Protein 8SZB (pdb70)

Structure (mmCIF, N/CA/C/O backbone):
data_8SZB
#
_entry.id   8SZB
#
_cell.length_a   1.00
_cell.length_b   1.00
_cell.length_c   1.00
_cell.angle_alpha   90.00
_cell.angle_beta   90.00
_cell.angle_gamma   90.00
#
_symmetry.space_group_name_H-M   'P 1'
#
loop_
_entity.id
_entity.type
_entity.pdbx_description
1 polymer Ninjurin-2
2 non-polymer CHOLESTEROL
#
loop_
_atom_site.group_PDB
_atom_site.id
_atom_site.type_symbol
_atom_site.label_atom_id
_atom_site.label_alt_id
_atom_site.label_comp_id
_atom_site.label_asym_id
_atom_site.label_entity_id
_atom_site.label_seq_id
_atom_site.pdbx_PDB_ins_code
_atom_site.Cartn_x
_atom_site.Cartn_y
_atom_site.Cartn_z
_atom_site.occupancy
_atom_site.B_iso_or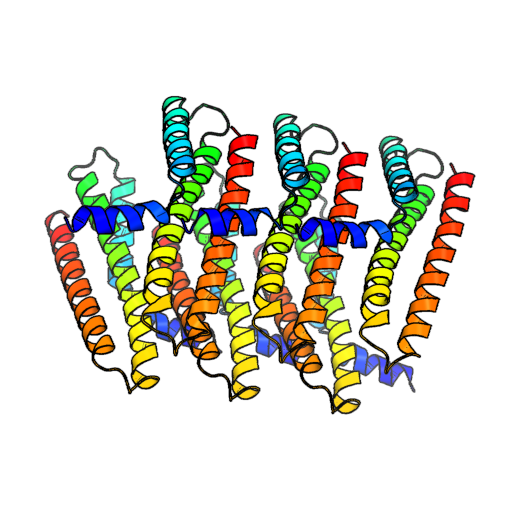_equiv
_atom_site.auth_seq_id
_atom_site.auth_comp_id
_atom_site.auth_asym_id
_atom_site.auth_atom_id
_atom_site.pdbx_PDB_model_num
ATOM 1 N N . ASN A 1 50 ? 92.811 115.351 117.987 1.00 81.81 25 ASN F N 1
ATOM 2 C CA . ASN A 1 50 ? 93.982 116.099 118.429 1.00 87.48 25 ASN F CA 1
ATOM 3 C C . ASN A 1 50 ? 94.833 115.247 119.363 1.00 92.06 25 ASN F C 1
ATOM 4 O O . ASN A 1 50 ? 94.343 114.290 119.961 1.00 90.42 25 ASN F O 1
ATOM 9 N N . HIS A 1 51 ? 96.114 115.593 119.478 1.00 101.69 26 HIS F N 1
ATOM 10 C CA . HIS A 1 51 ? 97.039 114.893 120.363 1.00 102.18 26 HIS F CA 1
ATOM 11 C C . HIS A 1 51 ? 97.748 115.810 121.342 1.00 99.43 26 HIS F C 1
ATOM 12 O O . HIS A 1 51 ? 97.984 115.417 122.485 1.00 104.68 26 HIS F O 1
ATOM 19 N N . TYR A 1 52 ? 98.100 117.026 120.925 1.00 80.91 27 TYR F N 1
ATOM 20 C CA . TYR A 1 52 ? 98.674 117.981 121.863 1.00 79.77 27 TYR F CA 1
ATOM 21 C C . TYR A 1 52 ? 97.663 118.390 122.925 1.00 92.18 27 TYR F C 1
ATOM 22 O O . TYR A 1 52 ? 98.050 118.729 124.049 1.00 99.20 27 TYR F O 1
ATOM 31 N N . ALA A 1 53 ? 96.372 118.368 122.589 1.00 96.48 28 ALA F N 1
ATOM 32 C CA . ALA A 1 53 ? 95.347 118.719 123.566 1.00 96.50 28 ALA F CA 1
ATOM 33 C C . ALA A 1 53 ? 95.312 117.720 124.714 1.00 98.18 28 ALA F C 1
ATOM 34 O O . ALA A 1 53 ? 95.202 118.110 125.883 1.00 107.29 28 ALA F O 1
ATOM 36 N N . THR A 1 54 ? 95.406 116.424 124.402 1.00 84.84 29 THR F N 1
ATOM 37 C CA . THR A 1 54 ? 95.399 115.406 125.448 1.00 90.72 29 THR F CA 1
ATOM 38 C C . THR A 1 54 ? 96.615 115.535 126.356 1.00 99.67 29 THR F C 1
ATOM 39 O O . THR A 1 54 ? 96.497 115.450 127.587 1.00 99.71 29 THR F O 1
ATOM 43 N N . LYS A 1 55 ? 97.794 115.746 125.766 1.00 94.35 30 LYS F N 1
ATOM 44 C CA . LYS A 1 55 ? 98.998 115.937 126.565 1.00 87.23 30 LYS F CA 1
ATOM 45 C C . LYS A 1 55 ? 98.891 117.176 127.444 1.00 80.09 30 LYS F C 1
ATOM 46 O O . LYS A 1 55 ? 99.291 117.146 128.612 1.00 91.06 30 LYS F O 1
ATOM 52 N N . LYS A 1 56 ? 98.363 118.279 126.904 1.00 67.88 31 LYS F N 1
ATOM 53 C CA . LYS A 1 56 ? 98.251 119.483 127.719 1.00 73.82 31 LYS F CA 1
ATOM 54 C C . LYS A 1 56 ? 97.253 119.290 128.851 1.00 84.04 31 LYS F C 1
ATOM 55 O O . LYS A 1 56 ? 97.481 119.766 129.966 1.00 95.55 31 LYS F O 1
ATOM 61 N N . SER A 1 57 ? 96.146 118.593 128.591 1.00 93.64 32 SER F N 1
ATOM 62 C CA . SER A 1 57 ? 95.198 118.306 129.662 1.00 95.81 32 SER F CA 1
ATOM 63 C C . SER A 1 57 ? 95.843 117.467 130.758 1.00 105.85 32 SER F C 1
ATOM 64 O O . SER A 1 57 ? 95.711 117.778 131.950 1.00 109.73 32 SER F O 1
ATOM 67 N N . VAL A 1 58 ? 96.559 116.406 130.374 1.00 106.04 33 VAL F N 1
ATOM 68 C CA . VAL A 1 58 ? 97.181 115.530 131.365 1.00 100.28 33 VAL F CA 1
ATOM 69 C C . VAL A 1 58 ? 98.220 116.293 132.177 1.00 100.01 33 VAL F C 1
ATOM 70 O O . VAL A 1 58 ? 98.271 116.186 133.407 1.00 108.29 33 VAL F O 1
ATOM 74 N N . ALA A 1 59 ? 99.058 117.085 131.504 1.00 90.91 34 ALA F N 1
ATOM 75 C CA . ALA A 1 59 ? 100.093 117.834 132.204 1.00 87.13 34 ALA F CA 1
ATOM 76 C C . ALA A 1 59 ? 99.523 118.942 133.078 1.00 88.61 34 ALA F C 1
ATOM 77 O O . ALA A 1 59 ? 100.077 119.214 134.146 1.00 105.10 34 ALA F O 1
ATOM 79 N N . GLU A 1 60 ? 98.433 119.581 132.658 1.00 91.14 35 GLU F N 1
ATOM 80 C CA . GLU A 1 60 ? 97.807 120.631 133.443 1.00 102.49 35 GLU F CA 1
ATOM 81 C C . GLU A 1 60 ? 97.011 120.095 134.621 1.00 106.07 35 GLU F C 1
ATOM 82 O O . GLU A 1 60 ? 96.789 120.836 135.586 1.00 106.86 35 GLU F O 1
ATOM 88 N N . SER A 1 61 ? 96.571 118.836 134.564 1.00 98.01 36 SER F N 1
ATOM 89 C CA . SER A 1 61 ? 95.819 118.279 135.682 1.00 98.64 36 SER F CA 1
ATOM 90 C C . SER A 1 61 ? 96.645 118.276 136.961 1.00 106.78 36 SER F C 1
ATOM 91 O O . SER A 1 61 ? 96.129 118.584 138.041 1.00 113.65 36 SER F O 1
ATOM 94 N N . MET A 1 62 ? 97.930 117.943 136.860 1.00 99.73 37 MET F N 1
ATOM 95 C CA . MET A 1 62 ? 98.790 117.734 138.023 1.00 104.88 37 MET F CA 1
ATOM 96 C C . MET A 1 62 ? 99.692 118.928 138.319 1.00 98.78 37 MET F C 1
ATOM 97 O O . MET A 1 62 ? 100.802 118.778 138.836 1.00 94.90 37 MET F O 1
ATOM 102 N N . LEU A 1 63 ? 99.218 120.137 138.038 1.00 93.08 38 LEU F N 1
ATOM 103 C CA . LEU A 1 63 ? 99.919 121.340 138.463 1.00 94.22 38 LEU F CA 1
ATOM 104 C C . LEU A 1 63 ? 98.893 122.331 138.987 1.00 95.43 38 LEU F C 1
ATOM 105 O O . LEU A 1 63 ? 97.917 122.637 138.297 1.00 98.46 38 LEU F O 1
ATOM 110 N N . ASP A 1 64 ? 99.113 122.825 140.203 1.00 102.79 39 ASP F N 1
ATOM 111 C CA . ASP A 1 64 ? 98.205 123.797 140.794 1.00 107.64 39 ASP F CA 1
ATOM 112 C C . ASP A 1 64 ? 98.485 125.168 140.191 1.00 109.34 39 ASP F C 1
ATOM 113 O O . ASP A 1 64 ? 99.245 125.961 140.757 1.00 104.56 39 ASP F O 1
ATOM 118 N N . VAL A 1 65 ? 97.868 125.447 139.041 1.00 113.21 40 VAL F N 1
ATOM 119 C CA . VAL A 1 65 ? 98.244 126.609 138.241 1.00 110.28 40 VAL F CA 1
ATOM 120 C C . VAL A 1 65 ? 97.982 127.905 138.996 1.00 108.84 40 VAL F C 1
ATOM 121 O O . VAL A 1 65 ? 98.695 128.896 138.808 1.00 112.64 40 VAL F O 1
ATOM 125 N N . ALA A 1 66 ? 96.955 127.928 139.847 1.00 109.68 41 ALA F N 1
ATOM 126 C CA . ALA A 1 66 ? 96.651 129.142 140.598 1.00 114.27 41 ALA F CA 1
ATOM 127 C C . ALA A 1 66 ? 97.796 129.508 141.536 1.00 118.89 41 ALA F C 1
ATOM 128 O O . ALA A 1 66 ? 98.213 130.671 141.605 1.00 117.33 41 ALA F O 1
ATOM 130 N N . LEU A 1 67 ? 98.331 128.517 142.254 1.00 108.11 42 LEU F N 1
ATOM 131 C CA . LEU A 1 67 ? 99.409 128.787 143.199 1.00 105.63 42 LEU F CA 1
ATOM 132 C C . LEU A 1 67 ? 100.695 129.171 142.475 1.00 106.27 42 LEU F C 1
ATOM 133 O O . LEU A 1 67 ? 101.405 130.090 142.901 1.00 103.93 42 LEU F O 1
ATOM 138 N N . PHE A 1 68 ? 100.999 128.489 141.369 1.00 97.51 43 PHE F N 1
ATOM 139 C CA . PHE A 1 68 ? 102.171 128.834 140.570 1.00 93.03 43 PHE F CA 1
ATOM 140 C C . PHE A 1 68 ? 102.064 130.257 140.036 1.00 93.79 43 PHE F C 1
ATOM 141 O O . PHE A 1 68 ? 103.030 131.027 140.079 1.00 94.00 43 PHE F O 1
ATOM 149 N N . MET A 1 69 ? 100.885 130.625 139.534 1.00 107.20 44 MET F N 1
ATOM 150 C CA . MET A 1 69 ? 100.690 131.955 138.970 1.00 106.28 44 MET F CA 1
ATOM 151 C C . MET A 1 69 ? 100.791 133.029 140.047 1.00 104.97 44 MET F C 1
ATOM 152 O O . MET A 1 69 ? 101.385 134.092 139.821 1.00 109.14 44 MET F O 1
ATOM 157 N N . SER A 1 70 ? 100.228 132.765 141.230 1.00 102.10 45 SER F N 1
ATOM 158 C CA . SER A 1 70 ? 100.342 133.719 142.329 1.00 104.07 45 SER F CA 1
ATOM 159 C C . SER A 1 70 ? 101.791 133.888 142.768 1.00 106.39 45 SER F C 1
ATOM 160 O O . SER A 1 70 ? 102.239 135.012 143.031 1.00 106.36 45 SER F O 1
ATOM 163 N N . ASN A 1 71 ? 102.539 132.785 142.859 1.00 113.98 46 ASN F N 1
ATOM 164 C CA . ASN A 1 71 ? 103.955 132.885 143.202 1.00 114.69 46 ASN F CA 1
ATOM 165 C C . ASN A 1 71 ? 104.720 133.684 142.157 1.00 115.02 46 ASN F C 1
ATOM 166 O O . ASN A 1 71 ? 105.586 134.496 142.501 1.00 113.83 46 ASN F O 1
ATOM 171 N N . ALA A 1 72 ? 104.423 133.461 140.876 1.00 106.27 47 ALA F N 1
ATOM 172 C CA . ALA A 1 72 ? 105.113 134.196 139.820 1.00 97.18 47 ALA F CA 1
ATOM 173 C C . ALA A 1 72 ? 104.825 135.689 139.912 1.00 98.99 47 ALA F C 1
ATOM 174 O O . ALA A 1 72 ? 105.734 136.518 139.782 1.00 105.00 47 ALA F O 1
ATOM 176 N N . MET A 1 73 ? 103.561 136.055 140.144 1.00 112.69 48 MET F N 1
ATOM 177 C CA . MET A 1 73 ? 103.233 137.470 140.298 1.00 114.75 48 MET F CA 1
ATOM 178 C C . MET A 1 73 ? 103.900 138.081 141.523 1.00 117.70 48 MET F C 1
ATOM 179 O O . MET A 1 73 ? 104.379 139.220 141.460 1.00 119.60 48 MET F O 1
ATOM 184 N N . ARG A 1 74 ? 103.930 137.355 142.642 1.00 121.96 49 ARG F N 1
ATOM 185 C CA . ARG A 1 74 ? 104.576 137.882 143.839 1.00 124.65 49 ARG F CA 1
ATOM 186 C C . ARG A 1 74 ? 106.070 138.080 143.608 1.00 125.59 49 ARG F C 1
ATOM 187 O O . ARG A 1 74 ? 106.646 139.093 144.029 1.00 121.23 49 ARG F O 1
ATOM 195 N N . LEU A 1 75 ? 106.712 137.124 142.931 1.00 113.96 50 LEU F N 1
ATOM 196 C CA . LEU A 1 75 ? 108.125 137.264 142.598 1.00 107.24 50 LEU F CA 1
ATOM 197 C C . LEU A 1 75 ? 108.361 138.467 141.699 1.00 108.20 50 LEU F C 1
ATOM 198 O O . LEU A 1 75 ? 109.318 139.222 141.901 1.00 112.67 50 LEU F O 1
ATOM 203 N N . LYS A 1 76 ? 107.504 138.656 140.693 1.00 108.47 51 LYS F N 1
ATOM 204 C CA . LYS A 1 76 ? 107.656 139.809 139.812 1.00 107.80 51 LYS F CA 1
ATOM 205 C C . LYS A 1 76 ? 107.519 141.112 140.586 1.00 108.74 51 LYS F C 1
ATOM 206 O O . LYS A 1 76 ? 108.314 142.040 140.395 1.00 110.39 51 LYS F O 1
ATOM 212 N N . ALA A 1 77 ? 106.523 141.199 141.470 1.00 112.10 52 ALA F N 1
ATOM 213 C CA . ALA A 1 77 ? 106.330 142.421 142.245 1.00 117.37 52 ALA F CA 1
ATOM 214 C C . ALA A 1 77 ? 107.526 142.699 143.148 1.00 118.03 52 ALA F C 1
ATOM 215 O O . ALA A 1 77 ? 107.997 143.842 143.233 1.00 117.27 52 ALA F O 1
ATOM 217 N N . VAL A 1 78 ? 108.038 141.666 143.822 1.00 108.93 53 VAL F N 1
ATOM 218 C CA . VAL A 1 78 ? 109.206 141.852 144.678 1.00 106.60 53 VAL F CA 1
ATOM 219 C C . VAL A 1 78 ? 110.409 142.296 143.858 1.00 109.73 53 VAL F C 1
ATOM 220 O O . VAL A 1 78 ? 111.151 143.196 144.269 1.00 110.54 53 VAL F O 1
ATOM 224 N N . LEU A 1 79 ? 110.616 141.692 142.686 1.00 115.55 54 LEU F N 1
ATOM 225 C CA . LEU A 1 79 ? 111.744 142.071 141.843 1.00 113.45 54 LEU F CA 1
ATOM 226 C C . LEU A 1 79 ? 111.631 143.518 141.376 1.00 117.92 54 LEU F C 1
ATOM 227 O O . LEU A 1 79 ? 112.634 144.239 141.335 1.00 118.50 54 LEU F O 1
ATOM 232 N N . GLU A 1 80 ? 110.426 143.962 141.011 1.00 118.95 55 GLU F N 1
ATOM 233 C CA . GLU A 1 80 ? 110.243 145.367 140.657 1.00 116.06 55 GLU F CA 1
ATOM 234 C C . GLU A 1 80 ? 110.416 146.300 141.848 1.00 120.49 55 GLU F C 1
ATOM 235 O O . GLU A 1 80 ? 110.791 147.462 141.657 1.00 121.99 55 GLU F O 1
ATOM 241 N N . GLN A 1 81 ? 110.161 145.826 143.068 1.00 127.99 56 GLN F N 1
ATOM 242 C CA . GLN A 1 81 ? 110.182 146.721 144.218 1.00 125.11 56 GLN F CA 1
ATOM 243 C C . GLN A 1 81 ? 111.593 147.127 144.638 1.00 126.05 56 GLN F C 1
ATOM 244 O O . GLN A 1 81 ? 111.742 148.099 145.386 1.00 128.49 56 GLN F O 1
ATOM 250 N N . GLY A 1 82 ? 112.627 146.425 144.175 1.00 117.24 57 GLY F N 1
ATOM 251 C CA . GLY A 1 82 ? 113.992 146.857 144.377 1.00 116.68 57 GLY F CA 1
ATOM 252 C C . GLY A 1 82 ? 114.748 146.082 145.439 1.00 117.12 57 GLY F C 1
ATOM 253 O O . GLY A 1 82 ? 114.165 145.534 146.379 1.00 118.99 57 GLY F O 1
ATOM 254 N N . PRO A 1 83 ? 116.076 146.019 145.297 1.00 115.29 58 PRO F N 1
ATOM 255 C CA . PRO A 1 83 ? 116.894 145.344 146.320 1.00 117.24 58 PRO F CA 1
ATOM 256 C C . PRO A 1 83 ? 116.811 145.989 147.691 1.00 117.58 58 PRO F C 1
ATOM 257 O O . PRO A 1 83 ? 116.963 145.293 148.703 1.00 117.17 58 PRO F O 1
ATOM 261 N N . SER A 1 84 ? 116.580 147.301 147.759 1.00 126.11 59 SER F N 1
ATOM 262 C CA . SER A 1 84 ? 116.516 147.990 149.042 1.00 127.12 59 SER F CA 1
ATOM 263 C C . SER A 1 84 ? 115.287 147.612 149.857 1.00 126.84 59 SER F C 1
ATOM 264 O O . SER A 1 84 ? 115.212 147.980 151.034 1.00 127.02 59 SER F O 1
ATOM 267 N N . SER A 1 85 ? 114.331 146.901 149.265 1.00 129.22 60 SER F N 1
ATOM 268 C CA . SER A 1 85 ? 113.122 146.516 149.975 1.00 129.74 60 SER F CA 1
ATOM 269 C C . SER A 1 85 ? 113.451 145.601 151.146 1.00 131.55 60 SER F C 1
ATOM 270 O O . SER A 1 85 ? 114.405 144.820 151.106 1.00 133.14 60 SER F O 1
ATOM 273 N N . HIS A 1 86 ? 112.651 145.712 152.202 1.00 137.61 61 HIS F N 1
ATOM 274 C CA . HIS A 1 86 ? 112.895 144.916 153.394 1.00 136.74 61 HIS F CA 1
ATOM 275 C C . HIS A 1 86 ? 112.570 143.452 153.120 1.00 137.57 61 HIS F C 1
ATOM 276 O O . HIS A 1 86 ? 111.632 143.135 152.384 1.00 137.41 61 HIS F O 1
ATOM 283 N N . TYR A 1 87 ? 113.358 142.559 153.723 1.00 126.33 62 TYR F N 1
ATOM 284 C CA . TYR A 1 87 ? 113.246 141.114 153.510 1.00 124.56 62 TYR F CA 1
ATOM 285 C C . TYR A 1 87 ? 113.379 140.745 152.035 1.00 124.75 62 TYR F C 1
ATOM 286 O O . TYR A 1 87 ? 112.706 139.832 151.553 1.00 126.50 62 TYR F O 1
ATOM 295 N N . TYR A 1 88 ? 114.244 141.451 151.305 1.00 114.91 63 TYR F N 1
ATOM 296 C CA . TYR A 1 88 ? 114.371 141.214 149.869 1.00 113.84 63 TYR F CA 1
ATOM 297 C C . TYR A 1 88 ? 114.958 139.836 149.578 1.00 116.83 63 TYR F C 1
ATOM 298 O O . TYR A 1 88 ? 114.369 139.040 148.835 1.00 120.08 63 TYR F O 1
ATOM 307 N N . THR A 1 89 ? 116.117 139.532 150.168 1.00 121.33 64 THR F N 1
ATOM 308 C CA . THR A 1 89 ? 116.823 138.302 149.822 1.00 122.54 64 THR F CA 1
ATOM 309 C C . THR A 1 89 ? 116.069 137.063 150.293 1.00 117.84 64 THR F C 1
ATOM 310 O O . THR A 1 89 ? 115.993 136.063 149.566 1.00 113.68 64 THR F O 1
ATOM 314 N N . THR A 1 90 ? 115.504 137.106 151.502 1.00 110.81 65 THR F N 1
ATOM 315 C CA . THR A 1 90 ? 114.754 135.958 151.995 1.00 113.09 65 THR F CA 1
ATOM 316 C C . THR A 1 90 ? 113.509 135.713 151.152 1.00 118.61 65 THR F C 1
ATOM 317 O O . THR A 1 90 ? 113.189 134.563 150.835 1.00 122.85 65 THR F O 1
ATOM 321 N N . LEU A 1 91 ? 112.810 136.779 150.755 1.00 109.95 66 LEU F N 1
ATOM 322 C CA . LEU A 1 91 ? 111.647 136.614 149.891 1.00 106.94 66 LEU F CA 1
ATOM 323 C C . LEU A 1 91 ? 112.047 136.019 148.548 1.00 106.82 66 LEU F C 1
ATOM 324 O O . LEU A 1 91 ? 111.384 135.102 148.041 1.00 112.61 66 LEU F O 1
ATOM 329 N N . VAL A 1 92 ? 113.142 136.515 147.966 1.00 102.34 67 VAL F N 1
ATOM 330 C CA . VAL A 1 92 ? 113.581 136.023 146.663 1.00 101.11 67 VAL F CA 1
ATOM 331 C C . VAL A 1 92 ? 113.911 134.538 146.739 1.00 109.23 67 VAL F C 1
ATOM 332 O O . VAL A 1 92 ? 113.445 133.739 145.916 1.00 111.68 67 VAL F O 1
ATOM 336 N N . THR A 1 93 ? 114.705 134.141 147.739 1.00 102.44 68 THR F N 1
ATOM 337 C CA . THR A 1 93 ? 115.107 132.739 147.822 1.00 99.32 68 THR F CA 1
ATOM 338 C C . THR A 1 93 ? 113.922 131.840 148.160 1.00 97.49 68 THR F C 1
ATOM 339 O O . THR A 1 93 ? 113.816 130.726 147.632 1.00 100.04 68 THR F O 1
ATOM 343 N N . LEU A 1 94 ? 113.007 132.313 149.013 1.00 90.32 69 LEU F N 1
ATOM 344 C CA . LEU A 1 94 ? 111.833 131.520 149.354 1.00 94.10 69 LEU F CA 1
ATOM 345 C C . LEU A 1 94 ? 110.971 131.262 148.127 1.00 100.91 69 LEU F C 1
ATOM 346 O O . LEU A 1 94 ? 110.573 130.121 147.862 1.00 106.15 69 LEU F O 1
ATOM 351 N N . ILE A 1 95 ? 110.686 132.311 147.350 1.00 92.02 70 ILE F N 1
ATOM 352 C CA . ILE A 1 95 ? 109.855 132.136 146.163 1.00 84.48 70 ILE F CA 1
ATOM 353 C C . ILE A 1 95 ? 110.563 131.262 145.135 1.00 86.81 70 ILE F C 1
ATOM 354 O O . ILE A 1 95 ? 109.937 130.413 144.484 1.00 97.78 70 ILE F O 1
ATOM 359 N N . SER A 1 96 ? 111.875 131.452 144.966 1.00 78.61 71 SER F N 1
ATOM 360 C CA . SER A 1 96 ? 112.616 130.654 143.996 1.00 85.44 71 SER F CA 1
ATOM 361 C C . SER A 1 96 ? 112.565 129.173 144.349 1.00 91.16 71 SER F C 1
ATOM 362 O O . SER A 1 96 ? 112.296 128.324 143.488 1.00 86.23 71 SER F O 1
ATOM 365 N N . LEU A 1 97 ? 112.803 128.841 145.620 1.00 97.93 72 LEU F N 1
ATOM 366 C CA . LEU A 1 97 ? 112.782 127.433 145.996 1.00 94.43 72 LEU F CA 1
ATOM 367 C C . LEU A 1 97 ? 111.364 126.879 145.988 1.00 94.59 72 LEU F C 1
ATOM 368 O O . LEU A 1 97 ? 111.175 125.687 145.730 1.00 98.96 72 LEU F O 1
ATOM 373 N N . SER A 1 98 ? 110.356 127.722 146.231 1.00 92.37 73 SER F N 1
ATOM 374 C CA . SER A 1 98 ? 108.977 127.264 146.096 1.00 90.07 73 SER F CA 1
ATOM 375 C C . SER A 1 98 ? 108.667 126.871 144.658 1.00 93.21 73 SER F C 1
ATOM 376 O O . SER A 1 98 ? 108.070 125.817 144.407 1.00 89.77 73 SER F O 1
ATOM 379 N N . LEU A 1 99 ? 109.068 127.708 143.700 1.00 96.54 74 LEU F N 1
ATOM 380 C CA . LEU A 1 99 ? 108.838 127.382 142.295 1.00 92.03 74 LEU F CA 1
ATOM 381 C C . LEU A 1 99 ? 109.608 126.132 141.886 1.00 91.46 74 LEU F C 1
ATOM 382 O O . LEU A 1 99 ? 109.086 125.283 141.150 1.00 97.88 74 LEU F O 1
ATOM 387 N N . LEU A 1 100 ? 110.853 126.001 142.355 1.00 88.49 75 LEU F N 1
ATOM 388 C CA . LEU A 1 100 ? 111.639 124.812 142.037 1.00 94.12 75 LEU F CA 1
ATOM 389 C C . LEU A 1 100 ? 110.979 123.555 142.598 1.00 94.11 75 LEU F C 1
ATOM 390 O O . LEU A 1 100 ? 110.904 122.523 141.917 1.00 88.51 75 LEU F O 1
ATOM 395 N N . LEU A 1 101 ? 110.488 123.628 143.838 1.00 89.66 76 LEU F N 1
ATOM 396 C CA . LEU A 1 101 ? 109.799 122.491 144.435 1.00 80.26 76 LEU F CA 1
ATOM 397 C C . LEU A 1 101 ? 108.534 122.153 143.663 1.00 87.72 76 LEU F C 1
ATOM 398 O O . LEU A 1 101 ? 108.200 120.978 143.492 1.00 87.65 76 LEU F O 1
ATOM 403 N N . GLN A 1 102 ? 107.816 123.174 143.189 1.00 105.23 77 GLN F N 1
ATOM 404 C CA . GLN A 1 102 ? 106.618 122.924 142.393 1.00 103.23 77 GLN F CA 1
ATOM 405 C C . GLN A 1 102 ? 106.956 122.194 141.099 1.00 99.98 77 GLN F C 1
ATOM 406 O O . GLN A 1 102 ? 106.253 121.255 140.705 1.00 95.78 77 GLN F O 1
ATOM 412 N N . VAL A 1 103 ? 108.031 122.609 140.426 1.00 91.21 78 VAL F N 1
ATOM 413 C CA . VAL A 1 103 ? 108.426 121.953 139.179 1.00 85.76 78 VAL F CA 1
ATOM 414 C C . VAL A 1 103 ? 108.831 120.506 139.441 1.00 89.25 78 VAL F C 1
ATOM 415 O O . VAL A 1 103 ? 108.459 119.589 138.693 1.00 99.51 78 VAL F O 1
ATOM 419 N N . VAL A 1 104 ? 109.605 120.279 140.506 1.00 85.21 79 VAL F N 1
ATOM 420 C CA . VAL A 1 104 ? 110.025 118.918 140.839 1.00 89.58 79 VAL F CA 1
ATOM 421 C C . VAL A 1 104 ? 108.814 118.054 141.169 1.00 91.91 79 VAL F C 1
ATOM 422 O O . VAL A 1 104 ? 108.738 116.884 140.772 1.00 89.69 79 VAL F O 1
ATOM 426 N N . ILE A 1 105 ? 107.847 118.619 141.895 1.00 99.05 80 ILE F N 1
ATOM 427 C CA . ILE A 1 105 ? 106.624 117.895 142.224 1.00 95.29 80 ILE F CA 1
ATOM 428 C C . ILE A 1 105 ? 105.867 117.529 140.957 1.00 99.07 80 ILE F C 1
ATOM 429 O O . ILE A 1 105 ? 105.352 116.414 140.826 1.00 98.23 80 ILE F O 1
ATOM 434 N N . GLY A 1 106 ? 105.780 118.462 140.008 1.00 89.05 81 GLY F N 1
ATOM 435 C CA . GLY A 1 106 ? 105.111 118.161 138.753 1.00 81.58 81 GLY F CA 1
ATOM 436 C C . GLY A 1 106 ? 105.779 117.034 137.989 1.00 86.69 81 GLY F C 1
ATOM 437 O O . GLY A 1 106 ? 105.108 116.145 137.460 1.00 101.76 81 GLY F O 1
ATOM 438 N N . VAL A 1 107 ? 107.112 117.052 137.929 1.00 76.17 82 VAL F N 1
ATOM 439 C CA . VAL A 1 107 ? 107.834 115.988 137.230 1.00 75.06 82 VAL F CA 1
ATOM 440 C C . VAL A 1 107 ? 107.601 114.644 137.915 1.00 84.49 82 VAL F C 1
ATOM 441 O O . VAL A 1 107 ? 107.350 113.621 137.259 1.00 90.98 82 VAL F O 1
ATOM 445 N N . LEU A 1 108 ? 107.677 114.627 139.248 1.00 85.69 83 LEU F N 1
ATOM 446 C CA . LEU A 1 108 ? 107.460 113.386 139.984 1.00 83.03 83 LEU F CA 1
ATOM 447 C C . LEU A 1 108 ? 106.042 112.870 139.789 1.00 83.55 83 LEU F C 1
ATOM 448 O O . LEU A 1 108 ? 105.824 111.659 139.673 1.00 82.06 83 LEU F O 1
ATOM 453 N N . LEU A 1 109 ? 105.062 113.775 139.758 1.00 83.81 84 LEU F N 1
ATOM 454 C CA . LEU A 1 109 ? 103.681 113.364 139.538 1.00 80.46 84 LEU F CA 1
ATOM 455 C C . LEU A 1 109 ? 103.491 112.799 138.138 1.00 86.55 84 LEU F C 1
ATOM 456 O O . LEU A 1 109 ? 102.748 111.831 137.953 1.00 92.36 84 LEU F O 1
ATOM 461 N N . VAL A 1 110 ? 104.149 113.391 137.137 1.00 90.59 85 VAL F N 1
ATOM 462 C CA . VAL A 1 110 ? 104.102 112.829 135.787 1.00 88.33 85 VAL F CA 1
ATOM 463 C C . VAL A 1 110 ? 104.648 111.407 135.792 1.00 98.28 85 VAL F C 1
ATOM 464 O O . VAL A 1 110 ? 104.046 110.482 135.226 1.00 100.82 85 VAL F O 1
ATOM 468 N N . VAL A 1 111 ? 105.795 111.213 136.447 1.00 100.04 86 VAL F N 1
ATOM 469 C CA . VAL A 1 111 ? 106.422 109.893 136.477 1.00 95.19 86 VAL F CA 1
ATOM 470 C C . VAL A 1 111 ? 105.508 108.884 137.163 1.00 96.57 86 VAL F C 1
ATOM 471 O O . VAL A 1 111 ? 105.313 107.764 136.676 1.00 100.13 86 VAL F O 1
ATOM 475 N N . ILE A 1 112 ? 104.925 109.271 138.301 1.00 97.69 87 ILE F N 1
ATOM 476 C CA . ILE A 1 112 ? 104.054 108.363 139.045 1.00 99.20 87 ILE F CA 1
ATOM 477 C C . ILE A 1 112 ? 102.807 108.030 138.238 1.00 102.60 87 ILE F C 1
ATOM 478 O O . ILE A 1 112 ? 102.368 106.874 138.193 1.00 102.39 87 ILE F O 1
ATOM 483 N N . ALA A 1 113 ? 102.206 109.038 137.599 1.00 107.96 88 ALA F N 1
ATOM 484 C CA . ALA A 1 113 ? 100.998 108.806 136.818 1.00 104.11 88 ALA F CA 1
ATOM 485 C C . ALA A 1 113 ? 101.265 107.852 135.666 1.00 103.31 88 ALA F C 1
ATOM 486 O O . ALA A 1 113 ? 100.441 106.979 135.371 1.00 108.35 88 ALA F O 1
ATOM 488 N N . ARG A 1 114 ? 102.409 108.003 134.995 1.00 116.15 89 ARG F N 1
ATOM 489 C CA . ARG A 1 114 ? 102.743 107.064 133.928 1.00 121.51 89 ARG F CA 1
ATOM 490 C C . ARG A 1 114 ? 103.013 105.668 134.479 1.00 123.11 89 ARG F C 1
ATOM 491 O O . ARG A 1 114 ? 102.561 104.669 133.906 1.00 123.80 89 ARG F O 1
ATOM 499 N N . LEU A 1 115 ? 103.738 105.575 135.595 1.00 136.82 90 LEU F N 1
ATOM 500 C CA . LEU A 1 115 ? 104.189 104.279 136.087 1.00 136.33 90 LEU F CA 1
ATOM 501 C C . LEU A 1 115 ? 103.099 103.502 136.813 1.00 138.39 90 LEU F C 1
ATOM 502 O O . LEU A 1 115 ? 103.249 102.290 137.005 1.00 140.42 90 LEU F O 1
ATOM 507 N N . ASN A 1 116 ? 102.009 104.161 137.213 1.00 148.55 91 ASN F N 1
ATOM 508 C CA . ASN A 1 116 ? 100.980 103.488 138.000 1.00 148.32 91 ASN F CA 1
ATOM 509 C C . ASN A 1 116 ? 100.360 102.323 137.235 1.00 147.62 91 ASN F C 1
ATOM 510 O O . ASN A 1 116 ? 100.488 101.161 137.636 1.00 148.39 91 ASN F O 1
ATOM 515 N N . LEU A 1 117 ? 99.679 102.616 136.127 1.00 153.62 92 LEU F N 1
ATOM 516 C CA . LEU A 1 117 ? 98.951 101.571 135.415 1.00 156.36 92 LEU F CA 1
ATOM 517 C C . LEU A 1 117 ? 99.867 100.682 134.583 1.00 158.22 92 LEU F C 1
ATOM 518 O O . LEU A 1 117 ? 99.602 99.481 134.455 1.00 158.95 92 LEU F O 1
ATOM 523 N N . ASN A 1 118 ? 100.934 101.243 134.010 1.00 161.72 93 ASN F N 1
ATOM 524 C CA . ASN A 1 118 ? 101.795 100.459 133.128 1.00 164.25 93 ASN F CA 1
ATOM 525 C C . ASN A 1 118 ? 102.541 99.368 133.888 1.00 164.99 93 ASN F C 1
ATOM 526 O O . ASN A 1 118 ? 102.657 98.237 133.402 1.00 164.84 93 ASN F O 1
ATOM 531 N N . GLU A 1 119 ? 103.048 99.681 135.077 1.00 173.14 94 GLU F N 1
ATOM 532 C CA . GLU A 1 119 ? 103.856 98.750 135.852 1.00 173.01 94 GLU F CA 1
ATOM 533 C C . GLU A 1 119 ? 103.103 98.292 137.093 1.00 171.69 94 GLU F C 1
ATOM 534 O O . GLU A 1 119 ? 102.491 99.100 137.799 1.00 170.50 94 GLU F O 1
ATOM 540 N N . VAL A 1 120 ? 103.153 96.986 137.351 1.00 177.15 95 VAL F N 1
ATOM 541 C CA . VAL A 1 120 ? 102.542 96.409 138.545 1.00 178.06 95 VAL F CA 1
ATOM 542 C C . VAL A 1 120 ? 103.499 95.535 139.341 1.00 177.28 95 VAL F C 1
ATOM 543 O O . VAL A 1 120 ? 103.216 95.221 140.513 1.00 176.24 95 VAL F O 1
ATOM 547 N N . GLU A 1 121 ? 104.638 95.127 138.779 1.00 172.57 96 GLU F N 1
ATOM 548 C CA . GLU A 1 121 ? 105.567 94.261 139.497 1.00 172.03 96 GLU F CA 1
ATOM 549 C C . GLU A 1 121 ? 106.242 95.002 140.646 1.00 174.50 96 GLU F C 1
ATOM 550 O O . GLU A 1 121 ? 106.544 94.412 141.689 1.00 173.73 96 GLU F O 1
ATOM 556 N N . LYS A 1 122 ? 106.500 96.295 140.467 1.00 166.57 97 LYS F N 1
ATOM 557 C CA . LYS A 1 122 ? 107.181 97.071 141.495 1.00 163.45 97 LYS F CA 1
ATOM 558 C C . LYS A 1 122 ? 106.172 97.821 142.358 1.00 161.38 97 LYS F C 1
ATOM 559 O O . LYS A 1 122 ? 105.241 98.447 141.843 1.00 159.07 97 LYS F O 1
ATOM 565 N N . GLN A 1 123 ? 106.354 97.749 143.677 1.00 159.91 98 GLN F N 1
ATOM 566 C CA . GLN A 1 123 ? 105.487 98.473 144.599 1.00 161.05 98 GLN F CA 1
ATOM 567 C C . GLN A 1 123 ? 106.304 99.329 145.558 1.00 161.05 98 GLN F C 1
ATOM 568 O O . GLN A 1 123 ? 105.861 100.409 145.963 1.00 162.31 98 GLN F O 1
ATOM 574 N N . TRP A 1 124 ? 107.492 98.853 145.939 1.00 156.72 99 TRP F N 1
ATOM 575 C CA . TRP A 1 124 ? 108.325 99.607 146.871 1.00 158.73 99 TRP F CA 1
ATOM 576 C C . TRP A 1 124 ? 108.802 100.919 146.255 1.00 157.59 99 TRP F C 1
ATOM 577 O O . TRP A 1 124 ? 108.844 101.952 146.936 1.00 155.33 99 TRP F O 1
ATOM 588 N N . ARG A 1 125 ? 109.156 100.900 144.969 1.00 144.39 100 ARG F N 1
ATOM 589 C CA . ARG A 1 125 ? 109.524 102.137 144.289 1.00 142.25 100 ARG F CA 1
ATOM 590 C C . ARG A 1 125 ? 108.350 103.105 144.244 1.00 143.34 100 ARG F C 1
ATOM 591 O O . ARG A 1 125 ? 108.525 104.315 144.433 1.00 146.99 100 ARG F O 1
ATOM 599 N N . LEU A 1 126 ? 107.144 102.590 143.992 1.00 128.51 101 LEU F N 1
ATOM 600 C CA . LEU A 1 126 ? 105.961 103.443 143.992 1.00 127.23 101 LEU F CA 1
ATOM 601 C C . LEU A 1 126 ? 105.718 104.051 145.366 1.00 130.09 101 LEU F C 1
ATOM 602 O O . LEU A 1 126 ? 105.356 105.227 145.476 1.00 131.19 101 LEU F O 1
ATOM 607 N N . ASN A 1 127 ? 105.904 103.261 146.425 1.00 125.55 102 ASN F N 1
ATOM 608 C CA . ASN A 1 127 ? 105.729 103.788 147.774 1.00 125.05 102 ASN F CA 1
ATOM 609 C C . ASN A 1 127 ? 106.750 104.876 148.076 1.00 127.41 102 ASN F C 1
ATOM 610 O O . ASN A 1 127 ? 106.410 105.913 148.661 1.00 126.94 102 ASN F O 1
ATOM 615 N N . GLN A 1 128 ? 108.007 104.662 147.680 1.00 131.42 103 GLN F N 1
ATOM 616 C CA . GLN A 1 128 ? 109.030 105.680 147.894 1.00 131.06 103 GLN F CA 1
ATOM 617 C C . GLN A 1 128 ? 108.705 106.959 147.132 1.00 128.10 103 GLN F C 1
ATOM 618 O O . GLN A 1 128 ? 108.842 108.065 147.671 1.00 129.94 103 GLN F O 1
ATOM 624 N N . LEU A 1 129 ? 108.267 106.829 145.878 1.00 102.19 104 LEU F N 1
ATOM 625 C CA . LEU A 1 129 ? 107.921 108.008 145.091 1.00 99.21 104 LEU F CA 1
ATOM 626 C C . LEU A 1 129 ? 106.727 108.743 145.685 1.00 106.54 104 LEU F C 1
ATOM 627 O O . LEU A 1 129 ? 106.713 109.978 145.729 1.00 117.39 104 LEU F O 1
ATOM 632 N N . ASN A 1 130 ? 105.714 108.004 146.142 1.00 106.27 105 ASN F N 1
ATOM 633 C CA . ASN A 1 130 ? 104.555 108.639 146.761 1.00 111.28 105 ASN F CA 1
ATOM 634 C C . ASN A 1 130 ? 104.948 109.376 148.033 1.00 113.22 105 ASN F C 1
ATOM 635 O O . ASN A 1 130 ? 104.487 110.499 148.277 1.00 113.95 105 ASN F O 1
ATOM 640 N N . ASN A 1 131 ? 105.800 108.760 148.858 1.00 107.79 106 ASN F N 1
ATOM 641 C CA . ASN A 1 131 ? 106.255 109.422 150.075 1.00 104.88 106 ASN F CA 1
ATOM 642 C C . ASN A 1 131 ? 107.038 110.686 149.751 1.00 101.10 106 ASN F C 1
ATOM 643 O O . ASN A 1 131 ? 106.846 111.727 150.392 1.00 92.59 106 ASN F O 1
ATOM 648 N N . ALA A 1 132 ? 107.924 110.616 148.753 1.00 104.32 107 ALA F N 1
ATOM 649 C CA . ALA A 1 132 ? 108.692 111.794 148.367 1.00 97.97 107 ALA F CA 1
ATOM 650 C C . ALA A 1 132 ? 107.781 112.906 147.870 1.00 99.23 107 ALA F C 1
ATOM 651 O O . ALA A 1 132 ? 107.966 114.074 148.228 1.00 105.39 107 ALA F O 1
ATOM 653 N N . ALA A 1 133 ? 106.783 112.562 147.053 1.00 86.27 108 ALA F N 1
ATOM 654 C CA . ALA A 1 133 ? 105.859 113.575 146.554 1.00 82.71 108 ALA F CA 1
ATOM 655 C C . ALA A 1 133 ? 105.070 114.214 147.690 1.00 89.95 108 ALA F C 1
ATOM 656 O O . ALA A 1 133 ? 104.930 115.442 147.743 1.00 91.38 108 ALA F O 1
ATOM 658 N N . THR A 1 134 ? 104.555 113.400 148.615 1.00 92.56 109 THR F N 1
ATOM 659 C CA . THR A 1 134 ? 103.786 113.945 149.730 1.00 86.43 109 THR F CA 1
ATOM 660 C C . THR A 1 134 ? 104.647 114.851 150.600 1.00 89.68 109 THR F C 1
ATOM 661 O O . THR A 1 134 ? 104.206 115.928 151.020 1.00 88.74 109 THR F O 1
ATOM 665 N N . ILE A 1 135 ? 105.885 114.441 150.871 1.00 100.85 110 ILE F N 1
ATOM 666 C CA . ILE A 1 135 ? 106.767 115.257 151.697 1.00 94.63 110 ILE F CA 1
ATOM 667 C C . ILE A 1 135 ? 107.123 116.558 150.985 1.00 94.19 110 ILE F C 1
ATOM 668 O O . ILE A 1 135 ? 107.216 117.622 151.612 1.00 97.24 110 ILE F O 1
ATOM 673 N N . LEU A 1 136 ? 107.309 116.505 149.664 1.00 84.87 111 LEU F N 1
ATOM 674 C CA . LEU A 1 136 ? 107.613 117.719 148.915 1.00 80.04 111 LEU F CA 1
ATOM 675 C C . LEU A 1 136 ? 106.436 118.689 148.923 1.00 85.99 111 LEU F C 1
ATOM 676 O O . LEU A 1 136 ? 106.630 119.905 149.059 1.00 93.17 111 LEU F O 1
ATOM 681 N N . VAL A 1 137 ? 105.206 118.181 148.783 1.00 95.79 112 VAL F N 1
ATOM 682 C CA . VAL A 1 137 ? 104.053 119.078 148.869 1.00 100.08 112 VAL F CA 1
ATOM 683 C C . VAL A 1 137 ? 103.915 119.633 150.283 1.00 101.19 112 VAL F C 1
ATOM 684 O O . VAL A 1 137 ? 103.505 120.784 150.476 1.00 97.37 112 VAL F O 1
ATOM 688 N N . PHE A 1 138 ? 104.287 118.841 151.293 1.00 101.60 113 PHE F N 1
ATOM 689 C CA . PHE A 1 138 ? 104.276 119.348 152.662 1.00 98.42 113 PHE F CA 1
ATOM 690 C C . PHE A 1 138 ? 105.231 120.530 152.808 1.00 102.43 113 PHE F C 1
ATOM 691 O O . PHE A 1 138 ? 104.857 121.585 153.342 1.00 105.31 113 PHE F O 1
ATOM 699 N N . PHE A 1 139 ? 106.468 120.374 152.326 1.00 109.58 114 PHE F N 1
ATOM 700 C CA . PHE A 1 139 ? 107.428 121.472 152.413 1.00 105.06 114 PHE F CA 1
ATOM 701 C C . PHE A 1 139 ? 106.993 122.691 151.613 1.00 106.02 114 PHE F C 1
ATOM 702 O O . PHE A 1 139 ? 107.183 123.820 152.077 1.00 108.62 114 PHE F O 1
ATOM 710 N N . THR A 1 140 ? 106.419 122.512 150.420 1.00 102.64 115 THR F N 1
ATOM 711 C CA . THR A 1 140 ? 106.023 123.701 149.670 1.00 102.73 115 THR F CA 1
ATOM 712 C C . THR A 1 140 ? 104.845 124.404 150.338 1.00 101.30 115 THR F C 1
ATOM 713 O O . THR A 1 140 ? 104.772 125.636 150.324 1.00 97.79 115 THR F O 1
ATOM 717 N N . VAL A 1 141 ? 103.922 123.647 150.943 1.00 103.71 116 VAL F N 1
ATOM 718 C CA . VAL A 1 141 ? 102.830 124.273 151.690 1.00 101.78 116 VAL F CA 1
ATOM 719 C C . VAL A 1 141 ? 103.379 125.087 152.855 1.00 100.51 116 VAL F C 1
ATOM 720 O O . VAL A 1 141 ? 102.957 126.230 153.094 1.00 104.02 116 VAL F O 1
ATOM 724 N N . VAL A 1 142 ? 104.334 124.516 153.594 1.00 108.81 117 VAL F N 1
ATOM 725 C CA . VAL A 1 142 ? 104.977 125.263 154.672 1.00 110.63 117 VAL F CA 1
ATOM 726 C C . VAL A 1 142 ? 105.638 126.521 154.122 1.00 109.24 117 VAL F C 1
ATOM 727 O O . VAL A 1 142 ? 105.591 127.593 154.741 1.00 107.98 117 VAL F O 1
ATOM 731 N N . ILE A 1 143 ? 106.249 126.414 152.942 1.00 106.88 118 ILE F N 1
ATOM 732 C CA . ILE A 1 143 ? 106.928 127.559 152.348 1.00 106.48 118 ILE F CA 1
ATOM 733 C C . ILE A 1 143 ? 105.933 128.663 152.007 1.00 109.21 118 ILE F C 1
ATOM 734 O O . ILE A 1 143 ? 106.189 129.841 152.279 1.00 110.02 118 ILE F O 1
ATOM 739 N N . ASN A 1 144 ? 104.792 128.313 151.401 1.00 111.74 119 ASN F N 1
ATOM 740 C CA . ASN A 1 144 ? 103.803 129.346 151.089 1.00 112.16 119 ASN F CA 1
ATOM 741 C C . ASN A 1 144 ? 103.267 129.990 152.359 1.00 113.26 119 ASN F C 1
ATOM 742 O O . ASN A 1 144 ? 103.027 131.203 152.391 1.00 116.38 119 ASN F O 1
ATOM 747 N N . VAL A 1 145 ? 103.063 129.196 153.413 1.00 107.59 120 VAL F N 1
ATOM 748 C CA . VAL A 1 145 ? 102.675 129.781 154.694 1.00 101.80 120 VAL F CA 1
ATOM 749 C C . VAL A 1 145 ? 103.723 130.786 155.153 1.00 102.23 120 VAL F C 1
ATOM 750 O O . VAL A 1 145 ? 103.395 131.871 155.651 1.00 105.03 120 VAL F O 1
ATOM 754 N N . PHE A 1 146 ? 105.002 130.452 154.971 1.00 112.53 121 PHE F N 1
ATOM 755 C CA . PHE A 1 146 ? 106.066 131.333 155.439 1.00 112.43 121 PHE F CA 1
ATOM 756 C C . PHE A 1 146 ? 106.113 132.628 154.632 1.00 111.95 121 PHE F C 1
ATOM 757 O O . PHE A 1 146 ? 106.342 133.707 155.191 1.00 111.61 121 PHE F O 1
ATOM 765 N N . ILE A 1 147 ? 105.910 132.543 153.313 1.00 112.27 122 ILE F N 1
ATOM 766 C CA . ILE A 1 147 ? 105.857 133.759 152.496 1.00 114.08 122 ILE F CA 1
ATOM 767 C C . ILE A 1 147 ? 104.660 134.614 152.887 1.00 110.79 122 ILE F C 1
ATOM 768 O O . ILE A 1 147 ? 104.759 135.844 152.969 1.00 109.63 122 ILE F O 1
ATOM 773 N N . THR A 1 148 ? 103.507 133.982 153.117 1.00 117.08 123 THR F N 1
ATOM 774 C CA . THR A 1 148 ? 102.335 134.730 153.559 1.00 115.56 123 THR F CA 1
ATOM 775 C C . THR A 1 148 ? 102.605 135.430 154.885 1.00 118.96 123 THR F C 1
ATOM 776 O O . THR A 1 148 ? 102.120 136.543 155.119 1.00 121.74 123 THR F O 1
ATOM 780 N N . ALA A 1 149 ? 103.378 134.790 155.765 1.00 116.45 124 ALA F N 1
ATOM 781 C CA . ALA A 1 149 ? 103.743 135.425 157.027 1.00 115.98 124 ALA F CA 1
ATOM 782 C C . ALA A 1 149 ? 104.581 136.677 156.797 1.00 117.59 124 ALA F C 1
ATOM 783 O O . ALA A 1 149 ? 104.385 137.696 157.468 1.00 115.20 124 ALA F O 1
ATOM 785 N N . PHE A 1 150 ? 105.520 136.620 155.855 1.00 120.77 125 PHE F N 1
ATOM 786 C CA . PHE A 1 150 ? 106.422 137.730 155.575 1.00 121.64 125 PHE F CA 1
ATOM 787 C C . PHE A 1 150 ? 105.885 138.693 154.524 1.00 121.50 125 PHE F C 1
ATOM 788 O O . PHE A 1 150 ? 106.566 139.672 154.199 1.00 119.72 125 PHE F O 1
ATOM 796 N N . GLY A 1 151 ? 104.697 138.443 153.984 1.00 126.50 126 GLY F N 1
ATOM 797 C CA . GLY A 1 151 ? 104.115 139.323 152.988 1.00 124.02 126 GLY F CA 1
ATOM 798 C C . GLY A 1 151 ? 103.608 140.629 153.568 1.00 122.09 126 GLY F C 1
ATOM 799 O O . GLY A 1 151 ? 104.393 141.506 153.928 1.00 121.72 126 GLY F O 1
ATOM 800 N N . ASN B 1 50 ? 139.910 102.699 157.322 1.00 94.26 25 ASN A N 1
ATOM 801 C CA . ASN B 1 50 ? 139.118 103.875 156.985 1.00 96.09 25 ASN A CA 1
ATOM 802 C C . ASN B 1 50 ? 138.133 103.563 155.866 1.00 97.25 25 ASN A C 1
ATOM 803 O O . ASN B 1 50 ? 138.452 102.827 154.933 1.00 97.93 25 ASN A O 1
ATOM 808 N N . HIS B 1 51 ? 136.931 104.127 155.964 1.00 99.29 26 HIS A N 1
ATOM 809 C CA . HIS B 1 51 ? 135.893 103.945 154.956 1.00 97.71 26 HIS A CA 1
ATOM 810 C C . HIS B 1 51 ? 135.657 105.182 154.109 1.00 96.28 26 HIS A C 1
ATOM 811 O O . HIS B 1 51 ? 135.246 105.060 152.955 1.00 103.66 26 HIS A O 1
ATOM 818 N N . TYR B 1 52 ? 135.894 106.374 154.656 1.00 76.63 27 TYR A N 1
ATOM 819 C CA . TYR B 1 52 ? 135.726 107.588 153.867 1.00 77.90 27 TYR A CA 1
ATOM 820 C C . TYR B 1 52 ? 136.766 107.687 152.761 1.00 89.69 27 TYR A C 1
ATOM 821 O O . TYR B 1 52 ? 136.440 108.102 151.644 1.00 100.76 27 TYR A O 1
ATOM 830 N N . ALA B 1 53 ? 138.016 107.318 153.048 1.00 91.74 28 ALA A N 1
ATOM 831 C CA . ALA B 1 53 ? 139.057 107.374 152.027 1.00 89.93 28 ALA A CA 1
ATOM 832 C C . ALA B 1 53 ? 138.763 106.409 150.886 1.00 90.90 28 ALA A C 1
ATOM 833 O O . ALA B 1 53 ? 139.138 106.665 149.736 1.00 89.71 28 ALA A O 1
ATOM 835 N N . THR B 1 54 ? 138.104 105.288 151.185 1.00 90.26 29 THR A N 1
ATOM 836 C CA . THR B 1 54 ? 137.694 104.366 150.130 1.00 90.13 29 THR A CA 1
ATOM 837 C C . THR B 1 54 ? 136.691 105.021 149.188 1.00 89.24 29 THR A C 1
ATOM 838 O O . THR B 1 54 ? 136.776 104.856 147.965 1.00 90.91 29 THR A O 1
ATOM 842 N N . LYS B 1 55 ? 135.731 105.766 149.739 1.00 82.99 30 LYS A N 1
ATOM 843 C CA . LYS B 1 55 ? 134.783 106.486 148.897 1.00 79.92 30 LYS A CA 1
ATOM 844 C C . LYS B 1 55 ? 135.455 107.647 148.177 1.00 82.54 30 LYS A C 1
ATOM 845 O O . LYS B 1 55 ? 135.111 107.958 147.031 1.00 94.57 30 LYS A O 1
ATOM 851 N N . LYS B 1 56 ? 136.413 108.305 148.835 1.00 81.43 31 LYS A N 1
ATOM 852 C CA . LYS B 1 56 ? 137.027 109.492 148.249 1.00 84.07 31 LYS A CA 1
ATOM 853 C C . LYS B 1 56 ? 137.853 109.142 147.018 1.00 92.80 31 LYS A C 1
ATOM 854 O O . LYS B 1 56 ? 137.940 109.936 146.075 1.00 96.13 31 LYS A O 1
ATOM 860 N N . SER B 1 57 ? 138.480 107.965 147.014 1.00 92.70 32 SER A N 1
ATOM 861 C CA . SER B 1 57 ? 139.220 107.533 145.833 1.00 89.69 32 SER A CA 1
ATOM 862 C C . SER B 1 57 ? 138.293 107.352 144.638 1.00 91.34 32 SER A C 1
ATOM 863 O O . SER B 1 57 ? 138.611 107.785 143.524 1.00 90.36 32 SER A O 1
ATOM 866 N N . VAL B 1 58 ? 137.140 106.716 144.852 1.00 84.54 33 VAL A N 1
ATOM 867 C CA . VAL B 1 58 ? 136.187 106.503 143.765 1.00 81.19 33 VAL A CA 1
ATOM 868 C C . VAL B 1 58 ? 135.610 107.831 143.295 1.00 74.68 33 VAL A C 1
ATOM 869 O O . VAL B 1 58 ? 135.511 108.095 142.092 1.00 91.15 33 VAL A O 1
ATOM 873 N N . ALA B 1 59 ? 135.227 108.692 144.240 1.00 79.83 34 ALA A N 1
ATOM 874 C CA . ALA B 1 59 ? 134.670 109.992 143.885 1.00 90.43 34 ALA A CA 1
ATOM 875 C C . ALA B 1 59 ? 135.687 110.891 143.194 1.00 89.83 34 ALA A C 1
ATOM 876 O O . ALA B 1 59 ? 135.295 111.876 142.560 1.00 92.82 34 ALA A O 1
ATOM 878 N N . GLU B 1 60 ? 136.978 110.582 143.307 1.00 94.98 35 GLU A N 1
ATOM 879 C CA . GLU B 1 60 ? 138.011 111.331 142.607 1.00 102.27 35 GLU A CA 1
ATOM 880 C C . GLU B 1 60 ? 138.481 110.644 141.334 1.00 104.70 35 GLU A C 1
ATOM 881 O O . GLU B 1 60 ? 139.051 111.310 140.463 1.00 106.30 35 GLU A O 1
ATOM 887 N N . SER B 1 61 ? 138.260 109.333 141.206 1.00 88.83 36 SER A N 1
ATOM 888 C CA . SER B 1 61 ? 138.714 108.622 140.016 1.00 87.47 36 SER A CA 1
ATOM 889 C C . SER B 1 61 ? 137.919 109.035 138.786 1.00 94.45 36 SER A C 1
ATOM 890 O O . SER B 1 61 ? 138.464 109.088 137.679 1.00 102.05 36 SER A O 1
ATOM 893 N N . MET B 1 62 ? 136.633 109.336 138.955 1.00 91.16 37 MET A N 1
ATOM 894 C CA . MET B 1 62 ? 135.757 109.688 137.839 1.00 87.07 37 MET A CA 1
ATOM 895 C C . MET B 1 62 ? 135.584 111.191 137.703 1.00 81.21 37 MET A C 1
ATOM 896 O O . MET B 1 62 ? 134.515 111.671 137.322 1.00 81.43 37 MET A O 1
ATOM 901 N N . LEU B 1 63 ? 136.626 111.954 138.017 1.00 99.68 38 LEU A N 1
ATOM 902 C CA . LEU B 1 63 ? 136.629 113.391 137.787 1.00 105.52 38 LEU A CA 1
ATOM 903 C C . LEU B 1 63 ? 138.007 113.798 137.295 1.00 110.09 38 LEU A C 1
ATOM 904 O O . LEU B 1 63 ? 139.019 113.339 137.832 1.00 114.56 38 LEU A O 1
ATOM 909 N N . ASP B 1 64 ? 138.042 114.652 136.275 1.00 104.95 39 ASP A N 1
ATOM 910 C CA . ASP B 1 64 ? 139.309 115.168 135.778 1.00 108.11 39 ASP A CA 1
ATOM 911 C C . ASP B 1 64 ? 139.714 116.373 136.614 1.00 112.68 39 ASP A C 1
ATOM 912 O O . ASP B 1 64 ? 139.512 117.520 136.200 1.00 112.57 39 ASP A O 1
ATOM 917 N N . VAL B 1 65 ? 140.281 116.117 137.796 1.00 111.71 40 VAL A N 1
ATOM 918 C CA . VAL B 1 65 ? 140.588 117.195 138.730 1.00 111.32 40 VAL A CA 1
ATOM 919 C C . VAL B 1 65 ? 141.590 118.167 138.122 1.00 106.59 40 VAL A C 1
ATOM 920 O O . VAL B 1 65 ? 141.616 119.352 138.474 1.00 105.86 40 VAL A O 1
ATOM 924 N N . ALA B 1 66 ? 142.434 117.684 137.210 1.00 102.17 41 ALA A N 1
ATOM 925 C CA . ALA B 1 66 ? 143.335 118.578 136.492 1.00 106.36 41 ALA A CA 1
ATOM 926 C C . ALA B 1 66 ? 142.553 119.562 135.631 1.00 107.83 41 ALA A C 1
ATOM 927 O O . ALA B 1 66 ? 142.875 120.754 135.578 1.00 111.55 41 ALA A O 1
ATOM 929 N N . LEU B 1 67 ? 141.517 119.075 134.943 1.00 108.27 42 LEU A N 1
ATOM 930 C CA . LEU B 1 67 ? 140.715 119.952 134.096 1.00 110.70 42 LEU A CA 1
ATOM 931 C C . LEU B 1 67 ? 139.756 120.803 134.919 1.00 113.31 42 LEU A C 1
ATOM 932 O O . LEU B 1 67 ? 139.528 121.975 134.598 1.00 116.39 42 LEU A O 1
ATOM 937 N N . PHE B 1 68 ? 139.179 120.231 135.978 1.00 102.41 43 PHE A N 1
ATOM 938 C CA . PHE B 1 68 ? 138.191 120.958 136.770 1.00 99.75 43 PHE A CA 1
ATOM 939 C C . PHE B 1 68 ? 138.820 122.159 137.464 1.00 102.71 43 PHE A C 1
ATOM 940 O O . PHE B 1 68 ? 138.217 123.236 137.536 1.00 104.81 43 PHE A O 1
ATOM 948 N N . MET B 1 69 ? 140.034 121.990 137.990 1.00 103.33 44 MET A N 1
ATOM 949 C CA . MET B 1 69 ? 140.687 123.077 138.709 1.00 102.27 44 MET A CA 1
ATOM 950 C C . MET B 1 69 ? 141.030 124.231 137.775 1.00 98.44 44 MET A C 1
ATOM 951 O O . MET B 1 69 ? 140.923 125.401 138.161 1.00 99.98 44 MET A O 1
ATOM 956 N N . SER B 1 70 ? 141.439 123.922 136.542 1.00 99.30 45 SER A N 1
ATOM 957 C CA . SER B 1 70 ? 141.789 124.972 135.590 1.00 102.45 45 SER A CA 1
ATOM 958 C C . SER B 1 70 ? 140.587 125.848 135.259 1.00 108.14 45 SER A C 1
ATOM 959 O O . SER B 1 70 ? 140.704 127.077 135.193 1.00 111.15 45 SER A O 1
ATOM 962 N N . ASN B 1 71 ? 139.422 125.233 135.041 1.00 107.61 46 ASN A N 1
ATOM 963 C CA . ASN B 1 71 ? 138.213 126.008 134.786 1.00 102.45 46 ASN A CA 1
ATOM 964 C C . ASN B 1 71 ? 137.809 126.815 136.011 1.00 101.42 46 ASN A C 1
ATOM 965 O O . ASN B 1 71 ? 137.285 127.928 135.886 1.00 102.24 46 ASN A O 1
ATOM 970 N N . ALA B 1 72 ? 138.030 126.263 137.205 1.00 102.98 47 ALA A N 1
ATOM 971 C CA . ALA B 1 72 ? 137.685 126.974 138.431 1.00 100.52 47 ALA A CA 1
ATOM 972 C C . ALA B 1 72 ? 138.508 128.247 138.580 1.00 103.45 47 ALA A C 1
ATOM 973 O O . ALA B 1 72 ? 137.973 129.311 138.912 1.00 102.73 47 ALA A O 1
ATOM 975 N N . MET B 1 73 ? 139.820 128.157 138.342 1.00 104.65 48 MET A N 1
ATOM 976 C CA . MET B 1 73 ? 140.669 129.339 138.453 1.00 101.68 48 MET A CA 1
ATOM 977 C C . MET B 1 73 ? 140.417 130.324 137.321 1.00 102.32 48 MET A C 1
ATOM 978 O O . MET B 1 73 ? 140.469 131.539 137.538 1.00 105.34 48 MET A O 1
ATOM 983 N N . ARG B 1 74 ? 140.154 129.825 136.111 1.00 102.49 49 ARG A N 1
ATOM 984 C CA . ARG B 1 74 ? 139.862 130.720 134.997 1.00 106.51 49 ARG A CA 1
ATOM 985 C C . ARG B 1 74 ? 138.580 131.503 135.247 1.00 108.49 49 ARG A C 1
ATOM 986 O O . ARG B 1 74 ? 138.483 132.682 134.888 1.00 103.39 49 ARG A O 1
ATOM 994 N N . LEU B 1 75 ? 137.585 130.862 135.862 1.00 108.43 50 LEU A N 1
ATOM 995 C CA . LEU B 1 75 ? 136.366 131.571 136.232 1.00 101.01 50 LEU A CA 1
ATOM 996 C C . LEU B 1 75 ? 136.664 132.693 137.215 1.00 103.01 50 LEU A C 1
ATOM 997 O O . LEU B 1 75 ? 136.107 133.790 137.103 1.00 111.07 50 LEU A O 1
ATOM 1002 N N . LYS B 1 76 ? 137.546 132.439 138.184 1.00 102.26 51 LYS A N 1
ATOM 1003 C CA . LYS B 1 76 ? 137.906 133.474 139.146 1.00 105.33 51 LYS A CA 1
ATOM 1004 C C . LYS B 1 76 ? 138.544 134.665 138.440 1.00 106.19 51 LYS A C 1
ATOM 1005 O O . LYS B 1 76 ? 138.222 135.821 138.739 1.00 105.10 51 LYS A O 1
ATOM 1011 N N . ALA B 1 77 ? 139.437 134.400 137.484 1.00 106.44 52 ALA A N 1
ATOM 1012 C CA . ALA B 1 77 ? 140.140 135.483 136.804 1.00 105.79 52 ALA A CA 1
ATOM 1013 C C . ALA B 1 77 ? 139.183 136.375 136.023 1.00 108.64 52 ALA A C 1
ATOM 1014 O O . ALA B 1 77 ? 139.298 137.605 136.071 1.00 110.64 52 ALA A O 1
ATOM 1016 N N . VAL B 1 78 ? 138.232 135.780 135.299 1.00 111.56 53 VAL A N 1
ATOM 1017 C CA . VAL B 1 78 ? 137.344 136.582 134.464 1.00 112.77 53 VAL A CA 1
ATOM 1018 C C . VAL B 1 78 ? 136.422 137.448 135.315 1.00 113.70 53 VAL A C 1
ATOM 1019 O O . VAL B 1 78 ? 136.078 138.568 134.919 1.00 112.91 53 VAL A O 1
ATOM 1023 N N . LEU B 1 79 ? 136.005 136.960 136.487 1.00 110.64 54 LEU A N 1
ATOM 1024 C CA . LEU B 1 79 ? 135.155 137.774 137.350 1.00 109.48 54 LEU A CA 1
ATOM 1025 C C . LEU B 1 79 ? 135.897 139.001 137.864 1.00 112.47 54 LEU A C 1
ATOM 1026 O O . LEU B 1 79 ? 135.340 140.104 137.892 1.00 114.03 54 LEU A O 1
ATOM 1031 N N . GLU B 1 80 ? 137.156 138.832 138.274 1.00 123.08 55 GLU A N 1
ATOM 1032 C CA . GLU B 1 80 ? 137.917 139.958 138.798 1.00 125.51 55 GLU A CA 1
ATOM 1033 C C . GLU B 1 80 ? 138.365 140.920 137.707 1.00 128.13 55 GLU A C 1
ATOM 1034 O O . GLU B 1 80 ? 138.726 142.060 138.015 1.00 128.60 55 GLU A O 1
ATOM 1040 N N . GLN B 1 81 ? 138.349 140.494 136.444 1.00 136.04 56 GLN A N 1
ATOM 1041 C CA . GLN B 1 81 ? 138.698 141.387 135.347 1.00 134.98 56 GLN A CA 1
ATOM 1042 C C . GLN B 1 81 ? 137.601 142.397 135.039 1.00 137.38 56 GLN A C 1
ATOM 1043 O O . GLN B 1 81 ? 137.844 143.334 134.271 1.00 140.17 56 GLN A O 1
ATOM 1049 N N . GLY B 1 82 ? 136.411 142.230 135.610 1.00 128.36 57 GLY A N 1
ATOM 1050 C CA . GLY B 1 82 ? 135.351 143.199 135.469 1.00 128.18 57 GLY A CA 1
ATOM 1051 C C . GLY B 1 82 ? 134.392 142.872 134.344 1.00 126.56 57 GLY A C 1
ATOM 1052 O O . GLY B 1 82 ? 134.756 142.244 133.345 1.00 124.74 57 GLY A O 1
ATOM 1053 N N . PRO B 1 83 ? 133.132 143.286 134.497 1.00 122.69 58 PRO A N 1
ATOM 1054 C CA . PRO B 1 83 ? 132.165 143.101 133.403 1.00 120.98 58 PRO A CA 1
ATOM 1055 C C . PRO B 1 83 ? 132.556 143.827 132.131 1.00 121.60 58 PRO A C 1
ATOM 1056 O O . PRO B 1 83 ? 132.249 143.346 131.033 1.00 120.37 58 PRO A O 1
ATOM 1060 N N . SER B 1 84 ? 133.227 144.975 132.245 1.00 144.00 59 SER A N 1
ATOM 1061 C CA . SER B 1 84 ? 133.632 145.741 131.074 1.00 145.10 59 SER A CA 1
ATOM 1062 C C . SER B 1 84 ? 134.697 145.037 130.244 1.00 146.25 59 SER A C 1
ATOM 1063 O O . SER B 1 84 ? 134.922 145.436 129.097 1.00 147.14 59 SER A O 1
ATOM 1066 N N . SER B 1 85 ? 135.352 144.015 130.788 1.00 137.72 60 SER A N 1
ATOM 1067 C CA . SER B 1 85 ? 136.337 143.266 130.023 1.00 135.55 60 SER A CA 1
ATOM 1068 C C . SER B 1 85 ? 135.669 142.563 128.848 1.00 133.71 60 SER A C 1
ATOM 1069 O O . SER B 1 85 ? 134.513 142.139 128.923 1.00 135.25 60 SER A O 1
ATOM 1072 N N . HIS B 1 86 ? 136.410 142.451 127.749 1.00 128.74 61 HIS A N 1
ATOM 1073 C CA . HIS B 1 86 ? 135.851 141.880 126.532 1.00 130.00 61 HIS A CA 1
ATOM 1074 C C . HIS B 1 86 ? 135.495 140.414 126.741 1.00 130.60 61 HIS A C 1
ATOM 1075 O O . HIS B 1 86 ? 136.171 139.692 127.479 1.00 130.26 61 HIS A O 1
ATOM 1082 N N . TYR B 1 87 ? 134.410 139.985 126.093 1.00 115.33 62 TYR A N 1
ATOM 1083 C CA . TYR B 1 87 ? 133.925 138.606 126.161 1.00 111.96 62 TYR A CA 1
ATOM 1084 C C . TYR B 1 87 ? 133.524 138.197 127.574 1.00 116.13 62 TYR A C 1
ATOM 1085 O O . TYR B 1 87 ? 133.523 137.011 127.904 1.00 116.21 62 TYR A O 1
ATOM 1094 N N . TYR B 1 88 ? 133.168 139.163 128.423 1.00 111.01 63 TYR A N 1
ATOM 1095 C CA . TYR B 1 88 ? 132.752 138.819 129.779 1.00 106.77 63 TYR A CA 1
ATOM 1096 C C . TYR B 1 88 ? 131.452 138.028 129.770 1.00 108.91 63 TYR A C 1
ATOM 1097 O O . TYR B 1 88 ? 131.332 136.999 130.445 1.00 113.45 63 TYR A O 1
ATOM 1106 N N . THR B 1 89 ? 130.463 138.495 129.006 1.00 113.74 64 THR A N 1
ATOM 1107 C CA . THR B 1 89 ? 129.155 137.849 129.015 1.00 118.50 64 THR A CA 1
ATOM 1108 C C . THR B 1 89 ? 129.215 136.444 128.424 1.00 116.14 64 THR A C 1
ATOM 1109 O O . THR B 1 89 ? 128.491 135.548 128.872 1.00 109.19 64 THR A O 1
ATOM 1113 N N . THR B 1 90 ? 130.065 136.229 127.418 1.00 108.70 65 THR A N 1
ATOM 1114 C CA . THR B 1 90 ? 130.128 134.914 126.789 1.00 105.45 65 THR A CA 1
ATOM 1115 C C . THR B 1 90 ? 131.043 133.967 127.558 1.00 102.67 65 THR A C 1
ATOM 1116 O O . THR B 1 90 ? 130.808 132.755 127.577 1.00 105.21 65 THR A O 1
ATOM 1120 N N . LEU B 1 91 ? 132.092 134.493 128.196 1.00 98.60 66 LEU A N 1
ATOM 1121 C CA . LEU B 1 91 ? 133.030 133.616 128.890 1.00 101.29 66 LEU A CA 1
ATOM 1122 C C . LEU B 1 91 ? 132.399 132.998 130.130 1.00 108.02 66 LEU A C 1
ATOM 1123 O O . LEU B 1 91 ? 132.667 131.836 130.456 1.00 106.78 66 LEU A O 1
ATOM 1128 N N . VAL B 1 92 ? 131.562 133.758 130.838 1.00 101.42 67 VAL A N 1
ATOM 1129 C CA . VAL B 1 92 ? 130.967 133.248 132.070 1.00 98.12 67 VAL A CA 1
ATOM 1130 C C . VAL B 1 92 ? 130.045 132.072 131.768 1.00 107.03 67 VAL A C 1
ATOM 1131 O O . VAL B 1 92 ? 130.122 131.021 132.414 1.00 102.42 67 VAL A O 1
ATOM 1135 N N . THR B 1 93 ? 129.171 132.224 130.770 1.00 105.94 68 THR A N 1
ATOM 1136 C CA . THR B 1 93 ? 128.245 131.144 130.444 1.00 99.04 68 THR A CA 1
ATOM 1137 C C . THR B 1 93 ? 128.975 129.947 129.848 1.00 95.80 68 THR A C 1
ATOM 1138 O O . THR B 1 93 ? 128.576 128.799 130.072 1.00 95.91 68 THR A O 1
ATOM 1142 N N . LEU B 1 94 ? 130.039 130.193 129.082 1.00 93.56 69 LEU A N 1
ATOM 1143 C CA . LEU B 1 94 ? 130.828 129.090 128.543 1.00 87.99 69 LEU A CA 1
ATOM 1144 C C . LEU B 1 94 ? 131.472 128.282 129.662 1.00 97.59 69 LEU A C 1
ATOM 1145 O O . LEU B 1 94 ? 131.422 127.048 129.658 1.00 104.22 69 LEU A O 1
ATOM 1150 N N . ILE B 1 95 ? 132.077 128.965 130.635 1.00 93.14 70 ILE A N 1
ATOM 1151 C CA . ILE B 1 95 ? 132.706 128.269 131.754 1.00 92.65 70 ILE A CA 1
ATOM 1152 C C . ILE B 1 95 ? 131.653 127.657 132.671 1.00 98.73 70 ILE A C 1
ATOM 1153 O O . ILE B 1 95 ? 131.833 126.550 133.191 1.00 99.34 70 ILE A O 1
ATOM 1158 N N . SER B 1 96 ? 130.541 128.367 132.888 1.00 95.64 71 SER A N 1
ATOM 1159 C CA . SER B 1 96 ? 129.522 127.895 133.822 1.00 94.76 71 SER A CA 1
ATOM 1160 C C . SER B 1 96 ? 128.958 126.546 133.394 1.00 101.46 71 SER A C 1
ATOM 1161 O O . SER B 1 96 ? 128.916 125.599 134.187 1.00 90.34 71 SER A O 1
ATOM 1164 N N . LEU B 1 97 ? 128.517 126.436 132.140 1.00 107.05 72 LEU A N 1
ATOM 1165 C CA . LEU B 1 97 ? 127.996 125.155 131.679 1.00 95.14 72 LEU A CA 1
ATOM 1166 C C . LEU B 1 97 ? 129.121 124.175 131.384 1.00 96.55 72 LEU A C 1
ATOM 1167 O O . LEU B 1 97 ? 128.879 122.967 131.300 1.00 109.67 72 LEU A O 1
ATOM 1172 N N . SER B 1 98 ? 130.350 124.667 131.219 1.00 80.17 73 SER A N 1
ATOM 1173 C CA . SER B 1 98 ? 131.490 123.760 131.186 1.00 82.08 73 SER A CA 1
ATOM 1174 C C . SER B 1 98 ? 131.648 123.046 132.519 1.00 86.91 73 SER A C 1
ATOM 1175 O O . SER B 1 98 ? 131.804 121.822 132.561 1.00 92.34 73 SER A O 1
ATOM 1178 N N . LEU B 1 99 ? 131.600 123.798 133.622 1.00 89.62 74 LEU A N 1
ATOM 1179 C CA . LEU B 1 99 ? 131.662 123.186 134.945 1.00 90.60 74 LEU A CA 1
ATOM 1180 C C . LEU B 1 99 ? 130.420 122.351 135.224 1.00 91.37 74 LEU A C 1
ATOM 1181 O O . LEU B 1 99 ? 130.512 121.276 135.828 1.00 92.13 74 LEU A O 1
ATOM 1186 N N . LEU B 1 100 ? 129.250 122.834 134.798 1.00 90.73 75 LEU A N 1
ATOM 1187 C CA . LEU B 1 100 ? 128.012 122.099 135.031 1.00 99.24 75 LEU A CA 1
ATOM 1188 C C . LEU B 1 100 ? 128.034 120.741 134.343 1.00 94.84 75 LEU A C 1
ATOM 1189 O O . LEU B 1 100 ? 127.606 119.736 134.923 1.00 89.82 75 LEU A O 1
ATOM 1194 N N . LEU B 1 101 ? 128.526 120.691 133.104 1.00 82.71 76 LEU A N 1
ATOM 1195 C CA . LEU B 1 101 ? 128.557 119.427 132.377 1.00 76.91 76 LEU A CA 1
ATOM 1196 C C . LEU B 1 101 ? 129.481 118.422 133.053 1.00 87.50 76 LEU A C 1
ATOM 1197 O O . LEU B 1 101 ? 129.240 117.212 132.992 1.00 99.36 76 LEU A O 1
ATOM 1202 N N . GLN B 1 102 ? 130.545 118.902 133.702 1.00 87.08 77 GLN A N 1
ATOM 1203 C CA . GLN B 1 102 ? 131.451 117.993 134.396 1.00 90.21 77 GLN A CA 1
ATOM 1204 C C . GLN B 1 102 ? 130.781 117.356 135.608 1.00 93.88 77 GLN A C 1
ATOM 1205 O O . GLN B 1 102 ? 130.962 116.160 135.866 1.00 93.63 77 GLN A O 1
ATOM 1211 N N . VAL B 1 103 ? 130.013 118.139 136.367 1.00 87.33 78 VAL A N 1
ATOM 1212 C CA . VAL B 1 103 ? 129.326 117.598 137.538 1.00 88.59 78 VAL A CA 1
ATOM 1213 C C . VAL B 1 103 ? 128.269 116.587 137.111 1.00 89.10 78 VAL A C 1
ATOM 1214 O O . VAL B 1 103 ? 128.125 115.519 137.718 1.00 88.33 78 VAL A O 1
ATOM 1218 N N . VAL B 1 104 ? 127.515 116.909 136.058 1.00 84.99 79 VAL A N 1
ATOM 1219 C CA . VAL B 1 104 ? 126.512 115.978 135.545 1.00 87.20 79 VAL A CA 1
ATOM 1220 C C . VAL B 1 104 ? 127.176 114.696 135.059 1.00 84.88 79 VAL A C 1
ATOM 1221 O O . VAL B 1 104 ? 126.667 113.592 135.285 1.00 87.05 79 VAL A O 1
ATOM 1225 N N . ILE B 1 105 ? 128.319 114.822 134.382 1.00 76.93 80 ILE A N 1
ATOM 1226 C CA . ILE B 1 105 ? 129.062 113.641 133.951 1.00 74.59 80 ILE A CA 1
ATOM 1227 C C . ILE B 1 105 ? 129.523 112.835 135.158 1.00 89.31 80 ILE A C 1
ATOM 1228 O O . ILE B 1 105 ? 129.427 111.601 135.173 1.00 94.49 80 ILE A O 1
ATOM 1233 N N . GLY B 1 106 ? 130.025 113.518 136.189 1.00 81.48 81 GLY A N 1
ATOM 1234 C CA . GLY B 1 106 ? 130.461 112.817 137.385 1.00 80.60 81 GLY A CA 1
ATOM 1235 C C . GLY B 1 106 ? 129.346 112.026 138.042 1.00 81.18 81 GLY A C 1
ATOM 1236 O O . GLY B 1 106 ? 129.559 110.904 138.505 1.00 83.94 81 GLY A O 1
ATOM 1237 N N . VAL B 1 107 ? 128.144 112.601 138.094 1.00 84.50 82 VAL A N 1
ATOM 1238 C CA . VAL B 1 107 ? 126.998 111.886 138.650 1.00 84.91 82 VAL A CA 1
ATOM 1239 C C . VAL B 1 107 ? 126.663 110.674 137.790 1.00 89.35 82 VAL A C 1
ATOM 1240 O O . VAL B 1 107 ? 126.375 109.585 138.303 1.00 90.77 82 VAL A O 1
ATOM 1244 N N . LEU B 1 108 ? 126.692 110.846 136.467 1.00 88.03 83 LEU A N 1
ATOM 1245 C CA . LEU B 1 108 ? 126.391 109.736 135.569 1.00 79.07 83 LEU A CA 1
ATOM 1246 C C . LEU B 1 108 ? 127.413 108.618 135.709 1.00 81.55 83 LEU A C 1
ATOM 1247 O O . LEU B 1 108 ? 127.054 107.436 135.691 1.00 94.80 83 LEU A O 1
ATOM 1252 N N . LEU B 1 109 ? 128.694 108.970 135.848 1.00 73.48 84 LEU A N 1
ATOM 1253 C CA . LEU B 1 109 ? 129.727 107.949 135.983 1.00 82.30 84 LEU A CA 1
ATOM 1254 C C . LEU B 1 109 ? 129.552 107.150 137.268 1.00 94.24 84 LEU A C 1
ATOM 1255 O O . LEU B 1 109 ? 129.859 105.952 137.309 1.00 89.48 84 LEU A O 1
ATOM 1260 N N . VAL B 1 110 ? 129.069 107.796 138.330 1.00 100.67 85 VAL A N 1
ATOM 1261 C CA . VAL B 1 110 ? 128.825 107.091 139.586 1.00 92.83 85 VAL A CA 1
ATOM 1262 C C . VAL B 1 110 ? 127.764 106.017 139.390 1.00 95.89 85 VAL A C 1
ATOM 1263 O O . VAL B 1 110 ? 127.909 104.880 139.854 1.00 96.42 85 VAL A O 1
ATOM 1267 N N . VAL B 1 111 ? 126.680 106.362 138.691 1.00 95.00 86 VAL A N 1
ATOM 1268 C CA . VAL B 1 111 ? 125.590 105.413 138.475 1.00 93.24 86 VAL A CA 1
ATOM 1269 C C . VAL B 1 111 ? 126.061 104.243 137.620 1.00 96.39 86 VAL A C 1
ATOM 1270 O O . VAL B 1 111 ? 125.761 103.078 137.909 1.00 99.74 86 VAL A O 1
ATOM 1274 N N . ILE B 1 112 ? 126.812 104.537 136.556 1.00 95.51 87 ILE A N 1
ATOM 1275 C CA . ILE B 1 112 ? 127.249 103.493 135.633 1.00 93.17 87 ILE A CA 1
ATOM 1276 C C . ILE B 1 112 ? 128.180 102.512 136.334 1.00 102.43 87 ILE A C 1
ATOM 1277 O O . ILE B 1 112 ? 128.066 101.293 136.158 1.00 106.54 87 ILE A O 1
ATOM 1282 N N . ALA B 1 113 ? 129.116 103.026 137.136 1.00 112.02 88 ALA A N 1
ATOM 1283 C CA . ALA B 1 113 ? 130.061 102.153 137.826 1.00 115.14 88 ALA A CA 1
ATOM 1284 C C . ALA B 1 113 ? 129.349 101.208 138.787 1.00 120.43 88 ALA A C 1
ATOM 1285 O O . ALA B 1 113 ? 129.660 100.012 138.838 1.00 117.68 88 ALA A O 1
ATOM 1287 N N . ARG B 1 114 ? 128.393 101.728 139.559 1.00 128.05 89 ARG A N 1
ATOM 1288 C CA . ARG B 1 114 ? 127.645 100.884 140.487 1.00 123.27 89 ARG A CA 1
ATOM 1289 C C . ARG B 1 114 ? 126.833 99.830 139.746 1.00 120.26 89 ARG A C 1
ATOM 1290 O O . ARG B 1 114 ? 126.779 98.668 140.164 1.00 122.16 89 ARG A O 1
ATOM 1298 N N . LEU B 1 115 ? 126.201 100.215 138.638 1.00 115.34 90 LEU A N 1
ATOM 1299 C CA . LEU B 1 115 ? 125.327 99.306 137.910 1.00 119.48 90 LEU A CA 1
ATOM 1300 C C . LEU B 1 115 ? 126.096 98.282 137.086 1.00 119.15 90 LEU A C 1
ATOM 1301 O O . LEU B 1 115 ? 125.513 97.270 136.683 1.00 121.92 90 LEU A O 1
ATOM 1306 N N . ASN B 1 116 ? 127.387 98.514 136.837 1.00 124.60 91 ASN A N 1
ATOM 1307 C CA . ASN B 1 116 ? 128.163 97.612 135.992 1.00 129.25 91 ASN A CA 1
ATOM 1308 C C . ASN B 1 116 ? 128.250 96.216 136.599 1.00 131.03 91 ASN A C 1
ATOM 1309 O O . ASN B 1 116 ? 127.767 95.238 136.017 1.00 127.25 91 ASN A O 1
ATOM 1314 N N . LEU B 1 117 ? 128.868 96.105 137.776 1.00 144.74 92 LEU A N 1
ATOM 1315 C CA . LEU B 1 117 ? 129.115 94.793 138.366 1.00 144.42 92 LEU A CA 1
ATOM 1316 C C . LEU B 1 117 ? 127.906 94.248 139.114 1.00 143.15 92 LEU A C 1
ATOM 1317 O O . LEU B 1 117 ? 127.655 93.038 139.071 1.00 141.67 92 LEU A O 1
ATOM 1322 N N . ASN B 1 118 ? 127.155 95.109 139.802 1.00 154.20 93 ASN A N 1
ATOM 1323 C CA . ASN B 1 118 ? 126.087 94.624 140.670 1.00 154.65 93 ASN A CA 1
ATOM 1324 C C . ASN B 1 118 ? 124.938 94.021 139.872 1.00 152.82 93 ASN A C 1
ATOM 1325 O O . ASN B 1 118 ? 124.406 92.968 140.242 1.00 153.46 93 ASN A O 1
ATOM 1330 N N . GLU B 1 119 ? 124.538 94.664 138.780 1.00 150.45 94 GLU A N 1
ATOM 1331 C CA . GLU B 1 119 ? 123.422 94.196 137.973 1.00 151.98 94 GLU A CA 1
ATOM 1332 C C . GLU B 1 119 ? 123.910 93.828 136.578 1.00 153.91 94 GLU A C 1
ATOM 1333 O O . GLU B 1 119 ? 124.770 94.508 136.010 1.00 153.05 94 GLU A O 1
ATOM 1339 N N . VAL B 1 120 ? 123.357 92.746 136.033 1.00 158.98 95 VAL A N 1
ATOM 1340 C CA . VAL B 1 120 ? 123.746 92.269 134.709 1.00 158.07 95 VAL A CA 1
ATOM 1341 C C . VAL B 1 120 ? 122.566 92.068 133.770 1.00 157.66 95 VAL A C 1
ATOM 1342 O O . VAL B 1 120 ? 122.762 92.015 132.542 1.00 157.01 95 VAL A O 1
ATOM 1346 N N . GLU B 1 121 ? 121.332 91.967 134.269 1.00 165.32 96 GLU A N 1
ATOM 1347 C CA . GLU B 1 121 ? 120.193 91.677 133.403 1.00 165.68 96 GLU A CA 1
ATOM 1348 C C . GLU B 1 121 ? 119.884 92.851 132.482 1.00 166.04 96 GLU A C 1
ATOM 1349 O O . GLU B 1 121 ? 119.690 92.675 131.273 1.00 166.51 96 GLU A O 1
ATOM 1355 N N . LYS B 1 122 ? 119.835 94.060 133.035 1.00 160.37 97 LYS A N 1
ATOM 1356 C CA . LYS B 1 122 ? 119.528 95.239 132.238 1.00 160.02 97 LYS A CA 1
ATOM 1357 C C . LYS B 1 122 ? 120.710 95.558 131.330 1.00 159.16 97 LYS A C 1
ATOM 1358 O O . LYS B 1 122 ? 121.847 95.671 131.797 1.00 159.27 97 LYS A O 1
ATOM 1364 N N . GLN B 1 123 ? 120.451 95.703 130.030 1.00 148.82 98 GLN A N 1
ATOM 1365 C CA . GLN B 1 123 ? 121.557 95.957 129.114 1.00 149.05 98 GLN A CA 1
ATOM 1366 C C . GLN B 1 123 ? 121.331 97.191 128.245 1.00 149.19 98 GLN A C 1
ATOM 1367 O O . GLN B 1 123 ? 122.297 97.875 127.893 1.00 147.70 98 GLN A O 1
ATOM 1373 N N . TRP B 1 124 ? 120.080 97.499 127.892 1.00 142.24 99 TRP A N 1
ATOM 1374 C CA . TRP B 1 124 ? 119.843 98.734 127.148 1.00 142.22 99 TRP A CA 1
ATOM 1375 C C . TRP B 1 124 ? 120.069 99.954 128.028 1.00 142.76 99 TRP A C 1
ATOM 1376 O O . TRP B 1 124 ? 120.541 100.991 127.551 1.00 142.88 99 TRP A O 1
ATOM 1387 N N . ARG B 1 125 ? 119.731 99.850 129.316 1.00 130.61 100 ARG A N 1
ATOM 1388 C CA . ARG B 1 125 ? 119.926 100.975 130.222 1.00 127.02 100 ARG A CA 1
ATOM 1389 C C . ARG B 1 125 ? 121.395 101.370 130.299 1.00 130.18 100 ARG A C 1
ATOM 1390 O O . ARG B 1 125 ? 121.723 102.560 130.354 1.00 133.96 100 ARG A O 1
ATOM 1398 N N . LEU B 1 126 ? 122.295 100.384 130.304 1.00 120.98 101 LEU A N 1
ATOM 1399 C CA . LEU B 1 126 ? 123.720 100.692 130.233 1.00 116.91 101 LEU A CA 1
ATOM 1400 C C . LEU B 1 126 ? 124.076 101.346 128.905 1.00 119.47 101 LEU A C 1
ATOM 1401 O O . LEU B 1 126 ? 124.850 102.309 128.869 1.00 124.86 101 LEU A O 1
ATOM 1406 N N . ASN B 1 127 ? 123.523 100.835 127.803 1.00 121.48 102 ASN A N 1
ATOM 1407 C CA . ASN B 1 127 ? 123.858 101.376 126.489 1.00 123.17 102 ASN A CA 1
ATOM 1408 C C . ASN B 1 127 ? 123.396 102.820 126.346 1.00 121.59 102 ASN A C 1
ATOM 1409 O O . ASN B 1 127 ? 124.111 103.652 125.776 1.00 122.63 102 ASN A O 1
ATOM 1414 N N . GLN B 1 128 ? 122.200 103.137 126.847 1.00 120.37 103 GLN A N 1
ATOM 1415 C CA . GLN B 1 128 ? 121.749 104.525 126.838 1.00 116.71 103 GLN A CA 1
ATOM 1416 C C . GLN B 1 128 ? 122.618 105.392 127.740 1.00 117.72 103 GLN A C 1
ATOM 1417 O O . GLN B 1 128 ? 123.017 106.496 127.354 1.00 122.79 103 GLN A O 1
ATOM 1423 N N . LEU B 1 129 ? 122.919 104.910 128.947 1.00 103.34 104 LEU A N 1
ATOM 1424 C CA . LEU B 1 129 ? 123.744 105.686 129.867 1.00 100.40 104 LEU A CA 1
ATOM 1425 C C . LEU B 1 129 ? 125.161 105.859 129.336 1.00 100.60 104 LEU A C 1
ATOM 1426 O O . LEU B 1 129 ? 125.744 106.943 129.455 1.00 108.99 104 LEU A O 1
ATOM 1431 N N . ASN B 1 130 ? 125.735 104.804 128.755 1.00 97.67 105 ASN A N 1
ATOM 1432 C CA . ASN B 1 130 ? 127.078 104.916 128.194 1.00 92.92 105 ASN A CA 1
ATOM 1433 C C . ASN B 1 130 ? 127.114 105.912 127.044 1.00 95.24 105 ASN A C 1
ATOM 1434 O O . ASN B 1 130 ? 128.062 106.695 126.921 1.00 102.55 105 ASN A O 1
ATOM 1439 N N . ASN B 1 131 ? 126.091 105.894 126.187 1.00 92.71 106 ASN A N 1
ATOM 1440 C CA . ASN B 1 131 ? 126.040 106.847 125.083 1.00 92.88 106 ASN A CA 1
ATOM 1441 C C . ASN B 1 131 ? 125.820 108.266 125.589 1.00 99.39 106 ASN A C 1
ATOM 1442 O O . ASN B 1 131 ? 126.403 109.218 125.059 1.00 100.72 106 ASN A O 1
ATOM 1447 N N . ALA B 1 132 ? 124.974 108.431 126.608 1.00 90.13 107 ALA A N 1
ATOM 1448 C CA . ALA B 1 132 ? 124.770 109.755 127.187 1.00 83.37 107 ALA A CA 1
ATOM 1449 C C . ALA B 1 132 ? 126.042 110.269 127.848 1.00 86.71 107 ALA A C 1
ATOM 1450 O O . ALA B 1 132 ? 126.383 111.449 127.719 1.00 91.49 107 ALA A O 1
ATOM 1452 N N . ALA B 1 133 ? 126.755 109.398 128.566 1.00 83.42 108 ALA A N 1
ATOM 1453 C CA . ALA B 1 133 ? 127.998 109.816 129.206 1.00 71.06 108 ALA A CA 1
ATOM 1454 C C . ALA B 1 133 ? 129.057 110.182 128.175 1.00 75.84 108 ALA A C 1
ATOM 1455 O O . ALA B 1 133 ? 129.741 111.202 128.315 1.00 85.62 108 ALA A O 1
ATOM 1457 N N . THR B 1 134 ? 129.206 109.364 127.131 1.00 71.65 109 THR A N 1
ATOM 1458 C CA . THR B 1 134 ? 130.232 109.627 126.126 1.00 66.05 109 THR A CA 1
ATOM 1459 C C . THR B 1 134 ? 129.941 110.910 125.359 1.00 67.91 109 THR A C 1
ATOM 1460 O O . THR B 1 134 ? 130.855 111.688 125.065 1.00 75.00 109 THR A O 1
ATOM 1464 N N . ILE B 1 135 ? 128.673 111.146 125.023 1.00 76.84 110 ILE A N 1
ATOM 1465 C CA . ILE B 1 135 ? 128.313 112.356 124.292 1.00 79.23 110 ILE A CA 1
ATOM 1466 C C . ILE B 1 135 ? 128.457 113.587 125.180 1.00 89.43 110 ILE A C 1
ATOM 1467 O O . ILE B 1 135 ? 128.917 114.642 124.729 1.00 88.46 110 ILE A O 1
ATOM 1472 N N . LEU B 1 136 ? 128.078 113.474 126.455 1.00 74.21 111 LEU A N 1
ATOM 1473 C CA . LEU B 1 136 ? 128.236 114.601 127.371 1.00 53.45 111 LEU A CA 1
ATOM 1474 C C . LEU B 1 136 ? 129.703 114.976 127.539 1.00 64.06 111 LEU A C 1
ATOM 1475 O O . LEU B 1 136 ? 130.033 116.158 127.682 1.00 78.27 111 LEU A O 1
ATOM 1480 N N . VAL B 1 137 ? 130.596 113.985 127.533 1.00 72.33 112 VAL A N 1
ATOM 1481 C CA . VAL B 1 137 ? 132.028 114.270 127.576 1.00 68.30 112 VAL A CA 1
ATOM 1482 C C . VAL B 1 137 ? 132.454 115.023 126.323 1.00 75.43 112 VAL A C 1
ATOM 1483 O O . VAL B 1 137 ? 133.330 115.896 126.369 1.00 83.07 112 VAL A O 1
ATOM 1487 N N . PHE B 1 138 ? 131.830 114.707 125.186 1.00 78.45 113 PHE A N 1
ATOM 1488 C CA . PHE B 1 138 ? 132.224 115.317 123.921 1.00 76.31 113 PHE A CA 1
ATOM 1489 C C . PHE B 1 138 ? 132.020 116.828 123.935 1.00 85.30 113 PHE A C 1
ATOM 1490 O O . PHE B 1 138 ? 132.879 117.579 123.462 1.00 94.56 113 PHE A O 1
ATOM 1498 N N . PHE B 1 139 ? 130.891 117.296 124.474 1.00 80.51 114 PHE A N 1
ATOM 1499 C CA . PHE B 1 139 ? 130.635 118.735 124.489 1.00 80.71 114 PHE A CA 1
ATOM 1500 C C . PHE B 1 139 ? 131.554 119.470 125.454 1.00 80.06 114 PHE A C 1
ATOM 1501 O O . PHE B 1 139 ? 131.796 120.668 125.277 1.00 86.22 114 PHE A O 1
ATOM 1509 N N . THR B 1 140 ? 132.066 118.788 126.481 1.00 81.52 115 THR A N 1
ATOM 1510 C CA . THR B 1 140 ? 133.090 119.404 127.318 1.00 74.97 115 THR A CA 1
ATOM 1511 C C . THR B 1 140 ? 134.363 119.647 126.519 1.00 84.08 115 THR A C 1
ATOM 1512 O O . THR B 1 140 ? 135.030 120.673 126.692 1.00 84.78 115 THR A O 1
ATOM 1516 N N . VAL B 1 141 ? 134.717 118.706 125.642 1.00 89.65 116 VAL A N 1
ATOM 1517 C CA . VAL B 1 141 ? 135.872 118.891 124.771 1.00 87.00 116 VAL A CA 1
ATOM 1518 C C . VAL B 1 141 ? 135.632 120.050 123.811 1.00 83.28 116 VAL A C 1
ATOM 1519 O O . VAL B 1 141 ? 136.521 120.876 123.574 1.00 86.89 116 VAL A O 1
ATOM 1523 N N . VAL B 1 142 ? 134.425 120.130 123.247 1.00 77.95 117 VAL A N 1
ATOM 1524 C CA . VAL B 1 142 ? 134.105 121.206 122.313 1.00 85.45 117 VAL A CA 1
ATOM 1525 C C . VAL B 1 142 ? 134.111 122.555 123.022 1.00 90.48 117 VAL A C 1
ATOM 1526 O O . VAL B 1 142 ? 134.657 123.539 122.510 1.00 91.85 117 VAL A O 1
ATOM 1530 N N . ILE B 1 143 ? 133.508 122.622 124.210 1.00 91.46 118 ILE A N 1
ATOM 1531 C CA . ILE B 1 143 ? 133.431 123.886 124.937 1.00 76.84 118 ILE A CA 1
ATOM 1532 C C . ILE B 1 143 ? 134.816 124.332 125.389 1.00 82.70 118 ILE A C 1
ATOM 1533 O O . ILE B 1 143 ? 135.138 125.526 125.361 1.00 91.41 118 ILE A O 1
ATOM 1538 N N . ASN B 1 144 ? 135.662 123.384 125.800 1.00 91.89 119 ASN A N 1
ATOM 1539 C CA . ASN B 1 144 ? 137.023 123.728 126.199 1.00 93.63 119 ASN A CA 1
ATOM 1540 C C . ASN B 1 144 ? 137.780 124.396 125.059 1.00 94.42 119 ASN A C 1
ATOM 1541 O O . ASN B 1 144 ? 138.590 125.301 125.287 1.00 93.20 119 ASN A O 1
ATOM 1546 N N . VAL B 1 145 ? 137.528 123.961 123.823 1.00 90.57 120 VAL A N 1
ATOM 1547 C CA . VAL B 1 145 ? 138.185 124.565 122.667 1.00 87.69 120 VAL A CA 1
ATOM 1548 C C . VAL B 1 145 ? 137.790 126.029 122.534 1.00 90.25 120 VAL A C 1
ATOM 1549 O O . VAL B 1 145 ? 138.635 126.895 122.272 1.00 93.02 120 VAL A O 1
ATOM 1553 N N . PHE B 1 146 ? 136.503 126.332 122.714 1.00 87.22 121 PHE A N 1
ATOM 1554 C CA . PHE B 1 146 ? 136.053 127.717 122.622 1.00 90.04 121 PHE A CA 1
ATOM 1555 C C . PHE B 1 146 ? 136.567 128.542 123.794 1.00 91.94 121 PHE A C 1
ATOM 1556 O O . PHE B 1 146 ? 136.756 129.758 123.673 1.00 90.77 121 PHE A O 1
ATOM 1564 N N . ILE B 1 147 ? 136.784 127.899 124.944 1.00 92.67 122 ILE A N 1
ATOM 1565 C CA . ILE B 1 147 ? 137.348 128.598 126.095 1.00 94.23 122 ILE A CA 1
ATOM 1566 C C . ILE B 1 147 ? 138.761 129.076 125.791 1.00 95.88 122 ILE A C 1
ATOM 1567 O O . ILE B 1 147 ? 139.097 130.247 126.003 1.00 94.33 122 ILE A O 1
ATOM 1572 N N . THR B 1 148 ? 139.610 128.177 125.289 1.00 94.04 123 THR A N 1
ATOM 1573 C CA . THR B 1 148 ? 140.980 128.553 124.958 1.00 92.53 123 THR A CA 1
ATOM 1574 C C . THR B 1 148 ? 141.017 129.574 123.829 1.00 99.35 123 THR A C 1
ATOM 1575 O O . THR B 1 148 ? 141.806 130.525 123.867 1.00 97.90 123 THR A O 1
ATOM 1579 N N . ALA B 1 149 ? 140.172 129.391 122.811 1.00 100.87 124 ALA A N 1
ATOM 1580 C CA . ALA B 1 149 ? 140.180 130.298 121.668 1.00 99.85 124 ALA A CA 1
ATOM 1581 C C . ALA B 1 149 ? 139.758 131.705 122.067 1.00 100.47 124 ALA A C 1
ATOM 1582 O O . ALA B 1 149 ? 140.366 132.689 121.632 1.00 102.55 124 ALA A O 1
ATOM 1584 N N . PHE B 1 150 ? 138.721 131.823 122.891 1.00 100.38 125 PHE A N 1
ATOM 1585 C CA . PHE B 1 150 ? 138.216 133.122 123.313 1.00 102.01 125 PHE A CA 1
ATOM 1586 C C . PHE B 1 150 ? 138.911 133.655 124.558 1.00 101.43 125 PHE A C 1
ATOM 1587 O O . PHE B 1 150 ? 138.684 134.811 124.927 1.00 103.47 125 PHE A O 1
ATOM 1595 N N . GLY B 1 151 ? 139.748 132.851 125.207 1.00 95.57 126 GLY A N 1
ATOM 1596 C CA . GLY B 1 151 ? 140.444 133.282 126.405 1.00 96.99 126 GLY A CA 1
ATOM 1597 C C . GLY B 1 151 ? 141.811 133.877 126.131 1.00 97.34 126 GLY A C 1
ATOM 1598 O O . GLY B 1 151 ? 141.922 134.990 125.619 1.00 94.61 126 GLY A O 1
ATOM 1599 N N . ASN C 1 50 ? 141.883 107.236 115.695 1.00 72.91 25 ASN C N 1
ATOM 1600 C CA . ASN C 1 50 ? 141.084 108.328 115.155 1.00 77.88 25 ASN C CA 1
ATOM 1601 C C . ASN C 1 50 ? 140.156 107.817 114.060 1.00 84.00 25 ASN C C 1
ATOM 1602 O O . ASN C 1 50 ? 140.583 107.093 113.163 1.00 82.24 25 ASN C O 1
ATOM 1607 N N . HIS C 1 51 ? 138.883 108.194 114.142 1.00 89.79 26 HIS C N 1
ATOM 1608 C CA . HIS C 1 51 ? 137.884 107.814 113.151 1.00 87.59 26 HIS C CA 1
ATOM 1609 C C . HIS C 1 51 ? 137.557 108.925 112.168 1.00 87.67 26 HIS C C 1
ATOM 1610 O O . HIS C 1 51 ? 137.251 108.641 111.010 1.00 95.11 26 HIS C O 1
ATOM 1617 N N . TYR C 1 52 ? 137.607 110.185 112.602 1.00 71.92 27 TYR C N 1
ATOM 1618 C CA . TYR C 1 52 ? 137.386 111.288 111.674 1.00 70.33 27 TYR C CA 1
ATOM 1619 C C . TYR C 1 52 ? 138.490 111.367 110.628 1.00 81.53 27 TYR C C 1
ATOM 1620 O O . TYR C 1 52 ? 138.252 111.842 109.512 1.00 90.96 27 TYR C O 1
ATOM 1629 N N . ALA C 1 53 ? 139.700 110.919 110.969 1.00 85.84 28 ALA C N 1
ATOM 1630 C CA . ALA C 1 53 ? 140.763 110.839 109.974 1.00 84.71 28 ALA C CA 1
ATOM 1631 C C . ALA C 1 53 ? 140.426 109.817 108.897 1.00 85.69 28 ALA C C 1
ATOM 1632 O O . ALA C 1 53 ? 140.721 110.029 107.715 1.00 97.19 28 ALA C O 1
ATOM 1634 N N . THR C 1 54 ? 139.817 108.696 109.289 1.00 77.58 29 THR C N 1
ATOM 1635 C CA . THR C 1 54 ? 139.393 107.698 108.312 1.00 84.94 29 THR C CA 1
ATOM 1636 C C . THR C 1 54 ? 138.321 108.255 107.382 1.00 86.80 29 THR C C 1
ATOM 1637 O O . THR C 1 54 ? 138.357 108.019 106.169 1.00 83.63 29 THR C O 1
ATOM 1641 N N . LYS C 1 55 ? 137.356 108.996 107.933 1.00 87.59 30 LYS C N 1
ATOM 1642 C CA . LYS C 1 55 ? 136.318 109.592 107.099 1.00 81.17 30 LYS C CA 1
ATOM 1643 C C . LYS C 1 55 ? 136.884 110.698 106.218 1.00 76.99 30 LYS C C 1
ATOM 1644 O O . LYS C 1 55 ? 136.445 110.875 105.077 1.00 95.08 30 LYS C O 1
ATOM 1650 N N . LYS C 1 56 ? 137.848 111.464 106.733 1.00 59.71 31 LYS C N 1
ATOM 1651 C CA . LYS C 1 56 ? 138.468 112.502 105.916 1.00 61.34 31 LYS C CA 1
ATOM 1652 C C . LYS C 1 56 ? 139.282 111.893 104.782 1.00 77.33 31 LYS C C 1
ATOM 1653 O O . LYS C 1 56 ? 139.404 112.488 103.705 1.00 84.30 31 LYS C O 1
ATOM 1659 N N . SER C 1 57 ? 139.844 110.701 105.003 1.00 91.01 32 SER C N 1
ATOM 1660 C CA . SER C 1 57 ? 140.611 110.037 103.954 1.00 92.62 32 SER C CA 1
ATOM 1661 C C . SER C 1 57 ? 139.735 109.705 102.754 1.00 100.92 32 SER C C 1
ATOM 1662 O O . SER C 1 57 ? 140.121 109.950 101.606 1.00 104.87 32 SER C O 1
ATOM 1665 N N . VAL C 1 58 ? 138.551 109.143 103.000 1.00 95.52 33 VAL C N 1
ATOM 1666 C CA . VAL C 1 58 ? 137.658 108.772 101.906 1.00 89.43 33 VAL C CA 1
ATOM 1667 C C . VAL C 1 58 ? 137.069 110.017 101.254 1.00 88.08 33 VAL C C 1
ATOM 1668 O O . VAL C 1 58 ? 137.012 110.127 100.024 1.00 97.17 33 VAL C O 1
ATOM 1672 N N . ALA C 1 59 ? 136.630 110.977 102.071 1.00 80.28 34 ALA C N 1
ATOM 1673 C CA . ALA C 1 59 ? 135.964 112.165 101.549 1.00 83.70 34 ALA C CA 1
ATOM 1674 C C . ALA C 1 59 ? 136.893 113.059 100.741 1.00 88.55 34 ALA C C 1
ATOM 1675 O O . ALA C 1 59 ? 136.409 113.916 99.995 1.00 100.45 34 ALA C O 1
ATOM 1677 N N . GLU C 1 60 ? 138.206 112.894 100.874 1.00 83.86 35 GLU C N 1
ATOM 1678 C CA . GLU C 1 60 ? 139.149 113.690 100.101 1.00 91.49 35 GLU C CA 1
ATOM 1679 C C . GLU C 1 60 ? 139.737 112.935 98.919 1.00 93.47 35 GLU C C 1
ATOM 1680 O O . GLU C 1 60 ? 140.261 113.568 97.996 1.00 89.37 35 GLU C O 1
ATOM 1686 N N . SER C 1 61 ? 139.666 111.602 98.923 1.00 90.80 36 SER C N 1
ATOM 1687 C CA . SER C 1 61 ? 140.212 110.827 97.815 1.00 91.78 36 SER C CA 1
ATOM 1688 C C . SER C 1 61 ? 139.383 111.005 96.550 1.00 99.35 36 SER C C 1
ATOM 1689 O O . SER C 1 61 ? 139.926 111.010 95.440 1.00 99.69 36 SER C O 1
ATOM 1692 N N . MET C 1 62 ? 138.068 111.152 96.697 1.00 89.36 37 MET C N 1
ATOM 1693 C CA . MET C 1 62 ? 137.144 111.243 95.569 1.00 87.13 37 MET C CA 1
ATOM 1694 C C . MET C 1 62 ? 136.758 112.682 95.254 1.00 85.87 37 MET C C 1
ATOM 1695 O O . MET C 1 62 ? 135.643 112.958 94.805 1.00 86.94 37 MET C O 1
ATOM 1700 N N . LEU C 1 63 ? 137.677 113.620 95.462 1.00 94.66 38 LEU C N 1
ATOM 1701 C CA . LEU C 1 63 ? 137.430 115.016 95.132 1.00 95.74 38 LEU C CA 1
ATOM 1702 C C . LEU C 1 63 ? 138.661 115.591 94.451 1.00 97.06 38 LEU C C 1
ATOM 1703 O O . LEU C 1 63 ? 139.784 115.394 94.924 1.00 100.92 38 LEU C O 1
ATOM 1708 N N . ASP C 1 64 ? 138.446 116.299 93.345 1.00 106.87 39 ASP C N 1
ATOM 1709 C CA . ASP C 1 64 ? 139.532 116.983 92.656 1.00 108.89 39 ASP C CA 1
ATOM 1710 C C . ASP C 1 64 ? 139.875 118.263 93.407 1.00 116.70 39 ASP C C 1
ATOM 1711 O O . ASP C 1 64 ? 139.417 119.349 93.037 1.00 117.41 39 ASP C O 1
ATOM 1716 N N . VAL C 1 65 ? 140.683 118.138 94.462 1.00 117.01 40 VAL C N 1
ATOM 1717 C CA . VAL C 1 65 ? 140.943 119.269 95.349 1.00 114.74 40 VAL C CA 1
ATOM 1718 C C . VAL C 1 65 ? 141.678 120.381 94.610 1.00 111.26 40 VAL C C 1
ATOM 1719 O O . VAL C 1 65 ? 141.379 121.568 94.794 1.00 109.72 40 VAL C O 1
ATOM 1723 N N . ALA C 1 66 ? 142.642 120.020 93.761 1.00 110.32 41 ALA C N 1
ATOM 1724 C CA . ALA C 1 66 ? 143.416 121.028 93.044 1.00 113.16 41 ALA C CA 1
ATOM 1725 C C . ALA C 1 66 ? 142.525 121.870 92.138 1.00 114.64 41 ALA C C 1
ATOM 1726 O O . ALA C 1 66 ? 142.652 123.098 92.090 1.00 116.31 41 ALA C O 1
ATOM 1728 N N . LEU C 1 67 ? 141.613 121.223 91.411 1.00 112.19 42 LEU C N 1
ATOM 1729 C CA . LEU C 1 67 ? 140.728 121.966 90.519 1.00 112.49 42 LEU C CA 1
ATOM 1730 C C . LEU C 1 67 ? 139.627 122.677 91.293 1.00 113.90 42 LEU C C 1
ATOM 1731 O O . LEU C 1 67 ? 139.214 123.781 90.919 1.00 111.22 42 LEU C O 1
ATOM 1736 N N . PHE C 1 68 ? 139.132 122.059 92.367 1.00 101.18 43 PHE C N 1
ATOM 1737 C CA . PHE C 1 68 ? 138.090 122.691 93.169 1.00 96.22 43 PHE C CA 1
ATOM 1738 C C . PHE C 1 68 ? 138.597 123.985 93.792 1.00 104.43 43 PHE C C 1
ATOM 1739 O O . PHE C 1 68 ? 137.878 124.989 93.844 1.00 103.88 43 PHE C O 1
ATOM 1747 N N . MET C 1 69 ? 139.839 123.974 94.280 1.00 114.14 44 MET C N 1
ATOM 1748 C CA . MET C 1 69 ? 140.428 125.186 94.839 1.00 111.54 44 MET C CA 1
ATOM 1749 C C . MET C 1 69 ? 140.637 126.243 93.762 1.00 107.89 44 MET C C 1
ATOM 1750 O O . MET C 1 69 ? 140.426 127.437 94.007 1.00 108.53 44 MET C O 1
ATOM 1755 N N . SER C 1 70 ? 141.050 125.824 92.563 1.00 104.32 45 SER C N 1
ATOM 1756 C CA . SER C 1 70 ? 141.295 126.777 91.484 1.00 107.50 45 SER C CA 1
ATOM 1757 C C . SER C 1 70 ? 140.013 127.486 91.061 1.00 110.64 45 SER C C 1
ATOM 1758 O O . SER C 1 70 ? 140.013 128.702 90.838 1.00 111.96 45 SER C O 1
ATOM 1761 N N . ASN C 1 71 ? 138.912 126.742 90.937 1.00 115.05 46 ASN C N 1
ATOM 1762 C CA . ASN C 1 71 ? 137.647 127.360 90.553 1.00 115.71 46 ASN C CA 1
ATOM 1763 C C . ASN C 1 71 ? 137.130 128.285 91.646 1.00 115.68 46 ASN C C 1
ATOM 1764 O O . ASN C 1 71 ? 136.545 129.335 91.354 1.00 114.44 46 ASN C O 1
ATOM 1769 N N . ALA C 1 72 ? 137.326 127.909 92.911 1.00 107.75 47 ALA C N 1
ATOM 1770 C CA . ALA C 1 72 ? 136.883 128.756 94.013 1.00 105.15 47 ALA C CA 1
ATOM 1771 C C . ALA C 1 72 ? 137.613 130.094 94.005 1.00 111.77 47 ALA C C 1
ATOM 1772 O O . ALA C 1 72 ? 137.004 131.148 94.219 1.00 111.44 47 ALA C O 1
ATOM 1774 N N . MET C 1 73 ? 138.925 130.070 93.760 1.00 117.28 48 MET C N 1
ATOM 1775 C CA . MET C 1 73 ? 139.682 131.316 93.686 1.00 109.67 48 MET C CA 1
ATOM 1776 C C . MET C 1 73 ? 139.299 132.136 92.463 1.00 112.11 48 MET C C 1
ATOM 1777 O O . MET C 1 73 ? 139.268 133.370 92.532 1.00 116.98 48 MET C O 1
ATOM 1782 N N . ARG C 1 74 ? 139.015 131.476 91.338 1.00 114.88 49 ARG C N 1
ATOM 1783 C CA . ARG C 1 74 ? 138.562 132.196 90.153 1.00 119.99 49 ARG C CA 1
ATOM 1784 C C . ARG C 1 74 ? 137.241 132.906 90.415 1.00 120.63 49 ARG C C 1
ATOM 1785 O O . ARG C 1 74 ? 137.042 134.046 89.980 1.00 117.21 49 ARG C O 1
ATOM 1793 N N . LEU C 1 75 ? 136.326 132.244 91.127 1.00 113.93 50 LEU C N 1
ATOM 1794 C CA . LEU C 1 75 ? 135.036 132.850 91.435 1.00 111.24 50 LEU C CA 1
ATOM 1795 C C . LEU C 1 75 ? 135.204 134.108 92.275 1.00 113.00 50 LEU C C 1
ATOM 1796 O O . LEU C 1 75 ? 134.504 135.104 92.061 1.00 119.59 50 LEU C O 1
ATOM 1801 N N . LYS C 1 76 ? 136.120 134.079 93.244 1.00 113.08 51 LYS C N 1
ATOM 1802 C CA . LYS C 1 76 ? 136.355 135.259 94.068 1.00 116.63 51 LYS C CA 1
ATOM 1803 C C . LYS C 1 76 ? 136.918 136.408 93.242 1.00 114.16 51 LYS C C 1
ATOM 1804 O O . LYS C 1 76 ? 136.566 137.572 93.463 1.00 114.17 51 LYS C O 1
ATOM 1810 N N . ALA C 1 77 ? 137.798 136.100 92.286 1.00 112.56 52 ALA C N 1
ATOM 1811 C CA . ALA C 1 77 ? 138.434 137.149 91.494 1.00 119.14 52 ALA C CA 1
ATOM 1812 C C . ALA C 1 77 ? 137.419 137.911 90.648 1.00 125.97 52 ALA C C 1
ATOM 1813 O O . ALA C 1 77 ? 137.417 139.147 90.638 1.00 127.41 52 ALA C O 1
ATOM 1815 N N . VAL C 1 78 ? 136.550 137.194 89.930 1.00 124.35 53 VAL C N 1
ATOM 1816 C CA . VAL C 1 78 ? 135.552 137.864 89.101 1.00 122.23 53 VAL C CA 1
ATOM 1817 C C . VAL C 1 78 ? 134.544 138.608 89.967 1.00 120.26 53 VAL C C 1
ATOM 1818 O O . VAL C 1 78 ? 134.069 139.687 89.591 1.00 117.67 53 VAL C O 1
ATOM 1822 N N . LEU C 1 79 ? 134.211 138.061 91.138 1.00 124.72 54 LEU C N 1
ATOM 1823 C CA . LEU C 1 79 ? 133.254 138.719 92.021 1.00 123.23 54 LEU C CA 1
ATOM 1824 C C . LEU C 1 79 ? 133.755 140.090 92.459 1.00 125.09 54 LEU C C 1
ATOM 1825 O O . LEU C 1 79 ? 132.987 141.058 92.486 1.00 127.17 54 LEU C O 1
ATOM 1830 N N . GLU C 1 80 ? 135.040 140.194 92.804 1.00 137.19 55 GLU C N 1
ATOM 1831 C CA . GLU C 1 80 ? 135.606 141.489 93.159 1.00 140.27 55 GLU C CA 1
ATOM 1832 C C . GLU C 1 80 ? 135.847 142.370 91.941 1.00 142.07 55 GLU C C 1
ATOM 1833 O O . GLU C 1 80 ? 136.033 143.581 92.096 1.00 141.92 55 GLU C O 1
ATOM 1839 N N . GLN C 1 81 ? 135.846 141.795 90.739 1.00 139.79 56 GLN C N 1
ATOM 1840 C CA . GLN C 1 81 ? 136.120 142.563 89.533 1.00 139.52 56 GLN C CA 1
ATOM 1841 C C . GLN C 1 81 ? 134.936 143.411 89.085 1.00 140.42 56 GLN C C 1
ATOM 1842 O O . GLN C 1 81 ? 135.096 144.238 88.181 1.00 139.75 56 GLN C O 1
ATOM 1848 N N . GLY C 1 82 ? 133.763 143.227 89.684 1.00 133.61 57 GLY C N 1
ATOM 1849 C CA . GLY C 1 82 ? 132.624 144.067 89.405 1.00 133.28 57 GLY C CA 1
ATOM 1850 C C . GLY C 1 82 ? 131.706 143.497 88.344 1.00 132.56 57 GLY C C 1
ATOM 1851 O O . GLY C 1 82 ? 132.145 142.842 87.394 1.00 132.86 57 GLY C O 1
ATOM 1852 N N . PRO C 1 83 ? 130.401 143.737 88.493 1.00 136.53 58 PRO C N 1
ATOM 1853 C CA . PRO C 1 83 ? 129.451 143.276 87.467 1.00 138.69 58 PRO C CA 1
ATOM 1854 C C . PRO C 1 83 ? 129.688 143.898 86.105 1.00 139.60 58 PRO C C 1
ATOM 1855 O O . PRO C 1 83 ? 129.319 143.301 85.087 1.00 139.06 58 PRO C O 1
ATOM 1859 N N . SER C 1 84 ? 130.292 145.087 86.055 1.00 149.84 59 SER C N 1
ATOM 1860 C CA . SER C 1 84 ? 130.565 145.751 84.787 1.00 151.39 59 SER C CA 1
ATOM 1861 C C . SER C 1 84 ? 131.682 145.083 83.997 1.00 150.80 59 SER C C 1
ATOM 1862 O O . SER C 1 84 ? 131.887 145.438 82.831 1.00 152.01 59 SER C O 1
ATOM 1865 N N . SER C 1 85 ? 132.404 144.140 84.595 1.00 141.00 60 SER C N 1
ATOM 1866 C CA . SER C 1 85 ? 133.494 143.473 83.901 1.00 140.67 60 SER C CA 1
ATOM 1867 C C . SER C 1 85 ? 132.967 142.648 82.733 1.00 142.37 60 SER C C 1
ATOM 1868 O O . SER C 1 85 ? 131.820 142.195 82.727 1.00 140.87 60 SER C O 1
ATOM 1871 N N . HIS C 1 86 ? 133.823 142.466 81.730 1.00 152.98 61 HIS C N 1
ATOM 1872 C CA . HIS C 1 86 ? 133.439 141.715 80.543 1.00 153.43 61 HIS C CA 1
ATOM 1873 C C . HIS C 1 86 ? 133.156 140.258 80.890 1.00 153.17 61 HIS C C 1
ATOM 1874 O O . HIS C 1 86 ? 133.852 139.649 81.707 1.00 150.75 61 HIS C O 1
ATOM 1881 N N . TYR C 1 87 ? 132.121 139.704 80.253 1.00 142.03 62 TYR C N 1
ATOM 1882 C CA . TYR C 1 87 ? 131.689 138.320 80.464 1.00 138.89 62 TYR C CA 1
ATOM 1883 C C . TYR C 1 87 ? 131.449 138.011 81.939 1.00 139.73 62 TYR C C 1
ATOM 1884 O O . TYR C 1 87 ? 131.774 136.922 82.413 1.00 142.73 62 TYR C O 1
ATOM 1893 N N . TYR C 1 88 ? 130.878 138.963 82.679 1.00 129.28 63 TYR C N 1
ATOM 1894 C CA . TYR C 1 88 ? 130.588 138.722 84.089 1.00 130.41 63 TYR C CA 1
ATOM 1895 C C . TYR C 1 88 ? 129.489 137.681 84.255 1.00 132.37 63 TYR C C 1
ATOM 1896 O O . TYR C 1 88 ? 129.633 136.726 85.027 1.00 131.64 63 TYR C O 1
ATOM 1905 N N . THR C 1 89 ? 128.376 137.853 83.537 1.00 131.88 64 THR C N 1
ATOM 1906 C CA . THR C 1 89 ? 127.219 136.986 83.742 1.00 129.33 64 THR C CA 1
ATOM 1907 C C . THR C 1 89 ? 127.519 135.546 83.345 1.00 122.53 64 THR C C 1
ATOM 1908 O O . THR C 1 89 ? 127.103 134.608 84.034 1.00 119.04 64 THR C O 1
ATOM 1912 N N . THR C 1 90 ? 128.235 135.350 82.237 1.00 117.81 65 THR C N 1
ATOM 1913 C CA . THR C 1 90 ? 128.508 133.993 81.775 1.00 118.26 65 THR C CA 1
ATOM 1914 C C . THR C 1 90 ? 129.587 133.322 82.617 1.00 122.11 65 THR C C 1
ATOM 1915 O O . THR C 1 90 ? 129.556 132.102 82.810 1.00 127.21 65 THR C O 1
ATOM 1919 N N . LEU C 1 91 ? 130.551 134.094 83.125 1.00 115.24 66 LEU C N 1
ATOM 1920 C CA . LEU C 1 91 ? 131.606 133.498 83.939 1.00 114.36 66 LEU C CA 1
ATOM 1921 C C . LEU C 1 91 ? 131.059 132.986 85.264 1.00 115.63 66 LEU C C 1
ATOM 1922 O O . LEU C 1 91 ? 131.461 131.916 85.736 1.00 120.31 66 LEU C O 1
ATOM 1927 N N . VAL C 1 92 ? 130.144 133.735 85.880 1.00 103.87 67 VAL C N 1
ATOM 1928 C CA . VAL C 1 92 ? 129.620 133.343 87.185 1.00 104.19 67 VAL C CA 1
ATOM 1929 C C . VAL C 1 92 ? 128.827 132.047 87.075 1.00 107.19 67 VAL C C 1
ATOM 1930 O O . VAL C 1 92 ? 129.018 131.114 87.863 1.00 107.58 67 VAL C O 1
ATOM 1934 N N . THR C 1 93 ? 127.931 131.964 86.088 1.00 100.07 68 THR C N 1
ATOM 1935 C CA . THR C 1 93 ? 127.082 130.783 85.971 1.00 95.24 68 THR C CA 1
ATOM 1936 C C . THR C 1 93 ? 127.885 129.556 85.560 1.00 98.75 68 THR C C 1
ATOM 1937 O O . THR C 1 93 ? 127.592 128.441 86.004 1.00 106.63 68 THR C O 1
ATOM 1941 N N . LEU C 1 94 ? 128.901 129.738 84.713 1.00 94.45 69 LEU C N 1
ATOM 1942 C CA . LEU C 1 94 ? 129.724 128.608 84.297 1.00 93.15 69 LEU C CA 1
ATOM 1943 C C . LEU C 1 94 ? 130.529 128.056 85.467 1.00 98.17 69 LEU C C 1
ATOM 1944 O O . LEU C 1 94 ? 130.622 126.837 85.651 1.00 105.19 69 LEU C O 1
ATOM 1949 N N . ILE C 1 95 ? 131.120 128.941 86.273 1.00 84.83 70 ILE C N 1
ATOM 1950 C CA . ILE C 1 95 ? 131.839 128.494 87.463 1.00 84.29 70 ILE C CA 1
ATOM 1951 C C . ILE C 1 95 ? 130.872 127.906 88.482 1.00 90.48 70 ILE C C 1
ATOM 1952 O O . ILE C 1 95 ? 131.153 126.872 89.100 1.00 97.67 70 ILE C O 1
ATOM 1957 N N . SER C 1 96 ? 129.719 128.553 88.673 1.00 92.70 71 SER C N 1
ATOM 1958 C CA . 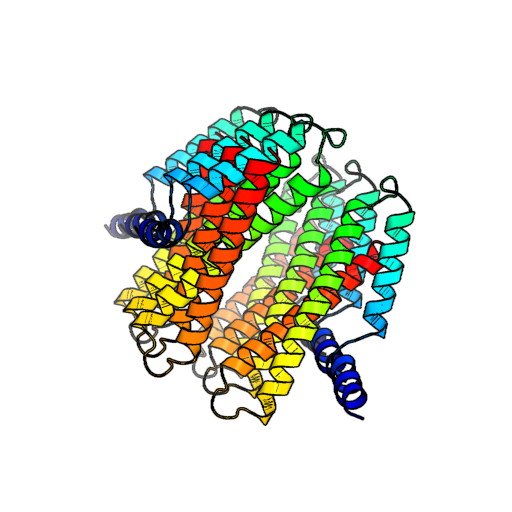SER C 1 96 ? 128.775 128.115 89.698 1.00 90.55 71 SER C CA 1
ATOM 1959 C C . SER C 1 96 ? 128.309 126.686 89.450 1.00 96.74 71 SER C C 1
ATOM 1960 O O . SER C 1 96 ? 128.342 125.845 90.356 1.00 96.23 71 SER C O 1
ATOM 1963 N N . LEU C 1 97 ? 127.870 126.387 88.226 1.00 91.07 72 LEU C N 1
ATOM 1964 C CA . LEU C 1 97 ? 127.420 125.029 87.946 1.00 81.26 72 LEU C CA 1
ATOM 1965 C C . LEU C 1 97 ? 128.594 124.068 87.835 1.00 89.90 72 LEU C C 1
ATOM 1966 O O . LEU C 1 97 ? 128.414 122.856 87.989 1.00 99.41 72 LEU C O 1
ATOM 1971 N N . SER C 1 98 ? 129.798 124.581 87.573 1.00 82.67 73 SER C N 1
ATOM 1972 C CA . SER C 1 98 ? 130.979 123.726 87.621 1.00 78.54 73 SER C CA 1
ATOM 1973 C C . SER C 1 98 ? 131.242 123.241 89.039 1.00 85.42 73 SER C C 1
ATOM 1974 O O . SER C 1 98 ? 131.472 122.048 89.261 1.00 89.26 73 SER C O 1
ATOM 1977 N N . LEU C 1 99 ? 131.211 124.153 90.013 1.00 96.88 74 LEU C N 1
ATOM 1978 C CA . LEU C 1 99 ? 131.362 123.756 91.409 1.00 93.18 74 LEU C CA 1
ATOM 1979 C C . LEU C 1 99 ? 130.198 122.886 91.860 1.00 96.33 74 LEU C C 1
ATOM 1980 O O . LEU C 1 99 ? 130.387 121.931 92.621 1.00 98.72 74 LEU C O 1
ATOM 1985 N N . LEU C 1 100 ? 128.985 123.208 91.406 1.00 88.08 75 LEU C N 1
ATOM 1986 C CA . LEU C 1 100 ? 127.826 122.393 91.745 1.00 89.73 75 LEU C CA 1
ATOM 1987 C C . LEU C 1 100 ? 127.977 120.977 91.204 1.00 89.96 75 LEU C C 1
ATOM 1988 O O . LEU C 1 100 ? 127.587 120.007 91.864 1.00 86.09 75 LEU C O 1
ATOM 1993 N N . LEU C 1 101 ? 128.540 120.840 90.002 1.00 86.76 76 LEU C N 1
ATOM 1994 C CA . LEU C 1 101 ? 128.723 119.517 89.415 1.00 79.00 76 LEU C CA 1
ATOM 1995 C C . LEU C 1 101 ? 129.703 118.678 90.226 1.00 81.06 76 LEU C C 1
ATOM 1996 O O . LEU C 1 101 ? 129.524 117.463 90.361 1.00 88.42 76 LEU C O 1
ATOM 2001 N N . GLN C 1 102 ? 130.749 119.306 90.770 1.00 92.87 77 GLN C N 1
ATOM 2002 C CA . GLN C 1 102 ? 131.726 118.560 91.558 1.00 95.32 77 GLN C CA 1
ATOM 2003 C C . GLN C 1 102 ? 131.120 118.051 92.859 1.00 95.28 77 GLN C C 1
ATOM 2004 O O . GLN C 1 102 ? 131.436 116.942 93.304 1.00 92.17 77 GLN C O 1
ATOM 2010 N N . VAL C 1 103 ? 130.258 118.851 93.488 1.00 91.89 78 VAL C N 1
ATOM 2011 C CA . VAL C 1 103 ? 129.595 118.413 94.714 1.00 90.82 78 VAL C CA 1
ATOM 2012 C C . VAL C 1 103 ? 128.680 117.230 94.426 1.00 89.67 78 VAL C C 1
ATOM 2013 O O . VAL C 1 103 ? 128.656 116.243 95.171 1.00 94.59 78 VAL C O 1
ATOM 2017 N N . VAL C 1 104 ? 127.914 117.310 93.336 1.00 81.76 79 VAL C N 1
ATOM 2018 C CA . VAL C 1 104 ? 127.031 116.209 92.961 1.00 79.88 79 VAL C CA 1
ATOM 2019 C C . VAL C 1 104 ? 127.843 114.973 92.597 1.00 84.41 79 VAL C C 1
ATOM 2020 O O . VAL C 1 104 ? 127.470 113.844 92.935 1.00 93.00 79 VAL C O 1
ATOM 2024 N N . ILE C 1 105 ? 128.964 115.166 91.898 1.00 84.72 80 ILE C N 1
ATOM 2025 C CA . ILE C 1 105 ? 129.836 114.043 91.568 1.00 85.06 80 ILE C CA 1
ATOM 2026 C C . ILE C 1 105 ? 130.418 113.432 92.835 1.00 90.51 80 ILE C C 1
ATOM 2027 O O . ILE C 1 105 ? 130.503 112.205 92.969 1.00 89.97 80 ILE C O 1
ATOM 2032 N N . GLY C 1 106 ? 130.820 114.276 93.788 1.00 77.59 81 GLY C N 1
ATOM 2033 C CA . GLY C 1 106 ? 131.370 113.765 95.032 1.00 76.04 81 GLY C CA 1
ATOM 2034 C C . GLY C 1 106 ? 130.386 112.906 95.802 1.00 83.85 81 GLY C C 1
ATOM 2035 O O . GLY C 1 106 ? 130.752 111.862 96.345 1.00 92.58 81 GLY C O 1
ATOM 2036 N N . VAL C 1 107 ? 129.123 113.333 95.862 1.00 77.69 82 VAL C N 1
ATOM 2037 C CA . VAL C 1 107 ? 128.099 112.544 96.544 1.00 65.31 82 VAL C CA 1
ATOM 2038 C C . VAL C 1 107 ? 127.865 111.230 95.809 1.00 72.08 82 VAL C C 1
ATOM 2039 O O . VAL C 1 107 ? 127.723 110.168 96.426 1.00 83.58 82 VAL C O 1
ATOM 2043 N N . LEU C 1 108 ? 127.816 111.283 94.476 1.00 73.06 83 LEU C N 1
ATOM 2044 C CA . LEU C 1 108 ? 127.620 110.067 93.695 1.00 69.01 83 LEU C CA 1
ATOM 2045 C C . LEU C 1 108 ? 128.780 109.100 93.878 1.00 74.92 83 LEU C C 1
ATOM 2046 O O . LEU C 1 108 ? 128.578 107.883 93.952 1.00 79.50 83 LEU C O 1
ATOM 2051 N N . LEU C 1 109 ? 130.007 109.620 93.945 1.00 73.51 84 LEU C N 1
ATOM 2052 C CA . LEU C 1 109 ? 131.158 108.751 94.161 1.00 75.62 84 LEU C CA 1
ATOM 2053 C C . LEU C 1 109 ? 131.119 108.121 95.548 1.00 85.45 84 LEU C C 1
ATOM 2054 O O . LEU C 1 109 ? 131.603 107.000 95.741 1.00 84.88 84 LEU C O 1
ATOM 2059 N N . VAL C 1 110 ? 130.554 108.830 96.528 1.00 89.14 85 VAL C N 1
ATOM 2060 C CA . VAL C 1 110 ? 130.403 108.266 97.868 1.00 82.19 85 VAL C CA 1
ATOM 2061 C C . VAL C 1 110 ? 129.471 107.061 97.830 1.00 86.17 85 VAL C C 1
ATOM 2062 O O . VAL C 1 110 ? 129.756 106.011 98.419 1.00 89.05 85 VAL C O 1
ATOM 2066 N N . VAL C 1 111 ? 128.341 107.198 97.134 1.00 89.09 86 VAL C N 1
ATOM 2067 C CA . VAL C 1 111 ? 127.366 106.112 97.062 1.00 86.78 86 VAL C CA 1
ATOM 2068 C C . VAL C 1 111 ? 127.958 104.914 96.330 1.00 93.77 86 VAL C C 1
ATOM 2069 O O . VAL C 1 111 ? 127.809 103.764 96.759 1.00 100.71 86 VAL C O 1
ATOM 2073 N N . ILE C 1 112 ? 128.643 105.167 95.213 1.00 95.88 87 ILE C N 1
ATOM 2074 C CA . ILE C 1 112 ? 129.218 104.079 94.427 1.00 98.50 87 ILE C CA 1
ATOM 2075 C C . ILE C 1 112 ? 130.298 103.356 95.222 1.00 102.51 87 ILE C C 1
ATOM 2076 O O . ILE C 1 112 ? 130.368 102.121 95.220 1.00 109.15 87 ILE C O 1
ATOM 2081 N N . ALA C 1 113 ? 131.154 104.111 95.915 1.00 104.01 88 ALA C N 1
ATOM 2082 C CA . ALA C 1 113 ? 132.247 103.496 96.662 1.00 100.00 88 ALA C CA 1
ATOM 2083 C C . ALA C 1 113 ? 131.726 102.587 97.767 1.00 103.86 88 ALA C C 1
ATOM 2084 O O . ALA C 1 113 ? 132.245 101.484 97.970 1.00 110.94 88 ALA C O 1
ATOM 2086 N N . ARG C 1 114 ? 130.702 103.034 98.497 1.00 118.18 89 ARG C N 1
ATOM 2087 C CA . ARG C 1 114 ? 130.134 102.208 99.558 1.00 122.40 89 ARG C CA 1
ATOM 2088 C C . ARG C 1 114 ? 129.394 101.003 98.991 1.00 122.71 89 ARG C C 1
ATOM 2089 O O . ARG C 1 114 ? 129.530 99.885 99.500 1.00 125.31 89 ARG C O 1
ATOM 2097 N N . LEU C 1 115 ? 128.614 101.207 97.930 1.00 121.88 90 LEU C N 1
ATOM 2098 C CA . LEU C 1 115 ? 127.746 100.154 97.419 1.00 123.23 90 LEU C CA 1
ATOM 2099 C C . LEU C 1 115 ? 128.506 99.073 96.660 1.00 125.85 90 LEU C C 1
ATOM 2100 O O . LEU C 1 115 ? 127.950 97.994 96.431 1.00 128.41 90 LEU C O 1
ATOM 2105 N N . ASN C 1 116 ? 129.759 99.328 96.280 1.00 132.09 91 ASN C N 1
ATOM 2106 C CA . ASN C 1 116 ? 130.511 98.359 95.487 1.00 130.94 91 ASN C CA 1
ATOM 2107 C C . ASN C 1 116 ? 130.703 97.050 96.245 1.00 136.30 91 ASN C C 1
ATOM 2108 O O . ASN C 1 116 ? 130.204 95.997 95.833 1.00 141.58 91 ASN C O 1
ATOM 2113 N N . LEU C 1 117 ? 131.424 97.099 97.367 1.00 142.80 92 LEU C N 1
ATOM 2114 C CA . LEU C 1 117 ? 131.774 95.873 98.076 1.00 145.41 92 LEU C CA 1
ATOM 2115 C C . LEU C 1 117 ? 130.607 95.300 98.869 1.00 145.91 92 LEU C C 1
ATOM 2116 O O . LEU C 1 117 ? 130.488 94.075 98.985 1.00 145.36 92 LEU C O 1
ATOM 2121 N N . ASN C 1 118 ? 129.743 96.154 99.420 1.00 155.92 93 ASN C N 1
ATOM 2122 C CA . ASN C 1 118 ? 128.670 95.660 100.278 1.00 156.65 93 ASN C CA 1
ATOM 2123 C C . ASN C 1 118 ? 127.572 94.977 99.472 1.00 155.85 93 ASN C C 1
ATOM 2124 O O . ASN C 1 118 ? 127.018 93.960 99.908 1.00 155.08 93 ASN C O 1
ATOM 2129 N N . GLU C 1 119 ? 127.241 95.512 98.301 1.00 165.78 94 GLU C N 1
ATOM 2130 C CA . GLU C 1 119 ? 126.137 95.008 97.499 1.00 167.41 94 GLU C CA 1
ATOM 2131 C C . GLU C 1 119 ? 126.659 94.285 96.265 1.00 166.94 94 GLU C C 1
ATOM 2132 O O . GLU C 1 119 ? 127.477 94.825 95.513 1.00 164.18 94 GLU C O 1
ATOM 2138 N N . VAL C 1 120 ? 126.177 93.060 96.065 1.00 174.38 95 VAL C N 1
ATOM 2139 C CA . VAL C 1 120 ? 126.517 92.280 94.878 1.00 174.85 95 VAL C CA 1
ATOM 2140 C C . VAL C 1 120 ? 125.296 91.763 94.136 1.00 173.90 95 VAL C C 1
ATOM 2141 O O . VAL C 1 120 ? 125.415 91.357 92.964 1.00 172.95 95 VAL C O 1
ATOM 2145 N N . GLU C 1 121 ? 124.109 91.759 94.746 1.00 175.30 96 GLU C N 1
ATOM 2146 C CA . GLU C 1 121 ? 122.910 91.287 94.061 1.00 175.56 96 GLU C CA 1
ATOM 2147 C C . GLU C 1 121 ? 122.557 92.190 92.886 1.00 176.04 96 GLU C C 1
ATOM 2148 O O . GLU C 1 121 ? 122.189 91.714 91.806 1.00 175.91 96 GLU C O 1
ATOM 2154 N N . LYS C 1 122 ? 122.664 93.502 93.079 1.00 165.23 97 LYS C N 1
ATOM 2155 C CA . LYS C 1 122 ? 122.285 94.446 92.037 1.00 163.44 97 LYS C CA 1
ATOM 2156 C C . LYS C 1 122 ? 123.509 94.888 91.246 1.00 161.86 97 LYS C C 1
ATOM 2157 O O . LYS C 1 122 ? 124.555 95.208 91.821 1.00 161.01 97 LYS C O 1
ATOM 2163 N N . GLN C 1 123 ? 123.382 94.891 89.920 1.00 157.11 98 GLN C N 1
ATOM 2164 C CA . GLN C 1 123 ? 124.456 95.352 89.051 1.00 156.66 98 GLN C CA 1
ATOM 2165 C C . GLN C 1 123 ? 123.934 96.399 88.077 1.00 156.52 98 GLN C C 1
ATOM 2166 O O . GLN C 1 123 ? 124.676 97.294 87.659 1.00 156.08 98 GLN C O 1
ATOM 2172 N N . TRP C 1 124 ? 122.654 96.293 87.709 1.00 144.10 99 TRP C N 1
ATOM 2173 C CA . TRP C 1 124 ? 122.061 97.276 86.809 1.00 143.04 99 TRP C CA 1
ATOM 2174 C C . TRP C 1 124 ? 122.017 98.655 87.455 1.00 140.00 99 TRP C C 1
ATOM 2175 O O . TRP C 1 124 ? 122.204 99.671 86.776 1.00 136.64 99 TRP C O 1
ATOM 2186 N N . ARG C 1 125 ? 121.762 98.710 88.764 1.00 134.98 100 ARG C N 1
ATOM 2187 C CA . ARG C 1 125 ? 121.831 99.981 89.476 1.00 132.53 100 ARG C CA 1
ATOM 2188 C C . ARG C 1 125 ? 123.246 100.544 89.451 1.00 137.74 100 ARG C C 1
ATOM 2189 O O . ARG C 1 125 ? 123.437 101.754 89.283 1.00 138.52 100 ARG C O 1
ATOM 2197 N N . LEU C 1 126 ? 124.250 99.681 89.621 1.00 132.13 101 LEU C N 1
ATOM 2198 C CA . LEU C 1 126 ? 125.636 100.133 89.548 1.00 128.42 101 LEU C CA 1
ATOM 2199 C C . LEU C 1 126 ? 125.974 100.661 88.160 1.00 129.08 101 LEU C C 1
ATOM 2200 O O . LEU C 1 126 ? 126.670 101.674 88.027 1.00 128.35 101 LEU C O 1
ATOM 2205 N N . ASN C 1 127 ? 125.496 99.983 87.114 1.00 124.34 102 ASN C N 1
ATOM 2206 C CA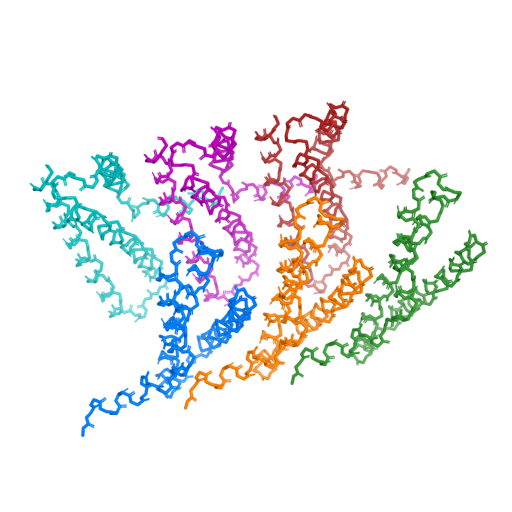 . ASN C 1 127 ? 125.788 100.424 85.754 1.00 121.01 102 ASN C CA 1
ATOM 2207 C C . ASN C 1 127 ? 125.204 101.805 85.484 1.00 123.41 102 ASN C C 1
ATOM 2208 O O . ASN C 1 127 ? 125.854 102.650 84.859 1.00 122.44 102 ASN C O 1
ATOM 2213 N N . GLN C 1 128 ? 123.975 102.051 85.943 1.00 124.65 103 GLN C N 1
ATOM 2214 C CA . GLN C 1 128 ? 123.379 103.373 85.780 1.00 123.37 103 GLN C CA 1
ATOM 2215 C C . GLN C 1 128 ? 124.139 104.423 86.580 1.00 118.74 103 GLN C C 1
ATOM 2216 O O . GLN C 1 128 ? 124.389 105.529 86.089 1.00 118.46 103 GLN C O 1
ATOM 2222 N N . LEU C 1 129 ? 124.513 104.095 87.819 1.00 96.93 104 LEU C N 1
ATOM 2223 C CA . LEU C 1 129 ? 125.256 105.045 88.639 1.00 99.62 104 LEU C CA 1
ATOM 2224 C C . LEU C 1 129 ? 126.651 105.292 88.079 1.00 106.84 104 LEU C C 1
ATOM 2225 O O . LEU C 1 129 ? 127.156 106.419 88.134 1.00 112.48 104 LEU C O 1
ATOM 2230 N N . ASN C 1 130 ? 127.293 104.249 87.548 1.00 105.66 105 ASN C N 1
ATOM 2231 C CA . ASN C 1 130 ? 128.615 104.423 86.955 1.00 100.41 105 ASN C CA 1
ATOM 2232 C C . ASN C 1 130 ? 128.560 105.348 85.746 1.00 102.50 105 ASN C C 1
ATOM 2233 O O . ASN C 1 130 ? 129.431 106.208 85.573 1.00 108.20 105 ASN C O 1
ATOM 2238 N N . ASN C 1 131 ? 127.542 105.185 84.898 1.00 101.96 106 ASN C N 1
ATOM 2239 C CA . ASN C 1 131 ? 127.435 106.012 83.701 1.00 102.20 106 ASN C CA 1
ATOM 2240 C C . ASN C 1 131 ? 127.146 107.466 84.052 1.00 104.23 106 ASN C C 1
ATOM 2241 O O . ASN C 1 131 ? 127.690 108.382 83.424 1.00 100.05 106 ASN C O 1
ATOM 2246 N N . ALA C 1 132 ? 126.289 107.699 85.048 1.00 103.36 107 ALA C N 1
ATOM 2247 C CA . ALA C 1 132 ? 125.977 109.070 85.439 1.00 98.58 107 ALA C CA 1
ATOM 2248 C C . ALA C 1 132 ? 127.212 109.788 85.963 1.00 103.00 107 ALA C C 1
ATOM 2249 O O . ALA C 1 132 ? 127.440 110.960 85.642 1.00 108.51 107 ALA C O 1
ATOM 2251 N N . ALA C 1 133 ? 128.023 109.103 86.773 1.00 85.32 108 ALA C N 1
ATOM 2252 C CA . ALA C 1 133 ? 129.242 109.718 87.285 1.00 80.36 108 ALA C CA 1
ATOM 2253 C C . ALA C 1 133 ? 130.217 110.039 86.159 1.00 85.88 108 ALA C C 1
ATOM 2254 O O . ALA C 1 133 ? 130.795 111.131 86.123 1.00 95.56 108 ALA C O 1
ATOM 2256 N N . THR C 1 134 ? 130.409 109.103 85.228 1.00 86.46 109 THR C N 1
ATOM 2257 C CA . THR C 1 134 ? 131.343 109.334 84.130 1.00 84.10 109 THR C CA 1
ATOM 2258 C C . THR C 1 134 ? 130.888 110.488 83.249 1.00 77.26 109 THR C C 1
ATOM 2259 O O . THR C 1 134 ? 131.699 111.331 82.847 1.00 76.16 109 THR C O 1
ATOM 2263 N N . ILE C 1 135 ? 129.594 110.542 82.935 1.00 86.76 110 ILE C N 1
ATOM 2264 C CA . ILE C 1 135 ? 129.081 111.602 82.075 1.00 88.78 110 ILE C CA 1
ATOM 2265 C C . ILE C 1 135 ? 129.102 112.943 82.799 1.00 94.05 110 ILE C C 1
ATOM 2266 O O . ILE C 1 135 ? 129.436 113.976 82.208 1.00 93.48 110 ILE C O 1
ATOM 2271 N N . LEU C 1 136 ? 128.757 112.951 84.089 1.00 89.99 111 LEU C N 1
ATOM 2272 C CA . LEU C 1 136 ? 128.815 114.193 84.855 1.00 79.67 111 LEU C CA 1
ATOM 2273 C C . LEU C 1 136 ? 130.241 114.722 84.938 1.00 83.96 111 LEU C C 1
ATOM 2274 O O . LEU C 1 136 ? 130.462 115.936 84.876 1.00 93.10 111 LEU C O 1
ATOM 2279 N N . VAL C 1 137 ? 131.220 113.828 85.087 1.00 89.62 112 VAL C N 1
ATOM 2280 C CA . VAL C 1 137 ? 132.620 114.241 85.032 1.00 91.98 112 VAL C CA 1
ATOM 2281 C C . VAL C 1 137 ? 132.952 114.803 83.656 1.00 93.34 112 VAL C C 1
ATOM 2282 O O . VAL C 1 137 ? 133.717 115.767 83.528 1.00 91.86 112 VAL C O 1
ATOM 2286 N N . PHE C 1 138 ? 132.376 114.216 82.604 1.00 98.73 113 PHE C N 1
ATOM 2287 C CA . PHE C 1 138 ? 132.656 114.680 81.250 1.00 93.61 113 PHE C CA 1
ATOM 2288 C C . PHE C 1 138 ? 132.198 116.118 81.046 1.00 91.80 113 PHE C C 1
ATOM 2289 O O . PHE C 1 138 ? 132.916 116.924 80.444 1.00 94.48 113 PHE C O 1
ATOM 2297 N N . PHE C 1 139 ? 131.004 116.462 81.538 1.00 94.59 114 PHE C N 1
ATOM 2298 C CA . PHE C 1 139 ? 130.524 117.833 81.392 1.00 96.93 114 PHE C CA 1
ATOM 2299 C C . PHE C 1 139 ? 131.358 118.818 82.199 1.00 94.45 114 PHE C C 1
ATOM 2300 O O . PHE C 1 139 ? 131.418 120.001 81.849 1.00 91.27 114 PHE C O 1
ATOM 2308 N N . THR C 1 140 ? 131.992 118.363 83.281 1.00 98.04 115 THR C N 1
ATOM 2309 C CA . THR C 1 140 ? 132.888 119.248 84.018 1.00 98.36 115 THR C CA 1
ATOM 2310 C C . THR C 1 140 ? 134.082 119.648 83.163 1.00 101.88 115 THR C C 1
ATOM 2311 O O . THR C 1 140 ? 134.405 120.834 83.058 1.00 101.48 115 THR C O 1
ATOM 2315 N N . VAL C 1 141 ? 134.723 118.673 82.513 1.00 103.74 116 VAL C N 1
ATOM 2316 C CA . VAL C 1 141 ? 135.914 118.952 81.713 1.00 96.72 116 VAL C CA 1
ATOM 2317 C C . VAL C 1 141 ? 135.602 119.973 80.628 1.00 99.91 116 VAL C C 1
ATOM 2318 O O . VAL C 1 141 ? 136.421 120.850 80.324 1.00 104.08 116 VAL C O 1
ATOM 2322 N N . VAL C 1 142 ? 134.411 119.883 80.035 1.00 101.87 117 VAL C N 1
ATOM 2323 C CA . VAL C 1 142 ? 134.012 120.837 79.005 1.00 103.00 117 VAL C CA 1
ATOM 2324 C C . VAL C 1 142 ? 133.948 122.249 79.576 1.00 106.31 117 VAL C C 1
ATOM 2325 O O . VAL C 1 142 ? 134.343 123.219 78.917 1.00 107.91 117 VAL C O 1
ATOM 2329 N N . ILE C 1 143 ? 133.458 122.389 80.810 1.00 97.92 118 ILE C N 1
ATOM 2330 C CA . ILE C 1 143 ? 133.236 123.718 81.374 1.00 96.41 118 ILE C CA 1
ATOM 2331 C C . ILE C 1 143 ? 134.554 124.459 81.575 1.00 102.63 118 ILE C C 1
ATOM 2332 O O . ILE C 1 143 ? 134.684 125.625 81.185 1.00 108.27 118 ILE C O 1
ATOM 2337 N N . ASN C 1 144 ? 135.553 123.806 82.179 1.00 109.50 119 ASN C N 1
ATOM 2338 C CA . ASN C 1 144 ? 136.836 124.478 82.386 1.00 111.94 119 ASN C CA 1
ATOM 2339 C C . ASN C 1 144 ? 137.486 124.859 81.063 1.00 112.46 119 ASN C C 1
ATOM 2340 O O . ASN C 1 144 ? 138.270 125.813 81.003 1.00 111.76 119 ASN C O 1
ATOM 2345 N N . VAL C 1 145 ? 137.181 124.125 79.992 1.00 99.64 120 VAL C N 1
ATOM 2346 C CA . VAL C 1 145 ? 137.625 124.548 78.668 1.00 97.26 120 VAL C CA 1
ATOM 2347 C C . VAL C 1 145 ? 136.992 125.885 78.309 1.00 103.77 120 VAL C C 1
ATOM 2348 O O . VAL C 1 145 ? 137.660 126.787 77.788 1.00 109.56 120 VAL C O 1
ATOM 2352 N N . PHE C 1 146 ? 135.698 126.039 78.593 1.00 108.59 121 PHE C N 1
ATOM 2353 C CA . PHE C 1 146 ? 135.034 127.315 78.351 1.00 108.52 121 PHE C CA 1
ATOM 2354 C C . PHE C 1 146 ? 135.504 128.376 79.340 1.00 106.20 121 PHE C C 1
ATOM 2355 O O . PHE C 1 146 ? 135.625 129.554 78.987 1.00 105.44 121 PHE C O 1
ATOM 2363 N N . ILE C 1 147 ? 135.762 127.976 80.587 1.00 108.08 122 ILE C N 1
ATOM 2364 C CA . ILE C 1 147 ? 136.273 128.916 81.582 1.00 110.00 122 ILE C CA 1
ATOM 2365 C C . ILE C 1 147 ? 137.646 129.432 81.175 1.00 111.79 122 ILE C C 1
ATOM 2366 O O . ILE C 1 147 ? 137.912 130.639 81.221 1.00 107.37 122 ILE C O 1
ATOM 2371 N N . THR C 1 148 ? 138.539 128.527 80.769 1.00 116.91 123 THR C N 1
ATOM 2372 C CA . THR C 1 148 ? 139.875 128.941 80.353 1.00 117.46 123 THR C CA 1
ATOM 2373 C C . THR C 1 148 ? 139.819 129.815 79.108 1.00 118.06 123 THR C C 1
ATOM 2374 O O . THR C 1 148 ? 140.554 130.804 79.000 1.00 121.05 123 THR C O 1
ATOM 2378 N N . ALA C 1 149 ? 138.955 129.464 78.153 1.00 108.17 124 ALA C N 1
ATOM 2379 C CA . ALA C 1 149 ? 138.866 130.233 76.916 1.00 110.67 124 ALA C CA 1
ATOM 2380 C C . ALA C 1 149 ? 138.341 131.641 77.168 1.00 110.40 124 ALA C C 1
ATOM 2381 O O . ALA C 1 149 ? 138.829 132.608 76.573 1.00 107.38 124 ALA C O 1
ATOM 2383 N N . PHE C 1 150 ? 137.348 131.777 78.042 1.00 115.30 125 PHE C N 1
ATOM 2384 C CA . PHE C 1 150 ? 136.732 133.068 78.319 1.00 118.32 125 PHE C CA 1
ATOM 2385 C C . PHE C 1 150 ? 137.462 133.859 79.396 1.00 121.03 125 PHE C C 1
ATOM 2386 O O . PHE C 1 150 ? 137.089 135.007 79.658 1.00 118.45 125 PHE C O 1
ATOM 2394 N N . GLY C 1 151 ? 138.481 133.282 80.022 1.00 127.00 126 GLY C N 1
ATOM 2395 C CA . GLY C 1 151 ? 139.232 133.974 81.052 1.00 124.39 126 GLY C CA 1
ATOM 2396 C C . GLY C 1 151 ? 140.614 134.403 80.596 1.00 124.84 126 GLY C C 1
ATOM 2397 O O . GLY C 1 151 ? 140.763 135.400 79.890 1.00 124.92 126 GLY C O 1
ATOM 2398 N N . ASN D 1 50 ? 92.990 113.774 97.328 1.00 88.08 25 ASN E N 1
ATOM 2399 C CA . ASN D 1 50 ? 94.192 114.546 97.612 1.00 91.98 25 ASN E CA 1
ATOM 2400 C C . ASN D 1 50 ? 95.085 113.806 98.600 1.00 97.63 25 ASN E C 1
ATOM 2401 O O . ASN D 1 50 ? 94.600 113.053 99.443 1.00 101.35 25 ASN E O 1
ATOM 2406 N N . HIS D 1 51 ? 96.395 114.021 98.490 1.00 92.37 26 HIS E N 1
ATOM 2407 C CA . HIS D 1 51 ? 97.374 113.390 99.368 1.00 85.97 26 HIS E CA 1
ATOM 2408 C C . HIS D 1 51 ? 98.113 114.372 100.259 1.00 84.64 26 HIS E C 1
ATOM 2409 O O . HIS D 1 51 ? 98.612 113.979 101.314 1.00 82.43 26 HIS E O 1
ATOM 2416 N N . TYR D 1 52 ? 98.208 115.642 99.863 1.00 82.62 27 TYR E N 1
ATOM 2417 C CA . TYR D 1 52 ? 98.806 116.636 100.745 1.00 77.44 27 TYR E CA 1
ATOM 2418 C C . TYR D 1 52 ? 97.888 116.965 101.913 1.00 90.76 27 TYR E C 1
ATOM 2419 O O . TYR D 1 52 ? 98.367 117.250 103.016 1.00 97.91 27 TYR E O 1
ATOM 2428 N N . ALA D 1 53 ? 96.572 116.939 101.692 1.00 92.96 28 ALA E N 1
ATOM 2429 C CA . ALA D 1 53 ? 95.636 117.219 102.774 1.00 87.89 28 ALA E CA 1
ATOM 2430 C C . ALA D 1 53 ? 95.657 116.113 103.819 1.00 88.83 28 ALA E C 1
ATOM 2431 O O . ALA D 1 53 ? 95.480 116.375 105.013 1.00 90.62 28 ALA E O 1
ATOM 2433 N N . THR D 1 54 ? 95.864 114.866 103.386 1.00 88.16 29 THR E N 1
ATOM 2434 C CA . THR D 1 54 ? 95.943 113.753 104.327 1.00 83.84 29 THR E CA 1
ATOM 2435 C C . THR D 1 54 ? 97.122 113.917 105.278 1.00 82.47 29 THR E C 1
ATOM 2436 O O . THR D 1 54 ? 97.011 113.626 106.474 1.00 82.85 29 THR E O 1
ATOM 2440 N N . LYS D 1 55 ? 98.265 114.375 104.764 1.00 82.22 30 LYS E N 1
ATOM 2441 C CA . LYS D 1 55 ? 99.403 114.651 105.632 1.00 79.23 30 LYS E CA 1
ATOM 2442 C C . LYS D 1 55 ? 99.187 115.923 106.443 1.00 82.22 30 LYS E C 1
ATOM 2443 O O . LYS D 1 55 ? 99.504 115.965 107.637 1.00 94.54 30 LYS E O 1
ATOM 2449 N N . LYS D 1 56 ? 98.654 116.973 105.812 1.00 62.55 31 LYS E N 1
ATOM 2450 C CA . LYS D 1 56 ? 98.501 118.251 106.501 1.00 57.20 31 LYS E CA 1
ATOM 2451 C C . LYS D 1 56 ? 97.505 118.150 107.649 1.00 70.46 31 LYS E C 1
ATOM 2452 O O . LYS D 1 56 ? 97.719 118.732 108.718 1.00 80.97 31 LYS E O 1
ATOM 2458 N N . SER D 1 57 ? 96.406 117.425 107.445 1.00 72.62 32 SER E N 1
ATOM 2459 C CA . SER D 1 57 ? 95.434 117.249 108.518 1.00 75.51 32 SER E CA 1
ATOM 2460 C C . SER D 1 57 ? 96.029 116.461 109.678 1.00 81.80 32 SER E C 1
ATOM 2461 O O . SER D 1 57 ? 95.766 116.767 110.846 1.00 90.06 32 SER E O 1
ATOM 2464 N N . VAL D 1 58 ? 96.828 115.436 109.375 1.00 86.20 33 VAL E N 1
ATOM 2465 C CA . VAL D 1 58 ? 97.457 114.639 110.426 1.00 80.76 33 VAL E CA 1
ATOM 2466 C C . VAL D 1 58 ? 98.514 115.458 111.157 1.00 73.82 33 VAL E C 1
ATOM 2467 O O . VAL D 1 58 ? 98.601 115.432 112.389 1.00 91.48 33 VAL E O 1
ATOM 2471 N N . ALA D 1 59 ? 99.335 116.194 110.406 1.00 62.50 34 ALA E N 1
ATOM 2472 C CA . ALA D 1 59 ? 100.378 117.009 111.017 1.00 64.36 34 ALA E CA 1
ATOM 2473 C C . ALA D 1 59 ? 99.814 118.151 111.851 1.00 68.73 34 ALA E C 1
ATOM 2474 O O . ALA D 1 59 ? 100.489 118.622 112.771 1.00 71.71 34 ALA E O 1
ATOM 2476 N N . GLU D 1 60 ? 98.603 118.610 111.548 1.00 72.69 35 GLU E N 1
ATOM 2477 C CA . GLU D 1 60 ? 97.959 119.642 112.346 1.00 80.31 35 GLU E CA 1
ATOM 2478 C C . GLU D 1 60 ? 97.260 119.079 113.576 1.00 82.43 35 GLU E C 1
ATOM 2479 O O . GLU D 1 60 ? 96.938 119.840 114.495 1.00 76.06 35 GLU E O 1
ATOM 2485 N N . SER D 1 61 ? 97.044 117.762 113.628 1.00 84.90 36 SER E N 1
ATOM 2486 C CA . SER D 1 61 ? 96.341 117.169 114.762 1.00 82.87 36 SER E CA 1
ATOM 2487 C C . SER D 1 61 ? 97.242 117.064 115.984 1.00 85.75 36 SER E C 1
ATOM 2488 O O . SER D 1 61 ? 96.776 116.721 117.075 1.00 88.23 36 SER E O 1
ATOM 2491 N N . MET D 1 62 ? 98.536 117.329 115.822 1.00 92.51 37 MET E N 1
ATOM 2492 C CA . MET D 1 62 ? 99.478 117.339 116.939 1.00 95.22 37 MET E CA 1
ATOM 2493 C C . MET D 1 62 ? 100.141 118.697 117.108 1.00 91.08 37 MET E C 1
ATOM 2494 O O . MET D 1 62 ? 101.346 118.791 117.347 1.00 85.17 37 MET E O 1
ATOM 2499 N N . LEU D 1 63 ? 99.360 119.766 116.980 1.00 91.78 38 LEU E N 1
ATOM 2500 C CA . LEU D 1 63 ? 99.836 121.119 117.227 1.00 89.32 38 LEU E CA 1
ATOM 2501 C C . LEU D 1 63 ? 98.693 121.934 117.806 1.00 91.33 38 LEU E C 1
ATOM 2502 O O . LEU D 1 63 ? 97.547 121.791 117.371 1.00 93.70 38 LEU E O 1
ATOM 2507 N N . ASP D 1 64 ? 99.005 122.777 118.785 1.00 92.04 39 ASP E N 1
ATOM 2508 C CA . ASP D 1 64 ? 98.036 123.754 119.260 1.00 98.45 39 ASP E CA 1
ATOM 2509 C C . ASP D 1 64 ? 98.291 125.072 118.546 1.00 102.76 39 ASP E C 1
ATOM 2510 O O . ASP D 1 64 ? 98.981 125.949 119.076 1.00 95.42 39 ASP E O 1
ATOM 2515 N N . VAL D 1 65 ? 97.743 125.211 117.336 1.00 102.53 40 VAL E N 1
ATOM 2516 C CA . VAL D 1 65 ? 98.073 126.352 116.486 1.00 98.26 40 VAL E CA 1
ATOM 2517 C C . VAL D 1 65 ? 97.651 127.657 117.146 1.00 96.71 40 VAL E C 1
ATOM 2518 O O . VAL D 1 65 ? 98.302 128.692 116.969 1.00 95.01 40 VAL E O 1
ATOM 2522 N N . ALA D 1 66 ? 96.560 127.633 117.912 1.00 100.61 41 ALA E N 1
ATOM 2523 C CA . ALA D 1 66 ? 96.168 128.814 118.672 1.00 96.95 41 ALA E CA 1
ATOM 2524 C C . ALA D 1 66 ? 97.231 129.173 119.700 1.00 97.45 41 ALA E C 1
ATOM 2525 O O . ALA D 1 66 ? 97.522 130.353 119.927 1.00 103.24 41 ALA E O 1
ATOM 2527 N N . LEU D 1 67 ? 97.821 128.161 120.338 1.00 106.94 42 LEU E N 1
ATOM 2528 C CA . LEU D 1 67 ? 98.881 128.416 121.307 1.00 109.60 42 LEU E CA 1
ATOM 2529 C C . LEU D 1 67 ? 100.179 128.803 120.607 1.00 110.59 42 LEU E C 1
ATOM 2530 O O . LEU D 1 67 ? 100.909 129.679 121.084 1.00 104.05 42 LEU E O 1
ATOM 2535 N N . PHE D 1 68 ? 100.476 128.171 119.469 1.00 100.33 43 PHE E N 1
ATOM 2536 C CA . PHE D 1 68 ? 101.701 128.489 118.742 1.00 97.68 43 PHE E CA 1
ATOM 2537 C C . PHE D 1 68 ? 101.628 129.877 118.115 1.00 102.19 43 PHE E C 1
ATOM 2538 O O . PHE D 1 68 ? 102.588 130.654 118.186 1.00 98.93 43 PHE E O 1
ATOM 2546 N N . MET D 1 69 ? 100.495 130.207 117.491 1.00 106.50 44 MET E N 1
ATOM 2547 C CA . MET D 1 69 ? 100.373 131.497 116.819 1.00 98.16 44 MET E CA 1
ATOM 2548 C C . MET D 1 69 ? 100.415 132.639 117.825 1.00 93.12 44 MET E C 1
ATOM 2549 O O . MET D 1 69 ? 100.959 133.710 117.534 1.00 98.29 44 MET E O 1
ATOM 2554 N N . SER D 1 70 ? 99.868 132.422 119.023 1.00 85.14 45 SER E N 1
ATOM 2555 C CA . SER D 1 70 ? 99.857 133.475 120.033 1.00 85.93 45 SER E CA 1
ATOM 2556 C C . SER D 1 70 ? 101.271 133.890 120.419 1.00 96.68 45 SER E C 1
ATOM 2557 O O . SER D 1 70 ? 101.584 135.085 120.450 1.00 93.16 45 SER E O 1
ATOM 2560 N N . ASN D 1 71 ? 102.144 132.918 120.695 1.00 111.83 46 ASN E N 1
ATOM 2561 C CA . ASN D 1 71 ? 103.505 133.244 121.113 1.00 105.70 46 ASN E CA 1
ATOM 2562 C C . ASN D 1 71 ? 104.283 133.922 119.994 1.00 102.69 46 ASN E C 1
ATOM 2563 O O . ASN D 1 71 ? 105.169 134.742 120.255 1.00 102.49 46 ASN E O 1
ATOM 2568 N N . ALA D 1 72 ? 103.974 133.584 118.741 1.00 102.80 47 ALA E N 1
ATOM 2569 C CA . ALA D 1 72 ? 104.659 134.209 117.614 1.00 96.72 47 ALA E CA 1
ATOM 2570 C C . ALA D 1 72 ? 104.377 135.706 117.562 1.00 99.01 47 ALA E C 1
ATOM 2571 O O . ALA D 1 72 ? 105.267 136.506 117.254 1.00 103.76 47 ALA E O 1
ATOM 2573 N N . MET D 1 73 ? 103.134 136.104 117.848 1.00 104.75 48 MET E N 1
ATOM 2574 C CA . MET D 1 73 ? 102.810 137.526 117.879 1.00 104.59 48 MET E CA 1
ATOM 2575 C C . MET D 1 73 ? 103.504 138.245 119.028 1.00 111.23 48 MET E C 1
ATOM 2576 O O . MET D 1 73 ? 103.986 139.369 118.846 1.00 114.46 48 MET E O 1
ATOM 2581 N N . ARG D 1 74 ? 103.561 137.629 120.212 1.00 108.20 49 ARG E N 1
ATOM 2582 C CA . ARG D 1 74 ? 104.236 138.271 121.336 1.00 111.33 49 ARG E CA 1
ATOM 2583 C C . ARG D 1 74 ? 105.713 138.485 121.037 1.00 108.20 49 ARG E C 1
ATOM 2584 O O . ARG D 1 74 ? 106.276 139.532 121.373 1.00 102.66 49 ARG E O 1
ATOM 2592 N N . LEU D 1 75 ? 106.355 137.503 120.399 1.00 92.79 50 LEU E N 1
ATOM 2593 C CA . LEU D 1 75 ? 107.746 137.670 119.994 1.00 84.12 50 LEU E CA 1
ATOM 2594 C C . LEU D 1 75 ? 107.896 138.839 119.033 1.00 89.90 50 LEU E C 1
ATOM 2595 O O . LEU D 1 75 ? 108.856 139.611 119.127 1.00 100.80 50 LEU E O 1
ATOM 2600 N N . LYS D 1 76 ? 106.957 138.984 118.097 1.00 94.25 51 LYS E N 1
ATOM 2601 C CA . LYS D 1 76 ? 106.980 140.138 117.206 1.00 100.37 51 LYS E CA 1
ATOM 2602 C C . LYS D 1 76 ? 106.716 141.427 117.974 1.00 99.98 51 LYS E C 1
ATOM 2603 O O . LYS D 1 76 ? 107.295 142.475 117.663 1.00 101.04 51 LYS E O 1
ATOM 2609 N N . ALA D 1 77 ? 105.848 141.368 118.987 1.00 102.89 52 ALA E N 1
ATOM 2610 C CA . ALA D 1 77 ? 105.508 142.568 119.745 1.00 106.70 52 ALA E CA 1
ATOM 2611 C C . ALA D 1 77 ? 106.712 143.115 120.504 1.00 109.68 52 ALA E C 1
ATOM 2612 O O . ALA D 1 77 ? 107.014 144.311 120.416 1.00 107.09 52 ALA E O 1
ATOM 2614 N N . VAL D 1 78 ? 107.411 142.261 121.256 1.00 107.65 53 VAL E N 1
ATOM 2615 C CA . VAL D 1 78 ? 108.565 142.729 122.017 1.00 101.22 53 VAL E CA 1
ATOM 2616 C C . VAL D 1 78 ? 109.699 143.129 121.083 1.00 102.07 53 VAL E C 1
ATOM 2617 O O . VAL D 1 78 ? 110.417 144.101 121.351 1.00 106.41 53 VAL E O 1
ATOM 2621 N N . LEU D 1 79 ? 109.877 142.404 119.976 1.00 106.03 54 LEU E N 1
ATOM 2622 C CA . LEU D 1 79 ? 110.976 142.698 119.062 1.00 107.32 54 LEU E CA 1
ATOM 2623 C C . LEU D 1 79 ? 110.864 144.106 118.490 1.00 112.80 54 LEU E C 1
ATOM 2624 O O . LEU D 1 79 ? 111.860 144.836 118.426 1.00 113.08 54 LEU E O 1
ATOM 2629 N N . GLU D 1 80 ? 109.662 144.506 118.074 1.00 116.79 55 GLU E N 1
ATOM 2630 C CA . GLU D 1 80 ? 109.463 145.864 117.585 1.00 115.04 55 GLU E CA 1
ATOM 2631 C C . GLU D 1 80 ? 109.484 146.890 118.709 1.00 114.62 55 GLU E C 1
ATOM 2632 O O . GLU D 1 80 ? 109.550 148.093 118.432 1.00 113.79 55 GLU E O 1
ATOM 2638 N N . GLN D 1 81 ? 109.429 146.447 119.965 1.00 124.24 56 GLN E N 1
ATOM 2639 C CA . GLN D 1 81 ? 109.339 147.360 121.097 1.00 125.11 56 GLN E CA 1
ATOM 2640 C C . GLN D 1 81 ? 110.698 147.872 121.561 1.00 125.31 56 GLN E C 1
ATOM 2641 O O . GLN D 1 81 ? 110.747 148.823 122.348 1.00 125.75 56 GLN E O 1
ATOM 2647 N N . GLY D 1 82 ? 111.794 147.278 121.095 1.00 119.76 57 GLY E N 1
ATOM 2648 C CA . GLY D 1 82 ? 113.114 147.797 121.366 1.00 119.72 57 GLY E CA 1
ATOM 2649 C C . GLY D 1 82 ? 113.839 147.068 122.479 1.00 121.04 57 GLY E C 1
ATOM 2650 O O . GLY D 1 82 ? 113.238 146.627 123.463 1.00 122.33 57 GLY E O 1
ATOM 2651 N N . PRO D 1 83 ? 115.160 146.925 122.336 1.00 119.03 58 PRO E N 1
ATOM 2652 C CA . PRO D 1 83 ? 115.948 146.282 123.401 1.00 119.04 58 PRO E CA 1
ATOM 2653 C C . PRO D 1 83 ? 115.911 147.033 124.718 1.00 121.29 58 PRO E C 1
ATOM 2654 O O . PRO D 1 83 ? 116.123 146.424 125.775 1.00 117.94 58 PRO E O 1
ATOM 2658 N N . SER D 1 84 ? 115.656 148.341 124.688 1.00 138.87 59 SER E N 1
ATOM 2659 C CA . SER D 1 84 ? 115.586 149.132 125.910 1.00 137.87 59 SER E CA 1
ATOM 2660 C C . SER D 1 84 ? 114.328 148.857 126.722 1.00 136.80 59 SER E C 1
ATOM 2661 O O . SER D 1 84 ? 114.230 149.340 127.856 1.00 137.39 59 SER E O 1
ATOM 2664 N N . SER D 1 85 ? 113.374 148.107 126.178 1.00 129.17 60 SER E N 1
ATOM 2665 C CA . SER D 1 85 ? 112.123 147.855 126.875 1.00 129.19 60 SER E CA 1
ATOM 2666 C C . SER D 1 85 ? 112.366 147.063 128.155 1.00 127.62 60 SER E C 1
ATOM 2667 O O . SER D 1 85 ? 113.348 146.326 128.283 1.00 128.62 60 SER E O 1
ATOM 2670 N N . HIS D 1 86 ? 111.460 147.237 129.113 1.00 122.11 61 HIS E N 1
ATOM 2671 C CA . HIS D 1 86 ? 111.545 146.507 130.370 1.00 122.44 61 HIS E CA 1
ATOM 2672 C C . HIS D 1 86 ? 111.411 145.003 130.140 1.00 124.55 61 HIS E C 1
ATOM 2673 O O . HIS D 1 86 ? 110.540 144.544 129.396 1.00 125.55 61 HIS E O 1
ATOM 2680 N N . TYR D 1 87 ? 112.301 144.235 130.783 1.00 113.09 62 TYR E N 1
ATOM 2681 C CA . TYR D 1 87 ? 112.432 142.787 130.572 1.00 107.49 62 TYR E CA 1
ATOM 2682 C C . TYR D 1 87 ? 112.437 142.408 129.095 1.00 105.49 62 TYR E C 1
ATOM 2683 O O . TYR D 1 87 ? 111.710 141.508 128.675 1.00 105.14 62 TYR E O 1
ATOM 2692 N N . TYR D 1 88 ? 113.247 143.100 128.295 1.00 106.49 63 TYR E N 1
ATOM 2693 C CA . TYR D 1 88 ? 113.451 142.681 126.913 1.00 107.33 63 TYR E CA 1
ATOM 2694 C C . TYR D 1 88 ? 114.206 141.359 126.849 1.00 108.61 63 TYR E C 1
ATOM 2695 O O . TYR D 1 88 ? 113.848 140.461 126.079 1.00 113.67 63 TYR E O 1
ATOM 2704 N N . THR D 1 89 ? 115.258 141.222 127.659 1.00 103.22 64 THR E N 1
ATOM 2705 C CA . THR D 1 89 ? 116.135 140.060 127.551 1.00 105.46 64 THR E CA 1
ATOM 2706 C C . THR D 1 89 ? 115.433 138.775 127.976 1.00 103.71 64 THR E C 1
ATOM 2707 O O . THR D 1 89 ? 115.499 137.766 127.266 1.00 95.43 64 THR E O 1
ATOM 2711 N N . THR D 1 90 ? 114.760 138.786 129.129 1.00 100.95 65 THR E N 1
ATOM 2712 C CA . THR D 1 90 ? 114.181 137.547 129.635 1.00 96.57 65 THR E CA 1
ATOM 2713 C C . THR D 1 90 ? 112.963 137.133 128.821 1.00 102.09 65 THR E C 1
ATOM 2714 O O . THR D 1 90 ? 112.663 135.939 128.711 1.00 112.48 65 THR E O 1
ATOM 2718 N N . LEU D 1 91 ? 112.249 138.099 128.238 1.00 94.82 66 LEU E N 1
ATOM 2719 C CA . LEU D 1 91 ? 111.073 137.758 127.446 1.00 91.58 66 LEU E CA 1
ATOM 2720 C C . LEU D 1 91 ? 111.464 137.100 126.131 1.00 94.43 66 LEU E C 1
ATOM 2721 O O . LEU D 1 91 ? 110.775 136.192 125.654 1.00 102.04 66 LEU E O 1
ATOM 2726 N N . VAL D 1 92 ? 112.567 137.545 125.527 1.00 86.31 67 VAL E N 1
ATOM 2727 C CA . VAL D 1 92 ? 113.000 136.971 124.256 1.00 88.71 67 VAL E CA 1
ATOM 2728 C C . VAL D 1 92 ? 113.419 135.518 124.443 1.00 96.38 67 VAL E C 1
ATOM 2729 O O . VAL D 1 92 ? 113.056 134.642 123.650 1.00 93.10 67 VAL E O 1
ATOM 2733 N N . THR D 1 93 ? 114.183 135.236 125.502 1.00 93.80 68 THR E N 1
ATOM 2734 C CA . THR D 1 93 ? 114.671 133.875 125.706 1.00 86.55 68 THR E CA 1
ATOM 2735 C C . THR D 1 93 ? 113.559 132.946 126.181 1.00 86.20 68 THR E C 1
ATOM 2736 O O . THR D 1 93 ? 113.563 131.754 125.856 1.00 95.15 68 THR E O 1
ATOM 2740 N N . LEU D 1 94 ? 112.603 133.466 126.953 1.00 68.92 69 LEU E N 1
ATOM 2741 C CA . LEU D 1 94 ? 111.487 132.638 127.400 1.00 61.36 69 LEU E CA 1
ATOM 2742 C C . LEU D 1 94 ? 110.611 132.222 126.226 1.00 81.32 69 LEU E C 1
ATOM 2743 O O . LEU D 1 94 ? 110.235 131.051 126.101 1.00 93.07 69 LEU E O 1
ATOM 2748 N N . ILE D 1 95 ? 110.278 133.171 125.350 1.00 77.43 70 ILE E N 1
ATOM 2749 C CA . ILE D 1 95 ? 109.458 132.853 124.185 1.00 71.76 70 ILE E CA 1
ATOM 2750 C C . ILE D 1 95 ? 110.226 131.967 123.213 1.00 80.10 70 ILE E C 1
ATOM 2751 O O . ILE D 1 95 ? 109.660 131.046 122.613 1.00 88.66 70 ILE E O 1
ATOM 2756 N N . SER D 1 96 ? 111.525 132.225 123.046 1.00 80.17 71 SER E N 1
ATOM 2757 C CA . SER D 1 96 ? 112.313 131.481 122.067 1.00 77.85 71 SER E CA 1
ATOM 2758 C C . SER D 1 96 ? 112.342 129.993 122.391 1.00 81.22 71 SER E C 1
ATOM 2759 O O . SER D 1 96 ? 112.145 129.151 121.508 1.00 79.12 71 SER E O 1
ATOM 2762 N N . LEU D 1 97 ? 112.587 129.645 123.655 1.00 80.14 72 LEU E N 1
ATOM 2763 C CA . LEU D 1 97 ? 112.579 128.233 124.018 1.00 76.93 72 LEU E CA 1
ATOM 2764 C C . LEU D 1 97 ? 111.160 127.710 124.181 1.00 81.75 72 LEU E C 1
ATOM 2765 O O . LEU D 1 97 ? 110.944 126.494 124.147 1.00 94.42 72 LEU E O 1
ATOM 2770 N N . SER D 1 98 ? 110.182 128.601 124.357 1.00 68.03 73 SER E N 1
ATOM 2771 C CA . SER D 1 98 ? 108.791 128.165 124.345 1.00 68.02 73 SER E CA 1
ATOM 2772 C C . SER D 1 98 ? 108.395 127.651 122.968 1.00 82.24 73 SER E C 1
ATOM 2773 O O . SER D 1 98 ? 107.815 126.568 122.845 1.00 89.31 73 SER E O 1
ATOM 2776 N N . LEU D 1 99 ? 108.704 128.417 121.919 1.00 91.98 74 LEU E N 1
ATOM 2777 C CA . LEU D 1 99 ? 108.458 127.955 120.557 1.00 84.07 74 LEU E CA 1
ATOM 2778 C C . LEU D 1 99 ? 109.315 126.742 120.220 1.00 88.43 74 LEU E C 1
ATOM 2779 O O . LEU D 1 99 ? 108.839 125.796 119.583 1.00 91.92 74 LEU E O 1
ATOM 2784 N N . LEU D 1 100 ? 110.582 126.758 120.637 1.00 83.71 75 LEU E N 1
ATOM 2785 C CA . LEU D 1 100 ? 111.488 125.662 120.311 1.00 85.54 75 LEU E CA 1
ATOM 2786 C C . LEU D 1 100 ? 111.009 124.355 120.928 1.00 84.06 75 LEU E C 1
ATOM 2787 O O . LEU D 1 100 ? 111.124 123.289 120.312 1.00 80.37 75 LEU E O 1
ATOM 2792 N N . LEU D 1 101 ? 110.470 124.416 122.147 1.00 78.88 76 LEU E N 1
ATOM 2793 C CA . LEU D 1 101 ? 109.967 123.208 122.791 1.00 75.88 76 LEU E CA 1
ATOM 2794 C C . LEU D 1 101 ? 108.826 122.589 121.994 1.00 86.33 76 LEU E C 1
ATOM 2795 O O . LEU D 1 101 ? 108.781 121.368 121.814 1.00 100.33 76 LEU E O 1
ATOM 2800 N N . GLN D 1 102 ? 107.908 123.417 121.488 1.00 91.18 77 GLN E N 1
ATOM 2801 C CA . GLN D 1 102 ? 106.751 122.892 120.765 1.00 92.27 77 GLN E CA 1
ATOM 2802 C C . GLN D 1 102 ? 107.170 122.143 119.506 1.00 93.25 77 GLN E C 1
ATOM 2803 O O . GLN D 1 102 ? 106.561 121.127 119.151 1.00 91.10 77 GLN E O 1
ATOM 2809 N N . VAL D 1 103 ? 108.197 122.635 118.812 1.00 86.58 78 VAL E N 1
ATOM 2810 C CA . VAL D 1 103 ? 108.688 121.950 117.620 1.00 89.08 78 VAL E CA 1
ATOM 2811 C C . VAL D 1 103 ? 109.230 120.572 117.986 1.00 89.40 78 VAL E C 1
ATOM 2812 O O . VAL D 1 103 ? 109.001 119.586 117.277 1.00 90.35 78 VAL E O 1
ATOM 2816 N N . VAL D 1 104 ? 109.952 120.484 119.106 1.00 74.01 79 VAL E N 1
ATOM 2817 C CA . VAL D 1 104 ? 110.481 119.197 119.554 1.00 75.25 79 VAL E CA 1
ATOM 2818 C C . VAL D 1 104 ? 109.347 118.242 119.904 1.00 81.27 79 VAL E C 1
ATOM 2819 O O . VAL D 1 104 ? 109.392 117.053 119.566 1.00 87.66 79 VAL E O 1
ATOM 2823 N N . ILE D 1 105 ? 108.318 118.740 120.593 1.00 72.83 80 ILE E N 1
ATOM 2824 C CA . ILE D 1 105 ? 107.153 117.913 120.893 1.00 72.21 80 ILE E CA 1
ATOM 2825 C C . ILE D 1 105 ? 106.464 117.477 119.607 1.00 83.51 80 ILE E C 1
ATOM 2826 O O . ILE D 1 105 ? 106.047 116.321 119.470 1.00 82.86 80 ILE E O 1
ATOM 2831 N N . GLY D 1 106 ? 106.330 118.396 118.649 1.00 86.76 81 GLY E N 1
ATOM 2832 C CA . GLY D 1 106 ? 105.695 118.050 117.388 1.00 87.17 81 GLY E CA 1
ATOM 2833 C C . GLY D 1 106 ? 106.416 116.938 116.652 1.00 90.02 81 GLY E C 1
ATOM 2834 O O . GLY D 1 106 ? 105.784 116.033 116.105 1.00 97.85 81 GLY E O 1
ATOM 2835 N N . VAL D 1 107 ? 107.749 116.990 116.627 1.00 77.13 82 VAL E N 1
ATOM 2836 C CA . VAL D 1 107 ? 108.523 115.917 116.008 1.00 79.94 82 VAL E CA 1
ATOM 2837 C C . VAL D 1 107 ? 108.315 114.612 116.765 1.00 82.92 82 VAL E C 1
ATOM 2838 O O . VAL D 1 107 ? 108.141 113.545 116.166 1.00 79.14 82 VAL E O 1
ATOM 2842 N N . LEU D 1 108 ? 108.331 114.679 118.099 1.00 85.64 83 LEU E N 1
ATOM 2843 C CA . LEU D 1 108 ? 108.109 113.482 118.903 1.00 81.12 83 LEU E CA 1
ATOM 2844 C C . LEU D 1 108 ? 106.699 112.943 118.713 1.00 84.40 83 LEU E C 1
ATOM 2845 O O . LEU D 1 108 ? 106.494 111.725 118.663 1.00 86.10 83 LEU E O 1
ATOM 2850 N N . LEU D 1 109 ? 105.711 113.834 118.612 1.00 80.54 84 LEU E N 1
ATOM 2851 C CA . LEU D 1 109 ? 104.331 113.389 118.443 1.00 78.84 84 LEU E CA 1
ATOM 2852 C C . LEU D 1 109 ? 104.135 112.683 117.108 1.00 88.18 84 LEU E C 1
ATOM 2853 O O . LEU D 1 109 ? 103.334 111.746 117.007 1.00 87.10 84 LEU E O 1
ATOM 2858 N N . VAL D 1 110 ? 104.849 113.120 116.068 1.00 94.39 85 VAL E N 1
ATOM 2859 C CA . VAL D 1 110 ? 104.785 112.427 114.783 1.00 93.01 85 VAL E CA 1
ATOM 2860 C C . VAL D 1 110 ? 105.331 111.011 114.924 1.00 97.40 85 VAL E C 1
ATOM 2861 O O . VAL D 1 110 ? 104.744 110.044 114.424 1.00 96.79 85 VAL E O 1
ATOM 2865 N N . VAL D 1 111 ? 106.465 110.872 115.612 1.00 103.53 86 VAL E N 1
ATOM 2866 C CA . VAL D 1 111 ? 107.085 109.561 115.785 1.00 100.73 86 VAL E CA 1
ATOM 2867 C C . VAL D 1 111 ? 106.189 108.655 116.620 1.00 102.51 86 VAL E C 1
ATOM 2868 O O . VAL D 1 111 ? 106.020 107.468 116.317 1.00 103.94 86 VAL E O 1
ATOM 2872 N N . ILE D 1 112 ? 105.601 109.203 117.686 1.00 102.03 87 ILE E N 1
ATOM 2873 C CA . ILE D 1 112 ? 104.774 108.399 118.582 1.00 102.13 87 ILE E CA 1
ATOM 2874 C C . ILE D 1 112 ? 103.554 107.858 117.848 1.00 106.89 87 ILE E C 1
ATOM 2875 O O . ILE D 1 112 ? 103.212 106.676 117.973 1.00 110.84 87 ILE E O 1
ATOM 2880 N N . ALA D 1 113 ? 102.880 108.709 117.072 1.00 108.01 88 ALA E N 1
ATOM 2881 C CA . ALA D 1 113 ? 101.688 108.267 116.355 1.00 106.04 88 ALA E CA 1
ATOM 2882 C C . ALA D 1 113 ? 102.023 107.191 115.330 1.00 109.18 88 ALA E C 1
ATOM 2883 O O . ALA D 1 113 ? 101.296 106.200 115.198 1.00 109.88 88 ALA E O 1
ATOM 2885 N N . ARG D 1 114 ? 103.119 107.372 114.591 1.00 124.26 89 ARG E N 1
ATOM 2886 C CA . ARG D 1 114 ? 103.501 106.394 113.577 1.00 125.35 89 ARG E CA 1
ATOM 2887 C C . ARG D 1 114 ? 103.902 105.065 114.206 1.00 124.94 89 ARG E C 1
ATOM 2888 O O . ARG D 1 114 ? 103.533 103.996 113.707 1.00 128.01 89 ARG E O 1
ATOM 2896 N N . LEU D 1 115 ? 104.652 105.112 115.306 1.00 129.38 90 LEU E N 1
ATOM 2897 C CA . LEU D 1 115 ? 105.172 103.897 115.921 1.00 131.88 90 LEU E CA 1
ATOM 2898 C C . LEU D 1 115 ? 104.104 103.108 116.670 1.00 132.71 90 LEU E C 1
ATOM 2899 O O . LEU D 1 115 ? 104.247 101.889 116.820 1.00 136.82 90 LEU E O 1
ATOM 2904 N N . ASN D 1 116 ? 103.036 103.769 117.121 1.00 136.79 91 ASN E N 1
ATOM 2905 C CA . ASN D 1 116 ? 102.044 103.114 117.971 1.00 137.46 91 ASN E CA 1
ATOM 2906 C C . ASN D 1 116 ? 101.413 101.914 117.274 1.00 141.10 91 ASN E C 1
ATOM 2907 O O . ASN D 1 116 ? 101.552 100.771 117.725 1.00 143.30 91 ASN E O 1
ATOM 2912 N N . LEU D 1 117 ? 100.711 102.156 116.167 1.00 155.31 92 LEU E N 1
ATOM 2913 C CA . LEU D 1 117 ? 99.979 101.083 115.503 1.00 156.27 92 LEU E CA 1
ATOM 2914 C C . LEU D 1 117 ? 100.892 100.157 114.710 1.00 155.38 92 LEU E C 1
ATOM 2915 O O . LEU D 1 117 ? 100.649 98.946 114.667 1.00 155.37 92 LEU E O 1
ATOM 2920 N N . ASN D 1 118 ? 101.935 100.699 114.079 1.00 161.58 93 ASN E N 1
ATOM 2921 C CA . ASN D 1 118 ? 102.755 99.891 113.180 1.00 163.57 93 ASN E CA 1
ATOM 2922 C C . ASN D 1 118 ? 103.590 98.868 113.942 1.00 164.97 93 ASN E C 1
ATOM 2923 O O . ASN D 1 118 ? 103.719 97.719 113.506 1.00 163.05 93 ASN E O 1
ATOM 2928 N N . GLU D 1 119 ? 104.163 99.261 115.076 1.00 181.77 94 GLU E N 1
ATOM 2929 C CA . GLU D 1 119 ? 105.020 98.388 115.865 1.00 182.55 94 GLU E CA 1
ATOM 2930 C C . GLU D 1 119 ? 104.364 98.070 117.202 1.00 181.28 94 GLU E C 1
ATOM 2931 O O . GLU D 1 119 ? 103.794 98.952 117.852 1.00 179.58 94 GLU E O 1
ATOM 2937 N N . VAL D 1 120 ? 104.451 96.805 117.606 1.00 188.32 95 VAL E N 1
ATOM 2938 C CA . VAL D 1 120 ? 103.864 96.361 118.868 1.00 188.85 95 VAL E CA 1
ATOM 2939 C C . VAL D 1 120 ? 104.840 95.595 119.748 1.00 189.10 95 VAL E C 1
ATOM 2940 O O . VAL D 1 120 ? 104.600 95.469 120.964 1.00 188.69 95 VAL E O 1
ATOM 2944 N N . GLU D 1 121 ? 105.948 95.077 119.215 1.00 187.39 96 GLU E N 1
ATOM 2945 C CA . GLU D 1 121 ? 106.893 94.327 120.037 1.00 185.98 96 GLU E CA 1
ATOM 2946 C C . GLU D 1 121 ? 107.632 95.245 121.004 1.00 187.44 96 GLU E C 1
ATOM 2947 O O . GLU D 1 121 ? 107.769 94.937 122.193 1.00 187.80 96 GLU E O 1
ATOM 2953 N N . LYS D 1 122 ? 108.117 96.381 120.509 1.00 170.66 97 LYS E N 1
ATOM 2954 C CA . LYS D 1 122 ? 108.852 97.313 121.352 1.00 168.77 97 LYS E CA 1
ATOM 2955 C C . LYS D 1 122 ? 107.883 98.100 122.227 1.00 167.30 97 LYS E C 1
ATOM 2956 O O . LYS D 1 122 ? 106.939 98.716 121.725 1.00 165.55 97 LYS E O 1
ATOM 2962 N N . GLN D 1 123 ? 108.118 98.079 123.539 1.00 155.16 98 GLN E N 1
ATOM 2963 C CA . GLN D 1 123 ? 107.212 98.742 124.470 1.00 154.88 98 GLN E CA 1
ATOM 2964 C C . GLN D 1 123 ? 107.937 99.748 125.354 1.00 155.22 98 GLN E C 1
ATOM 2965 O O . GLN D 1 123 ? 107.402 100.823 125.644 1.00 155.33 98 GLN E O 1
ATOM 2971 N N . TRP D 1 124 ? 109.152 99.411 125.792 1.00 148.66 99 TRP E N 1
ATOM 2972 C CA . TRP D 1 124 ? 109.893 100.316 126.666 1.00 148.75 99 TRP E CA 1
ATOM 2973 C C . TRP D 1 124 ? 110.308 101.583 125.930 1.00 147.49 99 TRP E C 1
ATOM 2974 O O . TRP D 1 124 ? 110.450 102.647 126.545 1.00 146.29 99 TRP E O 1
ATOM 2985 N N . ARG D 1 125 ? 110.516 101.489 124.616 1.00 137.49 100 ARG E N 1
ATOM 2986 C CA . ARG D 1 125 ? 110.829 102.679 123.833 1.00 134.01 100 ARG E CA 1
ATOM 2987 C C . ARG D 1 125 ? 109.665 103.662 123.840 1.00 137.40 100 ARG E C 1
ATOM 2988 O O . ARG D 1 125 ? 109.870 104.879 123.908 1.00 141.11 100 ARG E O 1
ATOM 2996 N N . LEU D 1 126 ? 108.433 103.150 123.764 1.00 123.30 101 LEU E N 1
ATOM 2997 C CA . LEU D 1 126 ? 107.262 104.021 123.787 1.00 120.54 101 LEU E CA 1
ATOM 2998 C C . LEU D 1 126 ? 107.145 104.767 125.110 1.00 121.76 101 LEU E C 1
ATOM 2999 O O . LEU D 1 126 ? 106.850 105.968 125.128 1.00 124.68 101 LEU E O 1
ATOM 3004 N N . ASN D 1 127 ? 107.370 104.073 126.228 1.00 117.05 102 ASN E N 1
ATOM 3005 C CA . ASN D 1 127 ? 107.216 104.707 127.533 1.00 117.81 102 ASN E CA 1
ATOM 3006 C C . ASN D 1 127 ? 108.201 105.853 127.712 1.00 119.97 102 ASN E C 1
ATOM 3007 O O . ASN D 1 127 ? 107.853 106.897 128.276 1.00 121.49 102 ASN E O 1
ATOM 3012 N N . GLN D 1 128 ? 109.438 105.676 127.247 1.00 118.57 103 GLN E N 1
ATOM 3013 C CA . GLN D 1 128 ? 110.396 106.776 127.278 1.00 114.71 103 GLN E CA 1
ATOM 3014 C C . GLN D 1 128 ? 109.946 107.919 126.378 1.00 112.66 103 GLN E C 1
ATOM 3015 O O . GLN D 1 128 ? 110.076 109.093 126.741 1.00 117.96 103 GLN E O 1
ATOM 3021 N N . LEU D 1 129 ? 109.418 107.594 125.196 1.00 91.56 104 LEU E N 1
ATOM 3022 C CA . LEU D 1 129 ? 108.929 108.632 124.296 1.00 91.49 104 LEU E CA 1
ATOM 3023 C C . LEU D 1 129 ? 107.711 109.340 124.875 1.00 101.72 104 LEU E C 1
ATOM 3024 O O . LEU D 1 129 ? 107.594 110.567 124.774 1.00 110.39 104 LEU E O 1
ATOM 3029 N N . ASN D 1 130 ? 106.790 108.586 125.480 1.00 99.05 105 ASN E N 1
ATOM 3030 C CA . ASN D 1 130 ? 105.621 109.207 126.094 1.00 93.86 105 ASN E CA 1
ATOM 3031 C C . ASN D 1 130 ? 106.014 110.052 127.298 1.00 93.97 105 ASN E C 1
ATOM 3032 O O . ASN D 1 130 ? 105.452 111.131 127.518 1.00 100.27 105 ASN E O 1
ATOM 3037 N N . ASN D 1 131 ? 106.971 109.574 128.096 1.00 91.10 106 ASN E N 1
ATOM 3038 C CA . ASN D 1 131 ? 107.443 110.359 129.232 1.00 93.28 106 ASN E CA 1
ATOM 3039 C C . ASN D 1 131 ? 108.107 111.649 128.775 1.00 97.66 106 ASN E C 1
ATOM 3040 O O . ASN D 1 131 ? 107.888 112.712 129.367 1.00 93.76 106 ASN E O 1
ATOM 3045 N N . ALA D 1 132 ? 108.929 111.576 127.726 1.00 87.20 107 ALA E N 1
ATOM 3046 C CA . ALA D 1 132 ? 109.562 112.781 127.205 1.00 74.42 107 ALA E CA 1
ATOM 3047 C C . ALA D 1 132 ? 108.525 113.756 126.668 1.00 79.44 107 ALA E C 1
ATOM 3048 O O . ALA D 1 132 ? 108.630 114.967 126.886 1.00 86.06 107 ALA E O 1
ATOM 3050 N N . ALA D 1 133 ? 107.513 113.247 125.962 1.00 74.16 108 ALA E N 1
ATOM 3051 C CA . ALA D 1 133 ? 106.480 114.122 125.419 1.00 71.96 108 ALA E CA 1
ATOM 3052 C C . ALA D 1 133 ? 105.651 114.758 126.527 1.00 78.72 108 ALA E C 1
ATOM 3053 O O . ALA D 1 133 ? 105.385 115.965 126.497 1.00 84.07 108 ALA E O 1
ATOM 3055 N N . THR D 1 134 ? 105.236 113.964 127.518 1.00 76.77 109 THR E N 1
ATOM 3056 C CA . THR D 1 134 ? 104.399 114.496 128.589 1.00 66.68 109 THR E CA 1
ATOM 3057 C C . THR D 1 134 ? 105.147 115.532 129.418 1.00 69.34 109 THR E C 1
ATOM 3058 O O . THR D 1 134 ? 104.581 116.566 129.792 1.00 71.88 109 THR E O 1
ATOM 3062 N N . ILE D 1 135 ? 106.421 115.274 129.717 1.00 80.80 110 ILE E N 1
ATOM 3063 C CA . ILE D 1 135 ? 107.201 116.216 130.512 1.00 81.57 110 ILE E CA 1
ATOM 3064 C C . ILE D 1 135 ? 107.499 117.480 129.714 1.00 86.71 110 ILE E C 1
ATOM 3065 O O . ILE D 1 135 ? 107.422 118.595 130.243 1.00 78.09 110 ILE E O 1
ATOM 3070 N N . LEU D 1 136 ? 107.844 117.331 128.432 1.00 76.48 111 LEU E N 1
ATOM 3071 C CA . LEU D 1 136 ? 108.129 118.501 127.606 1.00 59.50 111 LEU E CA 1
ATOM 3072 C C . LEU D 1 136 ? 106.899 119.387 127.462 1.00 73.98 111 LEU E C 1
ATOM 3073 O O . LEU D 1 136 ? 107.018 120.615 127.394 1.00 86.66 111 LEU E O 1
ATOM 3078 N N . VAL D 1 137 ? 105.709 118.784 127.404 1.00 74.82 112 VAL E N 1
ATOM 3079 C CA . VAL D 1 137 ? 104.479 119.572 127.409 1.00 71.67 112 VAL E CA 1
ATOM 3080 C C . VAL D 1 137 ? 104.333 120.310 128.733 1.00 82.53 112 VAL E C 1
ATOM 3081 O O . VAL D 1 137 ? 103.877 121.460 128.775 1.00 88.08 112 VAL E O 1
ATOM 3085 N N . PHE D 1 138 ? 104.729 119.665 129.832 1.00 85.53 113 PHE E N 1
ATOM 3086 C CA . PHE D 1 138 ? 104.620 120.292 131.145 1.00 83.35 113 PHE E CA 1
ATOM 3087 C C . PHE D 1 138 ? 105.487 121.543 131.238 1.00 80.14 113 PHE E C 1
ATOM 3088 O O . PHE D 1 138 ? 105.058 122.561 131.792 1.00 81.52 113 PHE E O 1
ATOM 3096 N N . PHE D 1 139 ? 106.709 121.488 130.702 1.00 80.00 114 PHE E N 1
ATOM 3097 C CA . PHE D 1 139 ? 107.575 122.663 130.734 1.00 73.59 114 PHE E CA 1
ATOM 3098 C C . PHE D 1 139 ? 107.024 123.791 129.874 1.00 69.57 114 PHE E C 1
ATOM 3099 O O . PHE D 1 139 ? 107.284 124.965 130.157 1.00 82.46 114 PHE E O 1
ATOM 3107 N N . THR D 1 140 ? 106.278 123.460 128.818 1.00 68.36 115 THR E N 1
ATOM 3108 C CA . THR D 1 140 ? 105.619 124.495 128.030 1.00 68.54 115 THR E CA 1
ATOM 3109 C C . THR D 1 140 ? 104.562 125.215 128.857 1.00 79.82 115 THR E C 1
ATOM 3110 O O . THR D 1 140 ? 104.411 126.439 128.762 1.00 67.74 115 THR E O 1
ATOM 3114 N N . VAL D 1 141 ? 103.825 124.470 129.683 1.00 87.95 116 VAL E N 1
ATOM 3115 C CA . VAL D 1 141 ? 102.835 125.082 130.565 1.00 76.14 116 VAL E CA 1
ATOM 3116 C C . VAL D 1 141 ? 103.514 126.010 131.564 1.00 79.56 116 VAL E C 1
ATOM 3117 O O . VAL D 1 141 ? 103.043 127.125 131.817 1.00 85.08 116 VAL E O 1
ATOM 3121 N N . VAL D 1 142 ? 104.633 125.568 132.142 1.00 74.92 117 VAL E N 1
ATOM 3122 C CA . VAL D 1 142 ? 105.338 126.377 133.132 1.00 74.11 117 VAL E CA 1
ATOM 3123 C C . VAL D 1 142 ? 105.869 127.659 132.503 1.00 81.87 117 VAL E C 1
ATOM 3124 O O . VAL D 1 142 ? 105.729 128.750 133.069 1.00 79.44 117 VAL E O 1
ATOM 3128 N N . ILE D 1 143 ? 106.485 127.550 131.324 1.00 79.29 118 ILE E N 1
ATOM 3129 C CA . ILE D 1 143 ? 107.045 128.722 130.657 1.00 62.03 118 ILE E CA 1
ATOM 3130 C C . ILE D 1 143 ? 105.946 129.715 130.300 1.00 73.10 118 ILE E C 1
ATOM 3131 O O . ILE D 1 143 ? 106.106 130.928 130.476 1.00 80.41 118 ILE E O 1
ATOM 3136 N N . ASN D 1 144 ? 104.814 129.219 129.796 1.00 84.18 119 ASN E N 1
ATOM 3137 C CA . ASN D 1 144 ? 103.717 130.105 129.421 1.00 87.73 119 ASN E CA 1
ATOM 3138 C C . ASN D 1 144 ? 103.204 130.889 130.622 1.00 89.22 119 ASN E C 1
ATOM 3139 O O . ASN D 1 144 ? 102.687 132.002 130.472 1.00 90.15 119 ASN E O 1
ATOM 3144 N N . VAL D 1 145 ? 103.330 130.320 131.822 1.00 83.47 120 VAL E N 1
ATOM 3145 C CA . VAL D 1 145 ? 102.915 131.026 133.031 1.00 82.63 120 VAL E CA 1
ATOM 3146 C C . VAL D 1 145 ? 103.794 132.248 133.264 1.00 82.34 120 VAL E C 1
ATOM 3147 O O . VAL D 1 145 ? 103.299 133.334 133.591 1.00 85.81 120 VAL E O 1
ATOM 3151 N N . PHE D 1 146 ? 105.110 132.095 133.096 1.00 85.63 121 PHE E N 1
ATOM 3152 C CA . PHE D 1 146 ? 106.023 133.201 133.366 1.00 86.87 121 PHE E CA 1
ATOM 3153 C C . PHE D 1 146 ? 105.883 134.306 132.328 1.00 88.41 121 PHE E C 1
ATOM 3154 O O . PHE D 1 146 ? 105.954 135.494 132.664 1.00 87.40 121 PHE E O 1
ATOM 3162 N N . ILE D 1 147 ? 105.693 133.936 131.060 1.00 88.07 122 ILE E N 1
ATOM 3163 C CA . ILE D 1 147 ? 105.494 134.938 130.016 1.00 85.55 122 ILE E CA 1
ATOM 3164 C C . ILE D 1 147 ? 104.245 135.757 130.305 1.00 88.78 122 ILE E C 1
ATOM 3165 O O . ILE D 1 147 ? 104.246 136.989 130.182 1.00 82.99 122 ILE E O 1
ATOM 3170 N N . THR D 1 148 ? 103.160 135.086 130.697 1.00 96.16 123 THR E N 1
ATOM 3171 C CA . THR D 1 148 ? 101.964 135.798 131.129 1.00 97.51 123 THR E CA 1
ATOM 3172 C C . THR D 1 148 ? 102.252 136.649 132.359 1.00 98.95 123 THR E C 1
ATOM 3173 O O . THR D 1 148 ? 101.794 137.794 132.454 1.00 100.98 123 THR E O 1
ATOM 3177 N N . ALA D 1 149 ? 103.010 136.103 133.313 1.00 91.39 124 ALA E N 1
ATOM 3178 C CA . ALA D 1 149 ? 103.335 136.849 134.523 1.00 90.91 124 ALA E CA 1
ATOM 3179 C C . ALA D 1 149 ? 104.216 138.053 134.215 1.00 96.14 124 ALA E C 1
ATOM 3180 O O . ALA D 1 149 ? 103.991 139.145 134.748 1.00 91.07 124 ALA E O 1
ATOM 3182 N N . PHE D 1 150 ? 105.215 137.880 133.354 1.00 105.46 125 PHE E N 1
ATOM 3183 C CA . PHE D 1 150 ? 106.154 138.947 133.035 1.00 100.93 125 PHE E CA 1
ATOM 3184 C C . PHE D 1 150 ? 105.657 139.868 131.929 1.00 99.89 125 PHE E C 1
ATOM 3185 O O . PHE D 1 150 ? 106.335 140.851 131.611 1.00 96.26 125 PHE E O 1
ATOM 3193 N N . GLY D 1 151 ? 104.503 139.580 131.339 1.00 108.04 126 GLY E N 1
ATOM 3194 C CA . GLY D 1 151 ? 103.955 140.418 130.289 1.00 110.00 126 GLY E CA 1
ATOM 3195 C C . GLY D 1 151 ? 103.087 141.543 130.817 1.00 109.19 126 GLY E C 1
ATOM 3196 O O . GLY D 1 151 ? 103.464 142.241 131.758 1.00 107.07 126 GLY E O 1
ATOM 3197 N N . ASN E 1 50 ? 93.456 110.535 76.455 1.00 96.24 25 ASN D N 1
ATOM 3198 C CA . ASN E 1 50 ? 94.545 111.457 76.755 1.00 98.53 25 ASN D CA 1
ATOM 3199 C C . ASN E 1 50 ? 95.429 110.895 77.862 1.00 101.35 25 ASN D C 1
ATOM 3200 O O . ASN E 1 50 ? 94.944 110.237 78.782 1.00 99.55 25 ASN D O 1
ATOM 3205 N N . HIS E 1 51 ? 96.730 111.156 77.764 1.00 99.46 26 HIS D N 1
ATOM 3206 C CA . HIS E 1 51 ? 97.703 110.697 78.748 1.00 94.85 26 HIS D CA 1
ATOM 3207 C C . HIS E 1 51 ? 98.277 111.820 79.592 1.00 90.07 26 HIS D C 1
ATOM 3208 O O . HIS E 1 51 ? 98.502 111.630 80.788 1.00 93.66 26 HIS D O 1
ATOM 3215 N N . TYR E 1 52 ? 98.526 112.989 78.999 1.00 82.85 27 TYR D N 1
ATOM 3216 C CA . TYR E 1 52 ? 98.981 114.125 79.791 1.00 83.72 27 TYR D CA 1
ATOM 3217 C C . TYR E 1 52 ? 97.917 114.568 80.785 1.00 98.21 27 TYR D C 1
ATOM 3218 O O . TYR E 1 52 ? 98.243 115.187 81.804 1.00 102.51 27 TYR D O 1
ATOM 3227 N N . ALA E 1 53 ? 96.647 114.266 80.508 1.00 104.28 28 ALA D N 1
ATOM 3228 C CA . ALA E 1 53 ? 95.595 114.527 81.484 1.00 100.58 28 ALA D CA 1
ATOM 3229 C C . ALA E 1 53 ? 95.701 113.580 82.672 1.00 92.14 28 ALA D C 1
ATOM 3230 O O . ALA E 1 53 ? 95.492 113.986 83.820 1.00 87.75 28 ALA D O 1
ATOM 3232 N N . THR E 1 54 ? 96.017 112.309 82.413 1.00 85.62 29 THR D N 1
ATOM 3233 C CA . THR E 1 54 ? 96.176 111.348 83.499 1.00 90.36 29 THR D CA 1
ATOM 3234 C C . THR E 1 54 ? 97.340 111.727 84.407 1.00 93.80 29 THR D C 1
ATOM 3235 O O . THR E 1 54 ? 97.235 111.635 85.636 1.00 96.49 29 THR D O 1
ATOM 3239 N N . LYS E 1 55 ? 98.461 112.154 83.820 1.00 86.72 30 LYS D N 1
ATOM 3240 C CA . LYS E 1 55 ? 99.595 112.590 84.627 1.00 77.05 30 LYS D CA 1
ATOM 3241 C C . LYS E 1 55 ? 99.286 113.888 85.360 1.00 78.91 30 LYS D C 1
ATOM 3242 O O . LYS E 1 55 ? 99.690 114.068 86.513 1.00 87.51 30 LYS D O 1
ATOM 3248 N N . LYS E 1 56 ? 98.579 114.809 84.702 1.00 82.08 31 LYS D N 1
ATOM 3249 C CA . LYS E 1 56 ? 98.329 116.115 85.302 1.00 78.56 31 LYS D CA 1
ATOM 3250 C C . LYS E 1 56 ? 97.468 115.996 86.552 1.00 90.12 31 LYS D C 1
ATOM 3251 O O . LYS E 1 56 ? 97.722 116.675 87.553 1.00 93.52 31 LYS D O 1
ATOM 3257 N N . SER E 1 57 ? 96.446 115.139 86.514 1.00 92.84 32 SER D N 1
ATOM 3258 C CA . SER E 1 57 ? 95.581 114.960 87.676 1.00 90.13 32 SER D CA 1
ATOM 3259 C C . SER E 1 57 ? 96.354 114.398 88.863 1.00 90.99 32 SER D C 1
ATOM 3260 O O . SER E 1 57 ? 96.211 114.883 89.991 1.00 89.80 32 SER D O 1
ATOM 3263 N N . VAL E 1 58 ? 97.179 113.377 88.625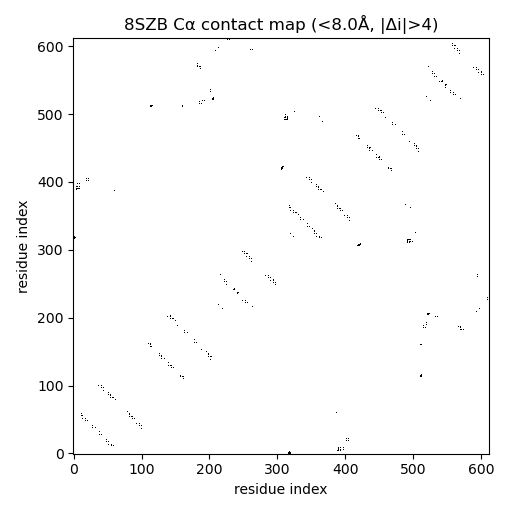 1.00 87.35 33 VAL D N 1
ATOM 3264 C CA . VAL E 1 58 ? 97.946 112.764 89.707 1.00 84.59 33 VAL D CA 1
ATOM 3265 C C . VAL E 1 58 ? 98.953 113.759 90.272 1.00 80.49 33 VAL D C 1
ATOM 3266 O O . VAL E 1 58 ? 99.162 113.836 91.488 1.00 91.36 33 VAL D O 1
ATOM 3270 N N . ALA E 1 59 ? 99.588 114.541 89.396 1.00 79.45 34 ALA D N 1
ATOM 3271 C CA . ALA E 1 59 ? 100.536 115.548 89.853 1.00 80.75 34 ALA D CA 1
ATOM 3272 C C . ALA E 1 59 ? 99.884 116.593 90.747 1.00 86.16 34 ALA D C 1
ATOM 3273 O O . ALA E 1 59 ? 100.534 117.092 91.670 1.00 97.23 34 ALA D O 1
ATOM 3275 N N . GLU E 1 60 ? 98.620 116.932 90.500 1.00 94.07 35 GLU D N 1
ATOM 3276 C CA . GLU E 1 60 ? 97.898 117.865 91.354 1.00 102.04 35 GLU D CA 1
ATOM 3277 C C . GLU E 1 60 ? 97.196 117.184 92.519 1.00 104.52 35 GLU D C 1
ATOM 3278 O O . GLU E 1 60 ? 96.734 117.874 93.435 1.00 102.08 35 GLU D O 1
ATOM 3284 N N . SER E 1 61 ? 97.101 115.852 92.504 1.00 96.49 36 SER D N 1
ATOM 3285 C CA . SER E 1 61 ? 96.461 115.139 93.604 1.00 91.85 36 SER D CA 1
ATOM 3286 C C . SER E 1 61 ? 97.315 115.183 94.863 1.00 94.81 36 SER D C 1
ATOM 3287 O O . SER E 1 61 ? 96.809 114.983 95.971 1.00 98.89 36 SER D O 1
ATOM 3290 N N . MET E 1 62 ? 98.616 115.411 94.712 1.00 96.31 37 MET D N 1
ATOM 3291 C CA . MET E 1 62 ? 99.546 115.450 95.837 1.00 98.59 37 MET D CA 1
ATOM 3292 C C . MET E 1 62 ? 100.225 116.806 95.987 1.00 92.37 37 MET D C 1
ATOM 3293 O O . MET E 1 62 ? 101.361 116.900 96.458 1.00 92.28 37 MET D O 1
ATOM 3298 N N . LEU E 1 63 ? 99.534 117.882 95.625 1.00 95.54 38 LEU D N 1
ATOM 3299 C CA . LEU E 1 63 ? 100.050 119.223 95.856 1.00 100.59 38 LEU D CA 1
ATOM 3300 C C . LEU E 1 63 ? 98.904 120.119 96.296 1.00 109.45 38 LEU D C 1
ATOM 3301 O O . LEU E 1 63 ? 97.811 120.053 95.727 1.00 113.09 38 LEU D O 1
ATOM 3306 N N . ASP E 1 64 ? 99.156 120.947 97.308 1.00 114.54 39 ASP D N 1
ATOM 3307 C CA . ASP E 1 64 ? 98.156 121.892 97.789 1.00 113.85 39 ASP D CA 1
ATOM 3308 C C . ASP E 1 64 ? 98.250 123.197 97.012 1.00 114.40 39 ASP D C 1
ATOM 3309 O O . ASP E 1 64 ? 98.902 124.145 97.461 1.00 115.23 39 ASP D O 1
ATOM 3314 N N . VAL E 1 65 ? 97.602 123.254 95.847 1.00 107.83 40 VAL D N 1
ATOM 3315 C CA . VAL E 1 65 ? 97.702 124.435 94.994 1.00 107.01 40 VAL D CA 1
ATOM 3316 C C . VAL E 1 65 ? 97.103 125.652 95.685 1.00 107.37 40 VAL D C 1
ATOM 3317 O O . VAL E 1 65 ? 97.502 126.792 95.417 1.00 107.27 40 VAL D O 1
ATOM 3321 N N . ALA E 1 66 ? 96.128 125.437 96.570 1.00 108.36 41 ALA D N 1
ATOM 3322 C CA . ALA E 1 66 ? 95.551 126.548 97.318 1.00 109.35 41 ALA D CA 1
ATOM 3323 C C . ALA E 1 66 ? 96.600 127.221 98.193 1.00 114.59 41 ALA D C 1
ATOM 3324 O O . ALA E 1 66 ? 96.688 128.453 98.245 1.00 114.82 41 ALA D O 1
ATOM 3326 N N . LEU E 1 67 ? 97.411 126.422 98.890 1.00 123.15 42 LEU D N 1
ATOM 3327 C CA . LEU E 1 67 ? 98.450 126.984 99.745 1.00 121.73 42 LEU D CA 1
ATOM 3328 C C . LEU E 1 67 ? 99.638 127.464 98.919 1.00 120.46 42 LEU D C 1
ATOM 3329 O O . LEU E 1 67 ? 100.235 128.503 99.225 1.00 119.05 42 LEU D O 1
ATOM 3334 N N . PHE E 1 68 ? 99.984 126.728 97.861 1.00 111.49 43 PHE D N 1
ATOM 3335 C CA . PHE E 1 68 ? 101.145 127.078 97.049 1.00 108.48 43 PHE D CA 1
ATOM 3336 C C . PHE E 1 68 ? 100.977 128.450 96.409 1.00 109.43 43 PHE D C 1
ATOM 3337 O O . PHE E 1 68 ? 101.905 129.267 96.406 1.00 109.32 43 PHE D O 1
ATOM 3345 N N . MET E 1 69 ? 99.791 128.725 95.865 1.00 115.52 44 MET D N 1
ATOM 3346 C CA . MET E 1 69 ? 99.594 129.963 95.121 1.00 116.54 44 MET D CA 1
ATOM 3347 C C . MET E 1 69 ? 99.550 131.172 96.048 1.00 118.97 44 MET D C 1
ATOM 3348 O O . MET E 1 69 ? 99.918 132.281 95.646 1.00 119.75 44 MET D O 1
ATOM 3353 N N . SER E 1 70 ? 99.098 130.981 97.291 1.00 110.06 45 SER D N 1
ATOM 3354 C CA . SER E 1 70 ? 99.053 132.092 98.237 1.00 108.39 45 SER D CA 1
ATOM 3355 C C . SER E 1 70 ? 100.453 132.596 98.567 1.00 112.60 45 SER D C 1
ATOM 3356 O O . SER E 1 70 ? 100.686 133.808 98.633 1.00 113.30 45 SER D O 1
ATOM 3359 N N . ASN E 1 71 ? 101.397 131.677 98.785 1.00 120.22 46 ASN D N 1
ATOM 3360 C CA . ASN E 1 71 ? 102.772 132.079 99.061 1.00 118.35 46 ASN D CA 1
ATOM 3361 C C . ASN E 1 71 ? 103.403 132.760 97.854 1.00 118.09 46 ASN D C 1
ATOM 3362 O O . ASN E 1 71 ? 104.169 133.719 98.004 1.00 114.45 46 ASN D O 1
ATOM 3367 N N . ALA E 1 72 ? 103.099 132.272 96.649 1.00 111.11 47 ALA D N 1
ATOM 3368 C CA . ALA E 1 72 ? 103.690 132.840 95.443 1.00 105.24 47 ALA D CA 1
ATOM 3369 C C . ALA E 1 72 ? 103.343 134.317 95.302 1.00 108.14 47 ALA D C 1
ATOM 3370 O O . ALA E 1 72 ? 104.210 135.145 95.000 1.00 104.76 47 ALA D O 1
ATOM 3372 N N . MET E 1 73 ? 102.074 134.670 95.522 1.00 116.03 48 MET D N 1
ATOM 3373 C CA . MET E 1 73 ? 101.703 136.081 95.511 1.00 112.43 48 MET D CA 1
ATOM 3374 C C . MET E 1 73 ? 102.286 136.826 96.704 1.00 112.49 48 MET D C 1
ATOM 3375 O O . MET E 1 73 ? 102.584 138.021 96.597 1.00 118.04 48 MET D O 1
ATOM 3380 N N . ARG E 1 74 ? 102.451 136.151 97.843 1.00 107.99 49 ARG D N 1
ATOM 3381 C CA . ARG E 1 74 ? 103.073 136.802 98.992 1.00 111.57 49 ARG D CA 1
ATOM 3382 C C . ARG E 1 74 ? 104.538 137.115 98.717 1.00 115.79 49 ARG D C 1
ATOM 3383 O O . ARG E 1 74 ? 105.035 138.182 99.096 1.00 110.86 49 ARG D O 1
ATOM 3391 N N . LEU E 1 75 ? 105.247 136.194 98.058 1.00 109.91 50 LEU D N 1
ATOM 3392 C CA . LEU E 1 75 ? 106.629 136.460 97.672 1.00 104.28 50 LEU D CA 1
ATOM 3393 C C . LEU E 1 75 ? 106.709 137.612 96.680 1.00 102.69 50 LEU D C 1
ATOM 3394 O O 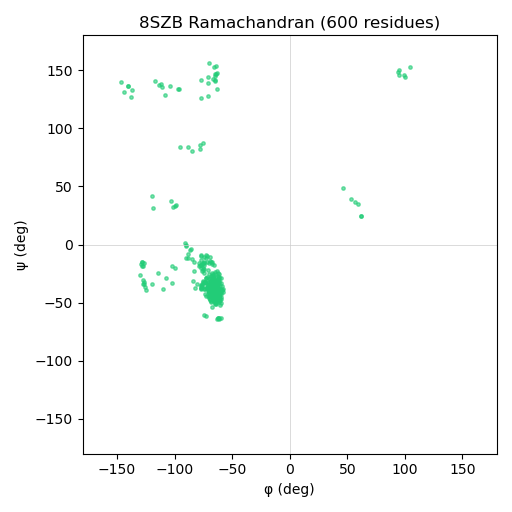. LEU E 1 75 ? 107.627 138.437 96.747 1.00 104.45 50 LEU D O 1
ATOM 3399 N N . LYS E 1 76 ? 105.761 137.676 95.743 1.00 106.71 51 LYS D N 1
ATOM 3400 C CA . LYS E 1 76 ? 105.733 138.780 94.791 1.00 109.34 51 LYS D CA 1
ATOM 3401 C C . LYS E 1 76 ? 105.531 140.106 95.518 1.00 106.64 51 LYS D C 1
ATOM 3402 O O . LYS E 1 76 ? 106.203 141.099 95.214 1.00 104.25 51 LYS D O 1
ATOM 3408 N N . ALA E 1 77 ? 104.629 140.132 96.501 1.00 112.32 52 ALA D N 1
ATOM 3409 C CA . ALA E 1 77 ? 104.335 141.375 97.207 1.00 111.74 52 ALA D CA 1
ATOM 3410 C C . ALA E 1 77 ? 105.554 141.899 97.955 1.00 113.50 52 ALA D C 1
ATOM 3411 O O . ALA E 1 77 ? 105.863 143.094 97.886 1.00 113.97 52 ALA D O 1
ATOM 3413 N N . VAL E 1 78 ? 106.259 141.025 98.676 1.00 116.00 53 VAL D N 1
ATOM 3414 C CA . VAL E 1 78 ? 107.418 141.475 99.440 1.00 116.21 53 VAL D CA 1
ATOM 3415 C C . VAL E 1 78 ? 108.573 141.844 98.516 1.00 117.77 53 VAL D C 1
ATOM 3416 O O . VAL E 1 78 ? 109.363 142.742 98.828 1.00 115.72 53 VAL D O 1
ATOM 3420 N N . LEU E 1 79 ? 108.693 141.169 97.370 1.00 117.49 54 LEU D N 1
ATOM 3421 C CA . LEU E 1 79 ? 109.774 141.482 96.441 1.00 109.36 54 LEU D CA 1
ATOM 3422 C C . LEU E 1 79 ? 109.607 142.873 95.843 1.00 112.96 54 LEU D C 1
ATOM 3423 O O . LEU E 1 79 ? 110.579 143.629 95.734 1.00 112.53 54 LEU D O 1
ATOM 3428 N N . GLU E 1 80 ? 108.382 143.230 95.451 1.00 125.91 55 GLU D N 1
ATOM 3429 C CA . GLU E 1 80 ? 108.139 144.551 94.884 1.00 126.56 55 GLU D CA 1
ATOM 3430 C C . GLU E 1 80 ? 108.127 145.643 95.944 1.00 124.93 55 GLU D C 1
ATOM 3431 O O . GLU E 1 80 ? 108.303 146.818 95.605 1.00 124.77 55 GLU D O 1
ATOM 3437 N N . GLN E 1 81 ? 107.926 145.287 97.212 1.00 125.81 56 GLN D N 1
ATOM 3438 C CA . GLN E 1 81 ? 107.868 146.275 98.280 1.00 126.42 56 GLN D CA 1
ATOM 3439 C C . GLN E 1 81 ? 109.218 146.914 98.578 1.00 130.75 56 GLN D C 1
ATOM 3440 O O . GLN E 1 81 ? 109.258 147.957 99.239 1.00 134.40 56 GLN D O 1
ATOM 3446 N N . GLY E 1 82 ? 110.315 146.323 98.112 1.00 123.17 57 GLY D N 1
ATOM 3447 C CA . GLY E 1 82 ? 111.625 146.893 98.307 1.00 123.15 57 GLY D CA 1
ATOM 3448 C C . GLY E 1 82 ? 112.326 146.339 99.530 1.00 121.52 57 GLY D C 1
ATOM 3449 O O . GLY E 1 82 ? 111.695 145.979 100.529 1.00 120.54 57 GLY D O 1
ATOM 3450 N N . PRO E 1 83 ? 113.656 146.252 99.467 1.00 114.44 58 PRO D N 1
ATOM 3451 C CA . PRO E 1 83 ? 114.412 145.778 100.637 1.00 113.26 58 PRO D CA 1
ATOM 3452 C C . PRO E 1 83 ? 114.277 146.679 101.850 1.00 117.28 58 PRO D C 1
ATOM 3453 O O . PRO E 1 83 ? 114.489 146.219 102.979 1.00 116.00 58 PRO D O 1
ATOM 3457 N N . SER E 1 84 ? 113.932 147.954 101.654 1.00 138.62 59 SER D N 1
ATOM 3458 C CA . SER E 1 84 ? 113.794 148.886 102.766 1.00 138.24 59 SER D CA 1
ATOM 3459 C C . SER E 1 84 ? 112.603 148.573 103.660 1.00 138.10 59 SER D C 1
ATOM 3460 O O . SER E 1 84 ? 112.537 149.100 104.776 1.00 138.28 59 SER D O 1
ATOM 3463 N N . SER E 1 85 ? 111.669 147.743 103.204 1.00 128.26 60 SER D N 1
ATOM 3464 C CA . SER E 1 85 ? 110.521 147.380 104.021 1.00 125.34 60 SER D CA 1
ATOM 3465 C C . SER E 1 85 ? 110.963 146.587 105.245 1.00 125.05 60 SER D C 1
ATOM 3466 O O . SER E 1 85 ? 111.932 145.824 105.203 1.00 127.53 60 SER D O 1
ATOM 3469 N N . HIS E 1 86 ? 110.241 146.780 106.346 1.00 123.28 61 HIS D N 1
ATOM 3470 C CA . HIS E 1 86 ? 110.581 146.096 107.586 1.00 125.87 61 HIS D CA 1
ATOM 3471 C C . HIS E 1 86 ? 110.393 144.592 107.437 1.00 127.24 61 HIS D C 1
ATOM 3472 O O . HIS E 1 86 ? 109.451 144.127 106.790 1.00 127.06 61 HIS D O 1
ATOM 3479 N N . TYR E 1 87 ? 111.310 143.833 108.043 1.00 107.15 62 TYR D N 1
ATOM 3480 C CA . TYR E 1 87 ? 111.302 142.371 107.990 1.00 101.13 62 TYR D CA 1
ATOM 3481 C C . TYR E 1 87 ? 111.386 141.850 106.559 1.00 104.00 62 TYR D C 1
ATOM 3482 O O . TYR E 1 87 ? 110.792 140.824 106.226 1.00 108.33 62 TYR D O 1
ATOM 3491 N N . TYR E 1 88 ? 112.128 142.554 105.702 1.00 107.34 63 TYR D N 1
ATOM 3492 C CA . TYR E 1 88 ? 112.326 142.086 104.333 1.00 105.61 63 TYR D CA 1
ATOM 3493 C C . TYR E 1 88 ? 113.194 140.835 104.299 1.00 110.48 63 TYR D C 1
ATOM 3494 O O . TYR E 1 88 ? 112.857 139.849 103.632 1.00 112.08 63 TYR D O 1
ATOM 3503 N N . THR E 1 89 ? 114.323 140.861 105.010 1.00 112.59 64 THR D N 1
ATOM 3504 C CA . THR E 1 89 ? 115.263 139.745 104.956 1.00 113.17 64 THR D CA 1
ATOM 3505 C C . THR E 1 89 ? 114.652 138.467 105.517 1.00 105.95 64 THR D C 1
ATOM 3506 O O . THR E 1 89 ? 114.825 137.386 104.942 1.00 96.63 64 THR D O 1
ATOM 3510 N N . THR E 1 90 ? 113.935 138.566 106.637 1.00 102.71 65 THR D N 1
ATOM 3511 C CA . THR E 1 90 ? 113.376 137.367 107.253 1.00 101.45 65 THR D CA 1
ATOM 3512 C C . THR E 1 90 ? 112.184 136.838 106.465 1.00 102.45 65 THR D C 1
ATOM 3513 O O . THR E 1 90 ? 111.950 135.625 106.430 1.00 110.01 65 THR D O 1
ATOM 3517 N N . LEU E 1 91 ? 111.416 137.725 105.828 1.00 95.48 66 LEU D N 1
ATOM 3518 C CA . LEU E 1 91 ? 110.262 137.268 105.060 1.00 94.07 66 LEU D CA 1
ATOM 3519 C C . LEU E 1 91 ? 110.693 136.520 103.806 1.00 101.13 66 LEU D C 1
ATOM 3520 O O . LEU E 1 91 ? 110.080 135.512 103.436 1.00 107.78 66 LEU D O 1
ATOM 3525 N N . VAL E 1 92 ? 111.745 136.996 103.138 1.00 99.55 67 VAL D N 1
ATOM 3526 C CA . VAL E 1 92 ? 112.180 136.371 101.892 1.00 101.31 67 VAL D CA 1
ATOM 3527 C C . VAL E 1 92 ? 112.638 134.941 102.147 1.00 105.77 67 VAL D C 1
ATOM 3528 O O . VAL E 1 92 ? 112.257 134.010 101.427 1.00 101.56 67 VAL D O 1
ATOM 3532 N N . THR E 1 93 ? 113.454 134.741 103.183 1.00 101.31 68 THR D N 1
ATOM 3533 C CA . THR E 1 93 ? 113.952 133.399 103.469 1.00 97.89 68 THR D CA 1
ATOM 3534 C C . THR E 1 93 ? 112.841 132.486 103.978 1.00 93.25 68 THR D C 1
ATOM 3535 O O . THR E 1 93 ? 112.788 131.307 103.610 1.00 94.22 68 THR D O 1
ATOM 3539 N N . LEU E 1 94 ? 111.941 133.007 104.816 1.00 82.34 69 LEU D N 1
ATOM 3540 C CA . LEU E 1 94 ? 110.859 132.183 105.345 1.00 76.36 69 LEU D CA 1
ATOM 3541 C C . LEU E 1 94 ? 109.919 131.727 104.237 1.00 89.25 69 LEU D C 1
ATOM 3542 O O . LEU E 1 94 ? 109.534 130.553 104.178 1.00 97.42 69 LEU D O 1
ATOM 3547 N N . ILE E 1 95 ? 109.539 132.642 103.344 1.00 90.20 70 ILE D N 1
ATOM 3548 C CA . ILE E 1 95 ? 108.645 132.278 102.250 1.00 88.04 70 ILE D CA 1
ATOM 3549 C C . ILE E 1 95 ? 109.334 131.321 101.287 1.00 95.31 70 ILE D C 1
ATOM 3550 O O . ILE E 1 95 ? 108.751 130.312 100.872 1.00 98.97 70 ILE D O 1
ATOM 3555 N N . SER E 1 96 ? 110.584 131.614 100.921 1.00 93.76 71 SER D N 1
ATOM 3556 C CA . SER E 1 96 ? 111.266 130.831 99.895 1.00 91.88 71 SER D CA 1
ATOM 3557 C C . SER E 1 96 ? 111.467 129.384 100.331 1.00 97.15 71 SER D C 1
ATOM 3558 O O . SER E 1 96 ? 111.251 128.454 99.545 1.00 91.67 71 SER D O 1
ATOM 3561 N N . LEU E 1 97 ? 111.884 129.168 101.581 1.00 101.07 72 LEU D N 1
ATOM 3562 C CA . LEU E 1 97 ? 112.131 127.797 102.016 1.00 92.60 72 LEU D CA 1
ATOM 3563 C C . LEU E 1 97 ? 110.829 127.049 102.273 1.00 92.18 72 LEU D C 1
ATOM 3564 O O . LEU E 1 97 ? 110.817 125.814 102.254 1.00 100.21 72 LEU D O 1
ATOM 3569 N N . SER E 1 98 ? 109.732 127.766 102.522 1.00 88.24 73 SER D N 1
ATOM 3570 C CA . SER E 1 98 ? 108.432 127.106 102.567 1.00 89.36 73 SER D CA 1
ATOM 3571 C C . SER E 1 98 ? 108.027 126.615 101.185 1.00 92.64 73 SER D C 1
ATOM 3572 O O . SER E 1 98 ? 107.485 125.514 101.041 1.00 96.39 73 SER D O 1
ATOM 3575 N N . LEU E 1 99 ? 108.278 127.426 100.154 1.00 94.32 74 LEU D N 1
ATOM 3576 C CA . LEU E 1 99 ? 108.054 126.978 98.784 1.00 92.40 74 LEU D CA 1
ATOM 3577 C C . LEU E 1 99 ? 108.971 125.815 98.433 1.00 92.50 74 LEU D C 1
ATOM 3578 O O . LEU E 1 99 ? 108.545 124.852 97.786 1.00 95.54 74 LEU D O 1
ATOM 3583 N N . LEU E 1 100 ? 110.237 125.893 98.848 1.00 87.35 75 LEU D N 1
ATOM 3584 C CA . LEU E 1 100 ? 111.179 124.814 98.571 1.00 94.65 75 LEU D CA 1
ATOM 3585 C C . LEU E 1 100 ? 110.770 123.532 99.282 1.00 92.51 75 LEU D C 1
ATOM 3586 O O . LEU E 1 100 ? 110.880 122.438 98.717 1.00 85.13 75 LEU D O 1
ATOM 3591 N N . LEU E 1 101 ? 110.297 123.645 100.525 1.00 90.91 76 LEU D N 1
ATOM 3592 C CA . LEU E 1 101 ? 109.841 122.466 101.253 1.00 81.24 76 LEU D CA 1
ATOM 3593 C C . LEU E 1 101 ? 108.608 121.859 100.600 1.00 90.02 76 LEU D C 1
ATOM 3594 O O . LEU E 1 101 ? 108.422 120.637 100.622 1.00 90.61 76 LEU D O 1
ATOM 3599 N N . GLN E 1 102 ? 107.749 122.699 100.018 1.00 98.39 77 GLN D N 1
ATOM 3600 C CA . GLN E 1 102 ? 106.550 122.191 99.361 1.00 93.96 77 GLN D CA 1
ATOM 3601 C C . GLN E 1 102 ? 106.900 121.347 98.141 1.00 95.02 77 GLN D C 1
ATOM 3602 O O . GLN E 1 102 ? 106.265 120.317 97.891 1.00 99.07 77 GLN D O 1
ATOM 3608 N N . VAL E 1 103 ? 107.904 121.769 97.370 1.00 88.35 78 VAL D N 1
ATOM 3609 C CA . VAL E 1 103 ? 108.332 120.991 96.210 1.00 88.07 78 VAL D CA 1
ATOM 3610 C C . VAL E 1 103 ? 108.928 119.660 96.652 1.00 90.99 78 VAL D C 1
ATOM 3611 O O . VAL E 1 103 ? 108.637 118.606 96.074 1.00 89.19 78 VAL D O 1
ATOM 3615 N N . VAL E 1 104 ? 109.772 119.688 97.687 1.00 89.97 79 VAL D N 1
ATOM 3616 C CA . VAL E 1 104 ? 110.396 118.461 98.177 1.00 87.14 79 VAL D CA 1
ATOM 3617 C C . VAL E 1 104 ? 109.337 117.483 98.668 1.00 89.42 79 VAL D C 1
ATOM 3618 O O . VAL E 1 104 ? 109.444 116.270 98.452 1.00 91.15 79 VAL D O 1
ATOM 3622 N N . ILE E 1 105 ? 108.301 117.993 99.336 1.00 85.86 80 ILE D N 1
ATOM 3623 C CA . ILE E 1 105 ? 107.205 117.135 99.778 1.00 79.46 80 ILE D CA 1
ATOM 3624 C C . ILE E 1 105 ? 106.498 116.518 98.579 1.00 88.63 80 ILE D C 1
ATOM 3625 O O . ILE E 1 105 ? 106.182 115.322 98.573 1.00 90.48 80 ILE D O 1
ATOM 3630 N N . GLY E 1 106 ? 106.247 117.321 97.543 1.00 87.18 81 GLY D N 1
ATOM 3631 C CA . GLY E 1 106 ? 105.590 116.799 96.356 1.00 83.47 81 GLY D CA 1
ATOM 3632 C C . GLY E 1 106 ? 106.378 115.690 95.687 1.00 90.86 81 GLY D C 1
ATOM 3633 O O . GLY E 1 106 ? 105.807 114.692 95.242 1.00 97.93 81 GLY D O 1
ATOM 3634 N N . VAL E 1 107 ? 107.700 115.850 95.605 1.00 85.20 82 VAL D N 1
ATOM 3635 C CA . VAL E 1 107 ? 108.541 114.810 95.015 1.00 81.28 82 VAL D CA 1
ATOM 3636 C C . VAL E 1 107 ? 108.495 113.547 95.866 1.00 83.90 82 VAL D C 1
ATOM 3637 O O . VAL E 1 107 ? 108.440 112.427 95.346 1.00 83.16 82 VAL D O 1
ATOM 3641 N N . LEU E 1 108 ? 108.519 113.711 97.191 1.00 87.67 83 LEU D N 1
ATOM 3642 C CA . LEU E 1 108 ? 108.434 112.558 98.081 1.00 77.77 83 LEU D CA 1
ATOM 3643 C C . LEU E 1 108 ? 107.107 111.831 97.918 1.00 82.89 83 LEU D C 1
ATOM 3644 O O . LEU E 1 108 ? 107.064 110.596 97.924 1.00 92.81 83 LEU D O 1
ATOM 3649 N N . LEU E 1 109 ? 106.012 112.580 97.773 1.00 85.67 84 LEU D N 1
ATOM 3650 C CA . LEU E 1 109 ? 104.709 111.951 97.583 1.00 88.07 84 LEU D CA 1
ATOM 3651 C C . LEU E 1 109 ? 104.653 111.181 96.270 1.00 91.29 84 LEU D C 1
ATOM 3652 O O . LEU E 1 109 ? 103.977 110.150 96.176 1.00 91.47 84 LEU D O 1
ATOM 3657 N N . VAL E 1 110 ? 105.350 111.672 95.242 1.00 91.76 85 VAL D N 1
ATOM 3658 C CA . VAL E 1 110 ? 105.392 110.966 93.963 1.00 92.58 85 VAL D CA 1
ATOM 3659 C C . VAL E 1 110 ? 106.029 109.595 94.138 1.00 100.61 85 VAL D C 1
ATOM 3660 O O . VAL E 1 110 ? 105.530 108.585 93.627 1.00 105.98 85 VAL D O 1
ATOM 3664 N N . VAL E 1 111 ? 107.143 109.539 94.870 1.00 101.73 86 VAL D N 1
ATOM 3665 C CA . VAL E 1 111 ? 107.838 108.272 95.083 1.00 98.93 86 VAL D CA 1
ATOM 3666 C C . VAL E 1 111 ? 106.959 107.309 95.872 1.00 98.01 86 VAL D C 1
ATOM 3667 O O . VAL E 1 111 ? 106.843 106.126 95.531 1.00 97.02 86 VAL D O 1
ATOM 3671 N N . ILE E 1 112 ? 106.319 107.804 96.934 1.00 100.28 87 ILE D N 1
ATOM 3672 C CA . ILE E 1 112 ? 105.515 106.937 97.792 1.00 101.67 87 ILE D CA 1
ATOM 3673 C C . ILE E 1 112 ? 104.351 106.340 97.012 1.00 109.57 87 ILE D C 1
ATOM 3674 O O . ILE E 1 112 ? 104.073 105.139 97.109 1.00 111.31 87 ILE D O 1
ATOM 3679 N N . ALA E 1 113 ? 103.655 107.165 96.227 1.00 112.08 88 ALA D N 1
ATOM 3680 C CA . ALA E 1 113 ? 102.522 106.667 95.455 1.00 110.60 88 ALA D CA 1
ATOM 3681 C C . ALA E 1 113 ? 102.960 105.619 94.441 1.00 115.58 88 ALA D C 1
ATOM 3682 O O . ALA E 1 113 ? 102.317 104.572 94.301 1.00 116.91 88 ALA D O 1
ATOM 3684 N N . ARG E 1 114 ? 104.057 105.882 93.728 1.00 119.49 89 ARG D N 1
ATOM 3685 C CA . ARG E 1 114 ? 104.545 104.930 92.736 1.00 119.85 89 ARG D CA 1
ATOM 3686 C C . ARG E 1 114 ? 105.026 103.643 93.396 1.00 122.17 89 ARG D C 1
ATOM 3687 O O . ARG E 1 114 ? 104.844 102.550 92.849 1.00 123.58 89 ARG D O 1
ATOM 3695 N N . LEU E 1 115 ? 105.644 103.755 94.573 1.00 130.26 90 LEU D N 1
ATOM 3696 C CA . LEU E 1 115 ? 106.201 102.596 95.261 1.00 130.68 90 LEU D CA 1
ATOM 3697 C C . LEU E 1 115 ? 105.170 101.824 96.078 1.00 130.76 90 LEU D C 1
ATOM 3698 O O . LEU E 1 115 ? 105.381 100.636 96.343 1.00 134.59 90 LEU D O 1
ATOM 3703 N N . ASN E 1 116 ? 104.068 102.463 96.478 1.00 135.28 91 ASN D N 1
ATOM 3704 C CA . ASN E 1 116 ? 103.140 101.836 97.416 1.00 136.97 91 ASN D CA 1
ATOM 3705 C C . ASN E 1 116 ? 102.544 100.556 96.841 1.00 140.01 91 ASN D C 1
ATOM 3706 O O . ASN E 1 116 ? 102.759 99.461 97.372 1.00 139.74 91 ASN D O 1
ATOM 3711 N N . LEU E 1 117 ? 101.785 100.676 95.752 1.00 151.61 92 LEU D N 1
ATOM 3712 C CA . LEU E 1 117 ? 101.147 99.502 95.169 1.00 151.33 92 LEU D CA 1
ATOM 3713 C C . LEU E 1 117 ? 102.136 98.631 94.406 1.00 150.49 92 LEU D C 1
ATOM 3714 O O . LEU E 1 117 ? 101.967 97.408 94.355 1.00 150.38 92 LEU D O 1
ATOM 3719 N N . ASN E 1 118 ? 103.164 99.237 93.808 1.00 160.01 93 ASN D N 1
ATOM 3720 C CA . ASN E 1 118 ? 104.133 98.467 93.033 1.00 162.43 93 ASN D CA 1
ATOM 3721 C C . ASN E 1 118 ? 104.943 97.527 93.919 1.00 163.11 93 ASN D C 1
ATOM 3722 O O . ASN E 1 118 ? 105.211 96.383 93.536 1.00 163.14 93 ASN D O 1
ATOM 3727 N N . GLU E 1 119 ? 105.339 97.986 95.103 1.00 167.86 94 GLU D N 1
ATOM 3728 C CA . GLU E 1 119 ? 106.239 97.242 95.972 1.00 167.84 94 GLU D CA 1
ATOM 3729 C C . GLU E 1 119 ? 105.510 96.779 97.226 1.00 167.41 94 GLU D C 1
ATOM 3730 O O . GLU E 1 119 ? 104.728 97.530 97.817 1.00 166.09 94 GLU D O 1
ATOM 3736 N N . VAL E 1 120 ? 105.773 95.537 97.626 1.00 181.23 95 VAL D N 1
ATOM 3737 C CA . VAL E 1 120 ? 105.185 94.981 98.842 1.00 182.16 95 VAL D CA 1
ATOM 3738 C C . VAL E 1 120 ? 106.211 94.347 99.768 1.00 182.36 95 VAL D C 1
ATOM 3739 O O . VAL E 1 120 ? 105.914 94.133 100.958 1.00 181.63 95 VAL D O 1
ATOM 3743 N N . GLU E 1 121 ? 107.425 94.045 99.303 1.00 187.75 96 GLU D N 1
ATOM 3744 C CA . GLU E 1 121 ? 108.394 93.343 100.140 1.00 186.09 96 GLU D CA 1
ATOM 3745 C C . GLU E 1 121 ? 108.978 94.267 101.203 1.00 187.51 96 GLU D C 1
ATOM 3746 O O . GLU E 1 121 ? 108.847 94.012 102.406 1.00 187.84 96 GLU D O 1
ATOM 3752 N N . LYS E 1 122 ? 109.634 95.344 100.779 1.00 175.44 97 LYS D N 1
ATOM 3753 C CA . LYS E 1 122 ? 110.233 96.272 101.728 1.00 173.55 97 LYS D CA 1
ATOM 3754 C C . LYS E 1 122 ? 109.151 97.061 102.458 1.00 172.65 97 LYS D C 1
ATOM 3755 O O . LYS E 1 122 ? 108.147 97.465 101.862 1.00 171.12 97 LYS D O 1
ATOM 3761 N N . GLN E 1 123 ? 109.344 97.252 103.762 1.00 155.06 98 GLN D N 1
ATOM 3762 C CA . GLN E 1 123 ? 108.394 98.005 104.570 1.00 154.66 98 GLN D CA 1
ATOM 3763 C C . GLN E 1 123 ? 109.111 99.106 105.339 1.00 154.09 98 GLN D C 1
ATOM 3764 O O . GLN E 1 123 ? 108.549 100.184 105.559 1.00 152.30 98 GLN D O 1
ATOM 3770 N N . TRP E 1 124 ? 110.355 98.842 105.750 1.00 145.22 99 TRP D N 1
ATOM 3771 C CA . TRP E 1 124 ? 111.133 99.850 106.464 1.00 144.03 99 TRP D CA 1
ATOM 3772 C C . TRP E 1 124 ? 111.312 101.112 105.629 1.00 142.96 99 TRP D C 1
ATOM 3773 O O . TRP E 1 124 ? 111.268 102.226 106.162 1.00 140.62 99 TRP D O 1
ATOM 3784 N N . ARG E 1 125 ? 111.528 100.957 104.321 1.00 136.05 100 ARG D N 1
ATOM 3785 C CA . ARG E 1 125 ? 111.724 102.119 103.463 1.00 133.14 100 ARG D CA 1
ATOM 3786 C C . ARG E 1 125 ? 110.476 102.988 103.426 1.00 132.97 100 ARG D C 1
ATOM 3787 O O . ARG E 1 125 ? 110.568 104.221 103.433 1.00 134.10 100 ARG D O 1
ATOM 3795 N N . LEU E 1 126 ? 109.298 102.362 103.382 1.00 130.10 101 LEU D N 1
ATOM 3796 C CA . LEU E 1 126 ? 108.053 103.122 103.373 1.00 128.67 101 LEU D CA 1
ATOM 3797 C C . LEU E 1 126 ? 107.874 103.914 104.662 1.00 129.79 101 LEU D C 1
ATOM 3798 O O . LEU E 1 126 ? 107.486 105.087 104.628 1.00 130.48 101 LEU D O 1
ATOM 3803 N N . ASN E 1 127 ? 108.155 103.291 105.809 1.00 129.86 102 ASN D N 1
ATOM 3804 C CA . ASN E 1 127 ? 107.978 103.977 107.085 1.00 128.04 102 ASN D CA 1
ATOM 3805 C C . ASN E 1 127 ? 108.919 105.166 107.209 1.00 128.91 102 ASN D C 1
ATOM 3806 O O . ASN E 1 127 ? 108.533 106.222 107.724 1.00 130.41 102 ASN D O 1
ATOM 3811 N N . GLN E 1 128 ? 110.164 105.013 106.755 1.00 124.74 103 GLN D N 1
ATOM 3812 C CA . GLN E 1 128 ? 111.082 106.147 106.737 1.00 122.55 103 GLN D CA 1
ATOM 3813 C C . GLN E 1 128 ? 110.595 107.229 105.784 1.00 118.03 103 GLN D C 1
ATOM 3814 O O . GLN E 1 128 ? 110.688 108.424 106.088 1.00 118.81 103 GLN D O 1
ATOM 3820 N N . LEU E 1 129 ? 110.078 106.831 104.620 1.00 106.30 104 LEU D N 1
ATOM 3821 C CA . LEU E 1 129 ? 109.553 107.810 103.676 1.00 104.82 104 LEU D CA 1
ATOM 3822 C C . LEU E 1 129 ? 108.253 108.424 104.179 1.00 107.27 104 LEU D C 1
ATOM 3823 O O . LEU E 1 129 ? 108.028 109.629 104.015 1.00 117.79 104 LEU D O 1
ATOM 3828 N N . ASN E 1 130 ? 107.381 107.615 104.785 1.00 105.43 105 ASN D N 1
ATOM 3829 C CA . ASN E 1 130 ? 106.131 108.149 105.318 1.00 109.53 105 ASN D CA 1
ATOM 3830 C C . ASN E 1 130 ? 106.391 109.147 106.438 1.00 109.41 105 ASN D C 1
ATOM 3831 O O . ASN E 1 130 ? 105.736 110.193 106.511 1.00 108.63 105 ASN D O 1
ATOM 3836 N N . ASN E 1 131 ? 107.339 108.840 107.325 1.00 100.01 106 ASN D N 1
ATOM 3837 C CA . ASN E 1 131 ? 107.656 109.760 108.412 1.00 95.73 106 ASN D CA 1
ATOM 3838 C C . ASN E 1 131 ? 108.241 111.060 107.880 1.00 100.27 106 ASN D C 1
ATOM 3839 O O . ASN E 1 131 ? 107.764 112.148 108.221 1.00 101.40 106 ASN D O 1
ATOM 3844 N N . ALA E 1 132 ? 109.261 110.968 107.023 1.00 96.30 107 ALA D N 1
ATOM 3845 C CA . ALA E 1 132 ? 109.876 112.172 106.473 1.00 85.33 107 ALA D CA 1
ATOM 3846 C C . ALA E 1 132 ? 108.862 113.006 105.703 1.00 89.60 107 ALA D C 1
ATOM 3847 O O . ALA E 1 132 ? 108.994 114.231 105.616 1.00 94.18 107 ALA D O 1
ATOM 3849 N N . ALA E 1 133 ? 107.844 112.359 105.131 1.00 80.03 108 ALA D N 1
ATOM 3850 C CA . ALA E 1 133 ? 106.767 113.106 104.493 1.00 72.94 108 ALA D CA 1
ATOM 3851 C C . ALA E 1 133 ? 105.956 113.890 105.518 1.00 80.92 108 ALA D C 1
ATOM 3852 O O . ALA E 1 133 ? 105.603 115.050 105.284 1.00 91.75 108 ALA D O 1
ATOM 3854 N N . THR E 1 134 ? 105.656 113.274 106.665 1.00 80.65 109 THR D N 1
ATOM 3855 C CA . THR E 1 134 ? 104.818 113.937 107.660 1.00 74.58 109 THR D CA 1
ATOM 3856 C C . THR E 1 134 ? 105.569 115.059 108.368 1.00 79.39 109 THR D C 1
ATOM 3857 O O . THR E 1 134 ? 105.022 116.150 108.564 1.00 84.25 109 THR D O 1
ATOM 3861 N N . ILE E 1 135 ? 106.818 114.809 108.768 1.00 87.21 110 ILE D N 1
ATOM 3862 C CA . ILE E 1 135 ? 107.585 115.833 109.471 1.00 77.18 110 ILE D CA 1
ATOM 3863 C C . ILE E 1 135 ? 107.877 117.016 108.556 1.00 79.68 110 ILE D C 1
ATOM 3864 O O . ILE E 1 135 ? 107.855 118.173 108.993 1.00 80.45 110 ILE D O 1
ATOM 3869 N N . LEU E 1 136 ? 108.151 116.755 107.276 1.00 73.16 111 LEU D N 1
ATOM 3870 C CA . LEU E 1 136 ? 108.380 117.851 106.340 1.00 64.74 111 LEU D CA 1
ATOM 3871 C C . LEU E 1 136 ? 107.135 118.715 106.187 1.00 71.16 111 LEU D C 1
ATOM 3872 O O . LEU E 1 136 ? 107.235 119.938 106.043 1.00 81.76 111 LEU D O 1
ATOM 3877 N N . VAL E 1 137 ? 105.952 118.097 106.207 1.00 75.77 112 VAL D N 1
ATOM 3878 C CA . VAL E 1 137 ? 104.712 118.866 106.191 1.00 76.29 112 VAL D CA 1
ATOM 3879 C C . VAL E 1 137 ? 104.587 119.692 107.464 1.00 81.36 112 VAL D C 1
ATOM 3880 O O . VAL E 1 137 ? 104.087 120.823 107.444 1.00 86.27 112 VAL D O 1
ATOM 3884 N N . PHE E 1 138 ? 105.053 119.143 108.589 1.00 76.03 113 PHE D N 1
ATOM 3885 C CA . PHE E 1 138 ? 104.935 119.837 109.867 1.00 73.72 113 PHE D CA 1
ATOM 3886 C C . PHE E 1 138 ? 105.685 121.164 109.859 1.00 86.73 113 PHE D C 1
ATOM 3887 O O . PHE E 1 138 ? 105.182 122.168 110.374 1.00 91.09 113 PHE D O 1
ATOM 3895 N N . PHE E 1 139 ? 106.891 121.192 109.284 1.00 89.71 114 PHE D N 1
ATOM 3896 C CA . PHE E 1 139 ? 107.638 122.446 109.231 1.00 81.62 114 PHE D CA 1
ATOM 3897 C C . PHE E 1 139 ? 106.974 123.465 108.317 1.00 84.44 114 PHE D C 1
ATOM 3898 O O . PHE E 1 139 ? 107.050 124.669 108.583 1.00 87.88 114 PHE D O 1
ATOM 3906 N N . THR E 1 140 ? 106.329 123.016 107.238 1.00 88.33 115 THR D N 1
ATOM 3907 C CA . THR E 1 140 ? 105.594 123.950 106.391 1.00 86.77 115 THR D CA 1
ATOM 3908 C C . THR E 1 140 ? 104.463 124.610 107.165 1.00 89.16 115 THR D C 1
ATOM 3909 O O . THR E 1 140 ? 104.229 125.816 107.029 1.00 82.85 115 THR D O 1
ATOM 3913 N N . VAL E 1 141 ? 103.752 123.835 107.986 1.00 91.83 116 VAL D N 1
ATOM 3914 C CA . VAL E 1 141 ? 102.720 124.405 108.846 1.00 87.32 116 VAL D CA 1
ATOM 3915 C C . VAL E 1 141 ? 103.335 125.393 109.829 1.00 89.99 116 VAL D C 1
ATOM 3916 O O . VAL E 1 141 ? 102.808 126.492 110.042 1.00 95.21 116 VAL D O 1
ATOM 3920 N N . VAL E 1 142 ? 104.465 125.023 110.435 1.00 86.86 117 VAL D N 1
ATOM 3921 C CA . VAL E 1 142 ? 105.127 125.905 111.392 1.00 88.85 117 VAL D CA 1
ATOM 3922 C C . VAL E 1 142 ? 105.625 127.170 110.704 1.00 95.73 117 VAL D C 1
ATOM 3923 O O . VAL E 1 142 ? 105.455 128.282 111.218 1.00 98.61 117 VAL D O 1
ATOM 3927 N N . ILE E 1 143 ? 106.249 127.024 109.533 1.00 98.10 118 ILE D N 1
ATOM 3928 C CA . ILE E 1 143 ? 106.769 128.184 108.814 1.00 91.37 118 ILE D CA 1
ATOM 3929 C C . ILE E 1 143 ? 105.629 129.090 108.362 1.00 89.25 118 ILE D C 1
ATOM 3930 O O . ILE E 1 143 ? 105.730 130.320 108.438 1.00 87.43 118 ILE D O 1
ATOM 3935 N N . ASN E 1 144 ? 104.526 128.499 107.895 1.00 96.42 119 ASN D N 1
ATOM 3936 C CA . ASN E 1 144 ? 103.393 129.297 107.434 1.00 99.67 119 ASN D CA 1
ATOM 3937 C C . ASN E 1 144 ? 102.839 130.169 108.553 1.00 100.67 119 ASN D C 1
ATOM 3938 O O . ASN E 1 144 ? 102.438 131.314 108.316 1.00 99.19 119 ASN D O 1
ATOM 3943 N N . VAL E 1 145 ? 102.805 129.641 109.778 1.00 99.39 120 VAL D N 1
ATOM 3944 C CA . VAL E 1 145 ? 102.362 130.435 110.920 1.00 100.76 120 VAL D CA 1
ATOM 3945 C C . VAL E 1 145 ? 103.260 131.652 111.100 1.00 100.59 120 VAL D C 1
ATOM 3946 O O . VAL E 1 145 ? 102.787 132.754 111.405 1.00 99.75 120 VAL D O 1
ATOM 3950 N N . PHE E 1 146 ? 104.568 131.478 110.901 1.00 97.46 121 PHE D N 1
ATOM 3951 C CA . PHE E 1 146 ? 105.496 132.589 111.081 1.00 94.95 121 PHE D CA 1
ATOM 3952 C C . PHE E 1 146 ? 105.339 133.630 109.981 1.00 100.31 121 PHE D C 1
ATOM 3953 O O . PHE E 1 146 ? 105.533 134.828 110.220 1.00 100.80 121 PHE D O 1
ATOM 3961 N N . ILE E 1 147 ? 105.006 133.195 108.763 1.00 101.00 122 ILE D N 1
ATOM 3962 C CA . ILE E 1 147 ? 104.732 134.149 107.690 1.00 100.08 122 ILE D CA 1
ATOM 3963 C C . ILE E 1 147 ? 103.476 134.949 108.003 1.00 102.12 122 ILE D C 1
ATOM 3964 O O . ILE E 1 147 ? 103.434 136.171 107.815 1.00 100.91 122 ILE D O 1
ATOM 3969 N N . THR E 1 148 ? 102.429 134.270 108.479 1.00 98.14 123 THR D N 1
ATOM 3970 C CA . THR E 1 148 ? 101.207 134.965 108.864 1.00 94.50 123 THR D CA 1
ATOM 3971 C C . THR E 1 148 ? 101.461 135.927 110.017 1.00 99.94 123 THR D C 1
ATOM 3972 O O . THR E 1 148 ? 100.961 137.058 110.015 1.00 103.63 123 THR D O 1
ATOM 3976 N N . ALA E 1 149 ? 102.238 135.494 111.013 1.00 102.64 124 ALA D N 1
ATOM 3977 C CA . ALA E 1 149 ? 102.514 136.346 112.164 1.00 101.61 124 ALA D CA 1
ATOM 3978 C C . ALA E 1 149 ? 103.321 137.576 111.768 1.00 102.19 124 ALA D C 1
ATOM 3979 O O . ALA E 1 149 ? 103.056 138.682 112.251 1.00 98.56 124 ALA D O 1
ATOM 3981 N N . PHE E 1 150 ? 104.308 137.405 110.893 1.00 102.09 125 PHE D N 1
ATOM 3982 C CA . PHE E 1 150 ? 105.183 138.497 110.489 1.00 100.52 125 PHE D CA 1
ATOM 3983 C C . PHE E 1 150 ? 104.676 139.249 109.267 1.00 98.77 125 PHE D C 1
ATOM 3984 O O . PHE E 1 150 ? 105.345 140.182 108.812 1.00 100.28 125 PHE D O 1
ATOM 3992 N N . GLY E 1 151 ? 103.522 138.871 108.727 1.00 96.34 126 GLY D N 1
ATOM 3993 C CA . GLY E 1 151 ? 102.961 139.557 107.579 1.00 97.49 126 GLY D CA 1
ATOM 3994 C C . GLY E 1 151 ? 102.314 140.882 107.931 1.00 95.89 126 GLY D C 1
ATOM 3995 O O . GLY E 1 151 ? 102.961 141.776 108.476 1.00 97.26 126 GLY D O 1
ATOM 3996 N N . ASN F 1 50 ? 140.738 105.350 136.866 1.00 64.70 25 ASN B N 1
ATOM 3997 C CA . ASN F 1 50 ? 140.133 106.528 136.258 1.00 78.66 25 ASN B CA 1
ATOM 3998 C C . ASN F 1 50 ? 139.103 106.115 135.212 1.00 82.18 25 ASN B C 1
ATOM 3999 O O . ASN F 1 50 ? 139.296 105.137 134.491 1.00 77.59 25 ASN B O 1
ATOM 4004 N N . HIS F 1 51 ? 138.004 106.861 135.140 1.00 87.68 26 HIS B N 1
ATOM 4005 C CA . HIS F 1 51 ? 136.943 106.615 134.172 1.00 79.05 26 HIS B CA 1
ATOM 4006 C C . HIS F 1 51 ? 136.705 107.780 133.228 1.00 83.31 26 HIS B C 1
ATOM 4007 O O . HIS F 1 51 ? 136.365 107.562 132.066 1.00 90.87 26 HIS B O 1
ATOM 4014 N N . TYR F 1 52 ? 136.866 109.018 133.701 1.00 65.87 27 TYR B N 1
ATOM 4015 C CA . TYR F 1 52 ? 136.679 110.172 132.829 1.00 57.30 27 TYR B CA 1
ATOM 4016 C C . TYR F 1 52 ? 137.788 110.277 131.792 1.00 70.55 27 TYR B C 1
ATOM 4017 O O . TYR F 1 52 ? 137.536 110.706 130.661 1.00 75.16 27 TYR B O 1
ATOM 4026 N N . ALA F 1 53 ? 139.016 109.905 132.158 1.00 73.17 28 ALA B N 1
ATOM 4027 C CA . ALA F 1 53 ? 140.115 109.940 131.199 1.00 70.11 28 ALA B CA 1
ATOM 4028 C C . ALA F 1 53 ? 139.871 108.973 130.049 1.00 67.94 28 ALA B C 1
ATOM 4029 O O . ALA F 1 53 ? 140.218 109.266 128.899 1.00 75.45 28 ALA B O 1
ATOM 4031 N N . THR F 1 54 ? 139.285 107.810 130.341 1.00 70.52 29 THR B N 1
ATOM 4032 C CA . THR F 1 54 ? 138.948 106.862 129.285 1.00 77.15 29 THR B CA 1
ATOM 4033 C C . THR F 1 54 ? 137.913 107.444 128.330 1.00 81.92 29 THR B C 1
ATOM 4034 O O . THR F 1 54 ? 137.993 107.238 127.113 1.00 82.62 29 THR B O 1
ATOM 4038 N N . LYS F 1 55 ? 136.929 108.172 128.863 1.00 80.76 30 LYS B N 1
ATOM 4039 C CA . LYS F 1 55 ? 135.926 108.797 128.008 1.00 70.88 30 LYS B CA 1
ATOM 4040 C C . LYS F 1 55 ? 136.518 109.951 127.209 1.00 61.46 30 LYS B C 1
ATOM 4041 O O . LYS F 1 55 ? 136.131 110.180 126.058 1.00 73.78 30 LYS B O 1
ATOM 4047 N N . LYS F 1 56 ? 137.449 110.701 127.805 1.00 52.25 31 LYS B N 1
ATOM 4048 C CA . LYS F 1 56 ? 138.018 111.847 127.105 1.00 57.88 31 LYS B CA 1
ATOM 4049 C C . LYS F 1 56 ? 138.823 111.410 125.890 1.00 72.01 31 LYS B C 1
ATOM 4050 O O . LYS F 1 56 ? 138.818 112.088 124.857 1.00 86.38 31 LYS B O 1
ATOM 4056 N N . SER F 1 57 ? 139.534 110.287 125.997 1.00 75.50 32 SER B N 1
ATOM 4057 C CA . SER F 1 57 ? 140.300 109.790 124.859 1.00 78.88 32 SER B CA 1
ATOM 4058 C C . SER F 1 57 ? 139.386 109.395 123.706 1.00 85.78 32 SER B C 1
ATOM 4059 O O . SER F 1 57 ? 139.681 109.691 122.542 1.00 87.45 32 SER B O 1
ATOM 4062 N N . VAL F 1 58 ? 138.273 108.724 124.008 1.00 87.26 33 VAL B N 1
ATOM 4063 C CA . VAL F 1 58 ? 137.330 108.336 122.961 1.00 83.99 33 VAL B CA 1
ATOM 4064 C C . VAL F 1 58 ? 136.688 109.571 122.340 1.00 72.96 33 VAL B C 1
ATOM 4065 O O . VAL F 1 58 ? 136.631 109.713 121.114 1.00 83.00 33 VAL B O 1
ATOM 4069 N N . ALA F 1 59 ? 136.202 110.487 123.180 1.00 71.14 34 ALA B N 1
ATOM 4070 C CA . ALA F 1 59 ? 135.554 111.693 122.679 1.00 79.30 34 ALA B CA 1
ATOM 4071 C C . ALA F 1 59 ? 136.513 112.598 121.919 1.00 84.80 34 ALA B C 1
ATOM 4072 O O . ALA F 1 59 ? 136.068 113.377 121.071 1.00 91.64 34 ALA B O 1
ATOM 4074 N N . GLU F 1 60 ? 137.812 112.521 122.205 1.00 93.52 35 GLU B N 1
ATOM 4075 C CA . GLU F 1 60 ? 138.805 113.263 121.443 1.00 97.25 35 GLU B CA 1
ATOM 4076 C C . GLU F 1 60 ? 139.337 112.477 120.253 1.00 101.49 35 GLU B C 1
ATOM 4077 O O . GLU F 1 60 ? 140.013 113.057 119.396 1.00 92.65 35 GLU B O 1
ATOM 4083 N N . SER F 1 61 ? 139.045 111.176 120.182 1.00 92.80 36 SER B N 1
ATOM 4084 C CA . SER F 1 61 ? 139.518 110.372 119.060 1.00 86.80 36 SER B CA 1
ATOM 4085 C C . SER F 1 61 ? 138.761 110.703 117.782 1.00 89.93 36 SER B C 1
ATOM 4086 O O . SER F 1 61 ? 139.348 110.720 116.696 1.00 89.24 36 SER B O 1
ATOM 4089 N N . MET F 1 62 ? 137.463 110.975 117.887 1.00 89.09 37 MET B N 1
ATOM 4090 C CA . MET F 1 62 ? 136.606 111.190 116.723 1.00 85.52 37 MET B CA 1
ATOM 4091 C C . MET F 1 62 ? 136.305 112.662 116.495 1.00 86.01 37 MET B C 1
ATOM 4092 O O . MET F 1 62 ? 135.190 113.027 116.116 1.00 87.85 37 MET B O 1
ATOM 4097 N N . LEU F 1 63 ? 137.283 113.532 116.730 1.00 94.09 38 LEU B N 1
ATOM 4098 C CA . LEU F 1 63 ? 137.155 114.941 116.388 1.00 95.10 38 LEU B CA 1
ATOM 4099 C C . LEU F 1 63 ? 138.505 115.456 115.918 1.00 101.65 38 LEU B C 1
ATOM 4100 O O . LEU F 1 63 ? 139.520 115.236 116.583 1.00 114.41 38 LEU B O 1
ATOM 4105 N N . ASP F 1 64 ? 138.512 116.144 114.778 1.00 95.54 39 ASP B N 1
ATOM 4106 C CA . ASP F 1 64 ? 139.732 116.763 114.282 1.00 100.99 39 ASP B CA 1
ATOM 4107 C C . ASP F 1 64 ? 140.032 118.014 115.093 1.00 104.36 39 ASP B C 1
ATOM 4108 O O . ASP F 1 64 ? 139.618 119.115 114.718 1.00 105.54 39 ASP B O 1
ATOM 4113 N N . VAL F 1 65 ? 140.750 117.853 116.206 1.00 99.52 40 VAL B N 1
ATOM 4114 C CA . VAL F 1 65 ? 141.027 118.988 117.080 1.00 98.36 40 VAL B CA 1
ATOM 4115 C C . VAL F 1 65 ? 141.862 120.033 116.356 1.00 106.32 40 VAL B C 1
ATOM 4116 O O . VAL F 1 65 ? 141.742 121.233 116.623 1.00 110.63 40 VAL B O 1
ATOM 4120 N N . ALA F 1 66 ? 142.725 119.601 115.434 1.00 107.10 41 ALA B N 1
ATOM 4121 C CA . ALA F 1 66 ? 143.536 120.552 114.682 1.00 105.24 41 ALA B CA 1
ATOM 4122 C C . ALA F 1 66 ? 142.667 121.450 113.813 1.00 103.43 41 ALA B C 1
ATOM 4123 O O . ALA F 1 66 ? 142.843 122.673 113.794 1.00 104.00 41 ALA B O 1
ATOM 4125 N N . LEU F 1 67 ? 141.716 120.860 113.086 1.00 102.24 42 LEU B N 1
ATOM 4126 C CA . LEU F 1 67 ? 140.851 121.664 112.229 1.00 106.76 42 LEU B CA 1
ATOM 4127 C C . LEU F 1 67 ? 139.777 122.378 113.037 1.00 106.53 42 LEU B C 1
ATOM 4128 O O . LEU F 1 67 ? 139.425 123.523 112.731 1.00 107.20 42 LEU B O 1
ATOM 4133 N N . PHE F 1 68 ? 139.240 121.721 114.066 1.00 92.78 43 PHE B N 1
ATOM 4134 C CA . PHE F 1 68 ? 138.204 122.348 114.877 1.00 90.49 43 PHE B CA 1
ATOM 4135 C C . PHE F 1 68 ? 138.750 123.572 115.600 1.00 98.06 43 PHE B C 1
ATOM 4136 O O . PHE F 1 68 ? 138.095 124.618 115.657 1.00 102.14 43 PHE B O 1
ATOM 4144 N N . MET F 1 69 ? 139.962 123.464 116.148 1.00 105.06 44 MET B N 1
ATOM 4145 C CA . MET F 1 69 ? 140.545 124.585 116.878 1.00 104.54 44 MET B CA 1
ATOM 4146 C C . MET F 1 69 ? 141.002 125.683 115.925 1.00 103.06 44 MET B C 1
ATOM 4147 O O . MET F 1 69 ? 140.958 126.869 116.269 1.00 98.82 44 MET B O 1
ATOM 4152 N N . SER F 1 70 ? 141.448 125.309 114.724 1.00 101.91 45 SER B N 1
ATOM 4153 C CA . SER F 1 70 ? 141.850 126.313 113.743 1.00 100.44 45 SER B CA 1
ATOM 4154 C C . SER F 1 70 ? 140.679 127.209 113.359 1.00 104.99 45 SER B C 1
ATOM 4155 O O . SER F 1 70 ? 140.835 128.429 113.230 1.00 106.81 45 SER B O 1
ATOM 4158 N N . ASN F 1 71 ? 139.499 126.620 113.166 1.00 112.19 46 ASN B N 1
ATOM 4159 C CA . ASN F 1 71 ? 138.318 127.411 112.841 1.00 106.88 46 ASN B CA 1
ATOM 4160 C C . ASN F 1 71 ? 137.902 128.285 114.016 1.00 110.56 46 ASN B C 1
ATOM 4161 O O . ASN F 1 71 ? 137.239 129.312 113.830 1.00 112.15 46 ASN B O 1
ATOM 4166 N N . ALA F 1 72 ? 138.276 127.891 115.235 1.00 106.26 47 ALA B N 1
ATOM 4167 C CA . ALA F 1 72 ? 137.828 128.613 116.421 1.00 100.22 47 ALA B CA 1
ATOM 4168 C C . ALA F 1 72 ? 138.366 130.040 116.445 1.00 105.40 47 ALA B C 1
ATOM 4169 O O . ALA F 1 72 ? 137.602 130.996 116.620 1.00 105.24 47 ALA B O 1
ATOM 4171 N N . MET F 1 73 ? 139.682 130.211 116.263 1.00 112.37 48 MET B N 1
ATOM 4172 C CA . MET F 1 73 ? 140.227 131.565 116.179 1.00 109.55 48 MET B CA 1
ATOM 4173 C C . MET F 1 73 ? 139.796 132.283 114.909 1.00 113.97 48 MET B C 1
ATOM 4174 O O . MET F 1 73 ? 139.655 133.511 114.917 1.00 120.73 48 MET B O 1
ATOM 4179 N N . ARG F 1 74 ? 139.593 131.551 113.812 1.00 104.45 49 ARG B N 1
ATOM 4180 C CA . ARG F 1 74 ? 139.166 132.199 112.577 1.00 105.58 49 ARG B CA 1
ATOM 4181 C C . ARG F 1 74 ? 137.824 132.892 112.760 1.00 105.51 49 ARG B C 1
ATOM 4182 O O . ARG F 1 74 ? 137.609 133.992 112.240 1.00 107.81 49 ARG B O 1
ATOM 4190 N N . LEU F 1 75 ? 136.905 132.261 113.493 1.00 90.49 50 LEU B N 1
ATOM 4191 C CA . LEU F 1 75 ? 135.664 132.940 113.845 1.00 89.69 50 LEU B CA 1
ATOM 4192 C C . LEU F 1 75 ? 135.934 134.136 114.747 1.00 90.38 50 LEU B C 1
ATOM 4193 O O . LEU F 1 75 ? 135.300 135.187 114.604 1.00 99.25 50 LEU B O 1
ATOM 4198 N N . LYS F 1 76 ? 136.863 133.991 115.694 1.00 93.19 51 LYS B N 1
ATOM 4199 C CA . LYS F 1 76 ? 137.195 135.107 116.572 1.00 99.60 51 LYS B CA 1
ATOM 4200 C C . LYS F 1 76 ? 137.853 136.244 115.801 1.00 96.91 51 LYS B C 1
ATOM 4201 O O . LYS F 1 76 ? 137.536 137.418 116.023 1.00 99.39 51 LYS B O 1
ATOM 4207 N N . ALA F 1 77 ? 138.773 135.916 114.891 1.00 92.78 52 ALA B N 1
ATOM 4208 C CA . ALA F 1 77 ? 139.497 136.953 114.163 1.00 97.76 52 ALA B CA 1
ATOM 4209 C C . ALA F 1 77 ? 138.567 137.768 113.273 1.00 100.31 52 ALA B C 1
ATOM 4210 O O . ALA F 1 77 ? 138.686 138.996 113.201 1.00 100.66 52 ALA B O 1
ATOM 4212 N N . VAL F 1 78 ? 137.637 137.104 112.583 1.00 104.07 53 VAL B N 1
ATOM 4213 C CA . VAL F 1 78 ? 136.706 137.827 111.724 1.00 100.40 53 VAL B CA 1
ATOM 4214 C C . VAL F 1 78 ? 135.722 138.640 112.557 1.00 102.49 53 VAL B C 1
ATOM 4215 O O . VAL F 1 78 ? 135.245 139.692 112.115 1.00 95.21 53 VAL B O 1
ATOM 4219 N N . LEU F 1 79 ? 135.403 138.178 113.768 1.00 104.98 54 LEU B N 1
ATOM 4220 C CA . LEU F 1 79 ? 134.461 138.907 114.610 1.00 96.79 54 LEU B CA 1
ATOM 4221 C C . LEU F 1 79 ? 135.047 140.231 115.083 1.00 101.99 54 LEU B C 1
ATOM 4222 O O . LEU F 1 79 ? 134.361 141.260 115.068 1.00 105.52 54 LEU B O 1
ATOM 4227 N N . GLU F 1 80 ? 136.314 140.229 115.505 1.00 114.71 55 GLU B N 1
ATOM 4228 C CA . GLU F 1 80 ? 136.959 141.469 115.920 1.00 115.98 55 GLU B CA 1
ATOM 4229 C C . GLU F 1 80 ? 137.266 142.387 114.748 1.00 117.89 55 GLU B C 1
ATOM 4230 O O . GLU F 1 80 ? 137.543 143.571 114.962 1.00 115.70 55 GLU B O 1
ATOM 4236 N N . GLN F 1 81 ? 137.220 141.876 113.520 1.00 119.82 56 GLN B N 1
ATOM 4237 C CA . GLN F 1 81 ? 137.546 142.686 112.356 1.00 120.09 56 GLN B CA 1
ATOM 4238 C C . GLN F 1 81 ? 136.416 143.631 111.967 1.00 121.79 56 GLN B C 1
ATOM 4239 O O . GLN F 1 81 ? 136.643 144.556 111.180 1.00 118.55 56 GLN B O 1
ATOM 4245 N N . GLY F 1 82 ? 135.215 143.434 112.508 1.00 116.68 57 GLY B N 1
ATOM 4246 C CA . GLY F 1 82 ? 134.124 144.355 112.307 1.00 114.66 57 GLY B CA 1
ATOM 4247 C C . GLY F 1 82 ? 133.154 143.912 111.232 1.00 111.69 57 GLY B C 1
ATOM 4248 O O . GLY F 1 82 ? 133.533 143.287 110.237 1.00 106.21 57 GLY B O 1
ATOM 4249 N N . PRO F 1 83 ? 131.871 144.228 111.421 1.00 111.72 58 PRO B N 1
ATOM 4250 C CA . PRO F 1 83 ? 130.876 143.900 110.387 1.00 111.43 58 PRO B CA 1
ATOM 4251 C C . PRO F 1 83 ? 131.139 144.588 109.062 1.00 112.75 58 PRO B C 1
ATOM 4252 O O . PRO F 1 83 ? 130.797 144.038 108.008 1.00 110.70 58 PRO B O 1
ATOM 4256 N N . SER F 1 84 ? 131.736 145.781 109.082 1.00 139.97 59 SER B N 1
ATOM 4257 C CA . SER F 1 84 ? 132.018 146.513 107.853 1.00 141.20 59 SER B CA 1
ATOM 4258 C C . SER F 1 84 ? 133.105 145.861 107.011 1.00 141.03 59 SER B C 1
ATOM 4259 O O . SER F 1 84 ? 133.254 146.223 105.839 1.00 140.87 59 SER B O 1
ATOM 4262 N N . SER F 1 85 ? 133.861 144.920 107.569 1.00 132.75 60 SER B N 1
ATOM 4263 C CA . SER F 1 85 ? 134.938 144.288 106.823 1.00 129.08 60 SER B CA 1
ATOM 4264 C C . SER F 1 85 ? 134.379 143.388 105.728 1.00 128.30 60 SER B C 1
ATOM 4265 O O . SER F 1 85 ? 133.241 142.915 105.798 1.00 128.23 60 SER B O 1
ATOM 4268 N N . HIS F 1 86 ? 135.195 143.161 104.702 1.00 128.58 61 HIS B N 1
ATOM 4269 C CA . HIS F 1 86 ? 134.745 142.409 103.539 1.00 129.95 61 HIS B CA 1
ATOM 4270 C C . HIS F 1 86 ? 134.465 140.955 103.901 1.00 129.33 61 HIS B C 1
ATOM 4271 O O . HIS F 1 86 ? 135.172 140.350 104.712 1.00 127.73 61 HIS B O 1
ATOM 4278 N N . TYR F 1 87 ? 133.411 140.404 103.294 1.00 115.57 62 TYR B N 1
ATOM 4279 C CA . TYR F 1 87 ? 133.032 138.999 103.453 1.00 112.45 62 TYR B CA 1
ATOM 4280 C C . TYR F 1 87 ? 132.680 138.656 104.897 1.00 113.49 62 TYR B C 1
ATOM 4281 O O . TYR F 1 87 ? 132.774 137.498 105.306 1.00 113.38 62 TYR B O 1
ATOM 4290 N N . TYR F 1 88 ? 132.263 139.654 105.678 1.00 105.97 63 TYR B N 1
ATOM 4291 C CA . TYR F 1 88 ? 131.873 139.393 107.060 1.00 103.53 63 TYR B CA 1
ATOM 4292 C C . TYR F 1 88 ? 130.651 138.487 107.123 1.00 105.81 63 TYR B C 1
ATOM 4293 O O . TYR F 1 88 ? 130.605 137.541 107.917 1.00 108.89 63 TYR B O 1
ATOM 4302 N N . THR F 1 89 ? 129.644 138.766 106.293 1.00 106.56 64 THR B N 1
ATOM 4303 C CA . THR F 1 89 ? 128.403 138.000 106.360 1.00 111.10 64 THR B CA 1
ATOM 4304 C C . THR F 1 89 ? 128.597 136.568 105.872 1.00 108.92 64 THR B C 1
ATOM 4305 O O . THR F 1 89 ? 127.998 135.637 106.422 1.00 103.53 64 THR B O 1
ATOM 4309 N N . THR F 1 90 ? 129.422 136.368 104.842 1.00 100.82 65 THR B N 1
ATOM 4310 C CA . THR F 1 90 ? 129.598 135.023 104.306 1.00 97.47 65 THR B CA 1
ATOM 4311 C C . THR F 1 90 ? 130.573 134.207 105.147 1.00 103.15 65 THR B C 1
ATOM 4312 O O . THR F 1 90 ? 130.409 132.991 105.282 1.00 115.03 65 THR B O 1
ATOM 4316 N N . LEU F 1 91 ? 131.593 134.850 105.722 1.00 94.60 66 LEU B N 1
ATOM 4317 C CA . LEU F 1 91 ? 132.564 134.102 106.515 1.00 93.71 66 LEU B CA 1
ATOM 4318 C C . LEU F 1 91 ? 131.957 133.626 107.826 1.00 96.51 66 LEU B C 1
ATOM 4319 O O . LEU F 1 91 ? 132.299 132.546 108.319 1.00 105.66 66 LEU B O 1
ATOM 4324 N N . VAL F 1 92 ? 131.060 134.421 108.411 1.00 91.02 67 VAL B N 1
ATOM 4325 C CA . VAL F 1 92 ? 130.438 134.034 109.674 1.00 94.69 67 VAL B CA 1
ATOM 4326 C C . VAL F 1 92 ? 129.580 132.789 109.484 1.00 99.53 67 VAL B C 1
ATOM 4327 O O . VAL F 1 92 ? 129.641 131.844 110.279 1.00 97.97 67 VAL B O 1
ATOM 4331 N N . THR F 1 93 ? 128.777 132.762 108.419 1.00 95.66 68 THR B N 1
ATOM 4332 C CA . THR F 1 93 ? 127.893 131.621 108.205 1.00 93.89 68 THR B CA 1
ATOM 4333 C C . THR F 1 93 ? 128.664 130.403 107.708 1.00 92.58 68 THR B C 1
ATOM 4334 O O . THR F 1 93 ? 128.304 129.266 108.028 1.00 97.01 68 THR B O 1
ATOM 4338 N N . LEU F 1 94 ? 129.724 130.617 106.925 1.00 71.98 69 LEU B N 1
ATOM 4339 C CA . LEU F 1 94 ? 130.524 129.495 106.444 1.00 68.04 69 LEU B CA 1
ATOM 4340 C C . LEU F 1 94 ? 131.239 128.798 107.594 1.00 86.68 69 LEU B C 1
ATOM 4341 O O . LEU F 1 94 ? 131.279 127.564 107.660 1.00 96.49 69 LEU B O 1
ATOM 4346 N N . ILE F 1 95 ? 131.812 129.575 108.513 1.00 83.51 70 ILE B N 1
ATOM 4347 C CA . ILE F 1 95 ? 132.484 128.983 109.666 1.00 77.10 70 ILE B CA 1
ATOM 4348 C C . ILE F 1 95 ? 131.471 128.366 110.619 1.00 86.66 70 ILE B C 1
ATOM 4349 O O . ILE F 1 95 ? 131.697 127.281 111.168 1.00 99.88 70 ILE B O 1
ATOM 4354 N N . SER F 1 96 ? 130.338 129.042 110.829 1.00 82.48 71 SER B N 1
ATOM 4355 C CA . SER F 1 96 ? 129.362 128.577 111.810 1.00 81.74 71 SER B CA 1
ATOM 4356 C C . SER F 1 96 ? 128.836 127.191 111.458 1.00 90.71 71 SER B C 1
ATOM 4357 O O . SER F 1 96 ? 128.781 126.302 112.314 1.00 90.81 71 SER B O 1
ATOM 4360 N N . LEU F 1 97 ? 128.448 126.983 110.199 1.00 89.97 72 LEU B N 1
ATOM 4361 C CA . LEU F 1 97 ? 127.946 125.669 109.818 1.00 87.93 72 LEU B CA 1
ATOM 4362 C C . LEU F 1 97 ? 129.078 124.668 109.642 1.00 87.74 72 LEU B C 1
ATOM 4363 O O . LEU F 1 97 ? 128.841 123.457 109.693 1.00 100.19 72 LEU B O 1
ATOM 4368 N N . SER F 1 98 ? 130.308 125.143 109.434 1.00 67.13 73 SER B N 1
ATOM 4369 C CA . SER F 1 98 ? 131.446 124.230 109.431 1.00 68.01 73 SER B CA 1
ATOM 4370 C C . SER F 1 98 ? 131.659 123.623 110.811 1.00 82.51 73 SER B C 1
ATOM 4371 O O . SER F 1 98 ? 131.840 122.407 110.943 1.00 90.44 73 SER B O 1
ATOM 4374 N N . LEU F 1 99 ? 131.643 124.457 111.853 1.00 83.53 74 LEU B N 1
ATOM 4375 C CA . LEU F 1 99 ? 131.713 123.945 113.217 1.00 77.51 74 LEU B CA 1
ATOM 4376 C C . LEU F 1 99 ? 130.454 123.170 113.576 1.00 81.94 74 LEU B C 1
ATOM 4377 O O . LEU F 1 99 ? 130.523 122.149 114.270 1.00 89.94 74 LEU B O 1
ATOM 4382 N N . LEU F 1 100 ? 129.293 123.646 113.119 1.00 78.13 75 LEU B N 1
ATOM 4383 C CA . LEU F 1 100 ? 128.046 122.938 113.382 1.00 80.64 75 LEU B CA 1
ATOM 4384 C C . LEU F 1 100 ? 128.072 121.546 112.765 1.00 84.84 75 LEU B C 1
ATOM 4385 O O . LEU F 1 100 ? 127.655 120.569 113.398 1.00 85.55 75 LEU B O 1
ATOM 4390 N N . LEU F 1 101 ? 128.569 121.435 111.532 1.00 85.61 76 LEU B N 1
ATOM 4391 C CA . LEU F 1 101 ? 128.668 120.129 110.889 1.00 78.26 76 LEU B CA 1
ATOM 4392 C C . LEU F 1 101 ? 129.631 119.219 111.638 1.00 85.48 76 LEU B C 1
ATOM 4393 O O . LEU F 1 101 ? 129.431 118.001 111.691 1.00 94.27 76 LEU B O 1
ATOM 4398 N N . GLN F 1 102 ? 130.686 119.793 112.222 1.00 81.14 77 GLN B N 1
ATOM 4399 C CA . GLN F 1 102 ? 131.657 118.985 112.952 1.00 80.57 77 GLN B CA 1
ATOM 4400 C C . GLN F 1 102 ? 131.054 118.406 114.226 1.00 82.81 77 GLN B C 1
ATOM 4401 O O . GLN F 1 102 ? 131.364 117.271 114.604 1.00 90.53 77 GLN B O 1
ATOM 4407 N N . VAL F 1 103 ? 130.193 119.170 114.902 1.00 77.42 78 VAL B N 1
ATOM 4408 C CA . VAL F 1 103 ? 129.529 118.660 116.099 1.00 80.54 78 VAL B CA 1
ATOM 4409 C C . VAL F 1 103 ? 128.608 117.500 115.741 1.00 85.12 78 VAL B C 1
ATOM 4410 O O . VAL F 1 103 ? 128.603 116.459 116.408 1.00 89.59 78 VAL B O 1
ATOM 4414 N N . VAL F 1 104 ? 127.817 117.662 114.677 1.00 77.95 79 VAL B N 1
ATOM 4415 C CA . VAL F 1 104 ? 126.942 116.582 114.228 1.00 77.53 79 VAL B CA 1
ATOM 4416 C C . VAL F 1 104 ? 127.765 115.381 113.788 1.00 79.73 79 VAL B C 1
ATOM 4417 O O . VAL F 1 104 ? 127.375 114.228 114.006 1.00 84.30 79 VAL B O 1
ATOM 4421 N N . ILE F 1 105 ? 128.909 115.630 113.151 1.00 76.36 80 ILE B N 1
ATOM 4422 C CA . ILE F 1 105 ? 129.811 114.541 112.792 1.00 71.27 80 ILE B CA 1
ATOM 4423 C C . ILE F 1 105 ? 130.328 113.848 114.046 1.00 83.23 80 ILE B C 1
ATOM 4424 O O . ILE F 1 105 ? 130.374 112.614 114.119 1.00 93.41 80 ILE B O 1
ATOM 4429 N N . GLY F 1 106 ? 130.712 114.629 115.058 1.00 78.10 81 GLY B N 1
ATOM 4430 C CA . GLY F 1 106 ? 131.187 114.037 116.297 1.00 75.66 81 GLY B CA 1
ATOM 4431 C C . GLY F 1 106 ? 130.137 113.183 116.980 1.00 82.77 81 GLY B C 1
ATOM 4432 O O . GLY F 1 106 ? 130.442 112.111 117.506 1.00 91.21 81 GLY B O 1
ATOM 4433 N N . VAL F 1 107 ? 128.886 113.647 116.987 1.00 79.74 82 VAL B N 1
ATOM 4434 C CA . VAL F 1 107 ? 127.804 112.868 117.585 1.00 79.71 82 VAL B CA 1
ATOM 4435 C C . VAL F 1 107 ? 127.569 111.589 116.790 1.00 76.90 82 VAL B C 1
ATOM 4436 O O . VAL F 1 107 ? 127.398 110.505 117.359 1.00 78.44 82 VAL B O 1
ATOM 4440 N N . LEU F 1 108 ? 127.555 111.700 115.460 1.00 78.14 83 LEU B N 1
ATOM 4441 C CA . LEU F 1 108 ? 127.313 110.531 114.621 1.00 71.55 83 LEU B CA 1
ATOM 4442 C C . LEU F 1 108 ? 128.411 109.491 114.788 1.00 70.57 83 LEU B C 1
ATOM 4443 O O . LEU F 1 108 ? 128.133 108.287 114.828 1.00 83.09 83 LEU B O 1
ATOM 4448 N N . LEU F 1 109 ? 129.666 109.933 114.880 1.00 63.59 84 LEU B N 1
ATOM 4449 C CA . LEU F 1 109 ? 130.766 108.989 115.045 1.00 69.38 84 LEU B CA 1
ATOM 4450 C C . LEU F 1 109 ? 130.671 108.258 116.378 1.00 80.98 84 LEU B C 1
ATOM 4451 O O . LEU F 1 109 ? 131.075 107.094 116.486 1.00 77.86 84 LEU B O 1
ATOM 4456 N N . VAL F 1 110 ? 130.149 108.927 117.409 1.00 89.15 85 VAL B N 1
ATOM 4457 C CA . VAL F 1 110 ? 129.967 108.279 118.706 1.00 83.43 85 VAL B CA 1
ATOM 4458 C C . VAL F 1 110 ? 128.958 107.143 118.590 1.00 88.64 85 VAL B C 1
ATOM 4459 O O . VAL F 1 110 ? 129.173 106.040 119.105 1.00 88.98 85 VAL B O 1
ATOM 4463 N N . VAL F 1 111 ? 127.841 107.400 117.907 1.00 99.64 86 VAL B N 1
ATOM 4464 C CA . VAL F 1 111 ? 126.786 106.397 117.783 1.00 93.74 86 VAL B CA 1
ATOM 4465 C C . VAL F 1 111 ? 127.288 105.187 117.004 1.00 93.40 86 VAL B C 1
ATOM 4466 O O . VAL F 1 111 ? 127.068 104.037 117.400 1.00 96.84 86 VAL B O 1
ATOM 4470 N N . ILE F 1 112 ? 127.976 105.431 115.887 1.00 93.51 87 ILE B N 1
ATOM 4471 C CA . ILE F 1 112 ? 128.432 104.337 115.033 1.00 93.82 87 ILE B CA 1
ATOM 4472 C C . ILE F 1 112 ? 129.428 103.454 115.774 1.00 98.68 87 ILE B C 1
ATOM 4473 O O . ILE F 1 112 ? 129.345 102.221 115.721 1.00 102.72 87 ILE B O 1
ATOM 4478 N N . ALA F 1 113 ? 130.384 104.068 116.476 1.00 104.59 88 ALA B N 1
ATOM 4479 C CA . ALA F 1 113 ? 131.404 103.291 117.174 1.00 105.65 88 ALA B CA 1
ATOM 4480 C C . ALA F 1 113 ? 130.791 102.414 118.258 1.00 109.74 88 ALA B C 1
ATOM 4481 O O . ALA F 1 113 ? 131.163 101.244 118.406 1.00 112.51 88 ALA B O 1
ATOM 4483 N N . ARG F 1 114 ? 129.853 102.964 119.031 1.00 123.63 89 ARG B N 1
ATOM 4484 C CA . ARG F 1 114 ? 129.179 102.174 120.055 1.00 125.87 89 ARG B CA 1
ATOM 4485 C C . ARG F 1 114 ? 128.358 101.051 119.435 1.00 126.50 89 ARG B C 1
ATOM 4486 O O . ARG F 1 114 ? 128.343 99.925 119.946 1.00 126.45 89 ARG B O 1
ATOM 4494 N N . LEU F 1 115 ? 127.678 101.336 118.325 1.00 123.57 90 LEU B N 1
ATOM 4495 C CA . LEU F 1 115 ? 126.757 100.382 117.724 1.00 123.28 90 LEU B CA 1
ATOM 4496 C C . LEU F 1 115 ? 127.462 99.291 116.930 1.00 121.35 90 LEU B C 1
ATOM 4497 O O . LEU F 1 115 ? 126.852 98.252 116.659 1.00 121.14 90 LEU B O 1
ATOM 4502 N N . ASN F 1 116 ? 128.727 99.498 116.558 1.00 127.43 91 ASN B N 1
ATOM 4503 C CA . ASN F 1 116 ? 129.421 98.541 115.700 1.00 128.07 91 ASN B CA 1
ATOM 4504 C C . ASN F 1 116 ? 129.572 97.185 116.382 1.00 129.96 91 ASN B C 1
ATOM 4505 O O . ASN F 1 116 ? 129.021 96.178 115.925 1.00 130.67 91 ASN B O 1
ATOM 4510 N N . LEU F 1 117 ? 130.320 97.142 117.486 1.00 144.57 92 LEU B N 1
ATOM 4511 C CA . LEU F 1 117 ? 130.618 95.869 118.131 1.00 147.15 92 LEU B CA 1
ATOM 4512 C C . LEU F 1 117 ? 129.441 95.331 118.935 1.00 146.73 92 LEU B C 1
ATOM 4513 O O . LEU F 1 117 ? 129.235 94.114 118.981 1.00 143.12 92 LEU B O 1
ATOM 4518 N N . ASN F 1 118 ? 128.668 96.212 119.572 1.00 158.74 93 ASN B N 1
ATOM 4519 C CA . ASN F 1 118 ? 127.586 95.756 120.438 1.00 158.37 93 ASN B CA 1
A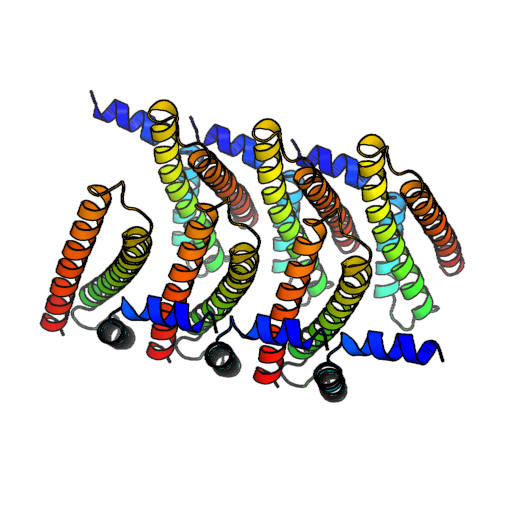TOM 4520 C C . ASN F 1 118 ? 126.467 95.095 119.642 1.00 158.63 93 ASN B C 1
ATOM 4521 O O . ASN F 1 118 ? 125.935 94.057 120.053 1.00 158.01 93 ASN B O 1
ATOM 4526 N N . GLU F 1 119 ? 126.096 95.676 118.505 1.00 165.26 94 GLU B N 1
ATOM 4527 C CA . GLU F 1 119 ? 124.971 95.205 117.712 1.00 165.68 94 GLU B CA 1
ATOM 4528 C C . GLU F 1 119 ? 125.465 94.445 116.489 1.00 164.88 94 GLU B C 1
ATOM 4529 O O . GLU F 1 119 ? 126.406 94.873 115.814 1.00 163.88 94 GLU B O 1
ATOM 4535 N N . VAL F 1 120 ? 124.823 93.311 116.213 1.00 168.88 95 VAL B N 1
ATOM 4536 C CA . VAL F 1 120 ? 125.178 92.490 115.059 1.00 169.35 95 VAL B CA 1
ATOM 4537 C C . VAL F 1 120 ? 123.984 92.145 11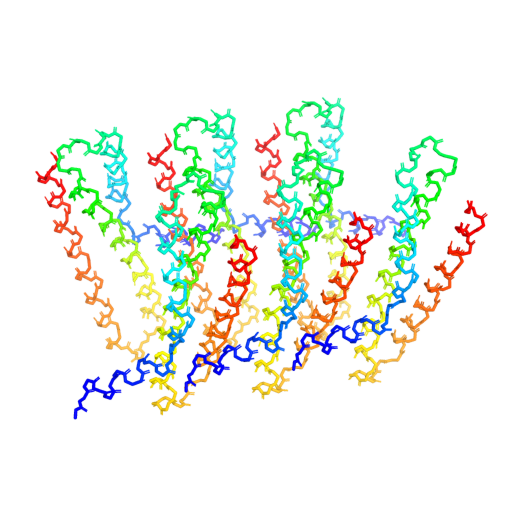4.182 1.00 168.51 95 VAL B C 1
ATOM 4538 O O . VAL F 1 120 ? 124.174 91.710 113.031 1.00 168.68 95 VAL B O 1
ATOM 4542 N N . GLU F 1 121 ? 122.747 92.329 114.645 1.00 169.75 96 GLU B N 1
ATOM 4543 C CA . GLU F 1 121 ? 121.589 91.930 113.852 1.00 169.39 96 GLU B CA 1
ATOM 4544 C C . GLU F 1 121 ? 121.373 92.875 112.677 1.00 170.90 96 GLU B C 1
ATOM 4545 O O . GLU F 1 121 ? 121.432 92.463 111.513 1.00 170.60 96 GLU B O 1
ATOM 4551 N N . LYS F 1 122 ? 121.122 94.150 112.960 1.00 161.02 97 LYS B N 1
ATOM 4552 C CA . LYS F 1 122 ? 120.866 95.109 111.895 1.00 159.30 97 LYS B CA 1
ATOM 4553 C C . LYS F 1 122 ? 122.171 95.518 111.221 1.00 157.52 97 LYS B C 1
ATOM 4554 O O . LYS F 1 122 ? 123.211 95.651 111.874 1.00 155.33 97 LYS B O 1
ATOM 4560 N N . GLN F 1 123 ? 122.118 95.683 109.902 1.00 144.84 98 GLN B N 1
ATOM 4561 C CA . GLN F 1 123 ? 123.261 96.159 109.135 1.00 143.51 98 GLN B CA 1
ATOM 4562 C C . GLN F 1 123 ? 122.818 97.303 108.236 1.00 146.11 98 GLN B C 1
ATOM 4563 O O . GLN F 1 123 ? 123.621 98.164 107.865 1.00 147.83 98 GLN B O 1
ATOM 4569 N N . TRP F 1 124 ? 121.531 97.309 107.882 1.00 143.74 99 TRP B N 1
ATOM 4570 C CA . TRP F 1 124 ? 120.983 98.372 107.045 1.00 141.57 99 TRP B CA 1
ATOM 4571 C C . TRP F 1 124 ? 121.016 99.726 107.746 1.00 141.62 99 TRP B C 1
ATOM 4572 O O . TRP F 1 124 ? 121.261 100.752 107.101 1.00 141.04 99 TRP B O 1
ATOM 4583 N N . ARG F 1 125 ? 120.765 99.759 109.057 1.00 133.22 100 ARG B N 1
ATOM 4584 C CA . ARG F 1 125 ? 120.937 101.005 109.801 1.00 131.76 100 ARG B CA 1
ATOM 4585 C C . ARG F 1 125 ? 122.379 101.492 109.750 1.00 131.23 100 ARG B C 1
ATOM 4586 O O . ARG F 1 125 ? 122.628 102.694 109.605 1.00 130.51 100 ARG B O 1
ATOM 4594 N N . LEU F 1 126 ? 123.342 100.577 109.872 1.00 118.92 101 LEU B N 1
ATOM 4595 C CA . LEU F 1 126 ? 124.746 100.974 109.822 1.00 116.39 101 LEU B CA 1
ATOM 4596 C C . LEU F 1 126 ? 125.112 101.555 108.463 1.00 122.48 101 LEU B C 1
ATOM 4597 O O . LEU F 1 126 ? 125.886 102.516 108.378 1.00 125.63 101 LEU B O 1
ATOM 4602 N N . ASN F 1 127 ? 124.574 100.979 107.385 1.00 124.79 102 ASN B N 1
ATOM 4603 C CA . ASN F 1 127 ? 124.899 101.463 106.048 1.00 123.16 102 ASN B CA 1
ATOM 4604 C C . ASN F 1 127 ? 124.416 102.893 105.839 1.00 125.06 102 ASN B C 1
ATOM 4605 O O . ASN F 1 127 ? 125.116 103.707 105.226 1.00 126.21 102 ASN B O 1
ATOM 4610 N N . GLN F 1 128 ? 123.218 103.217 106.332 1.00 120.29 103 GLN B N 1
ATOM 4611 C CA . GLN F 1 128 ? 122.734 104.592 106.244 1.00 116.49 103 GLN B CA 1
ATOM 4612 C C . GLN F 1 128 ? 123.595 105.534 107.075 1.00 113.17 103 GLN B C 1
ATOM 4613 O O . GLN F 1 128 ? 123.962 106.622 106.614 1.00 108.34 103 GLN B O 1
ATOM 4619 N N . LEU F 1 129 ? 123.925 105.135 108.305 1.00 100.73 104 LEU B N 1
ATOM 4620 C CA . LEU F 1 129 ? 124.711 105.997 109.181 1.00 94.82 104 LEU B CA 1
ATOM 4621 C C . LEU F 1 129 ? 126.114 106.217 108.633 1.00 99.44 104 LEU B C 1
ATOM 4622 O O . LEU F 1 129 ? 126.651 107.327 108.718 1.00 112.77 104 LEU B O 1
ATOM 4627 N N . ASN F 1 130 ? 126.730 105.172 108.078 1.00 96.42 105 ASN B N 1
ATOM 4628 C CA . ASN F 1 130 ? 128.061 105.329 107.503 1.00 100.25 105 ASN B CA 1
ATOM 4629 C C . ASN F 1 130 ? 128.043 106.299 106.329 1.00 103.41 105 ASN B C 1
ATOM 4630 O O . ASN F 1 130 ? 128.954 107.121 106.179 1.00 102.35 105 ASN B O 1
ATOM 4635 N N . ASN F 1 131 ? 127.014 106.217 105.483 1.00 101.93 106 ASN B N 1
ATOM 4636 C CA . ASN F 1 131 ? 126.909 107.137 104.356 1.00 97.28 106 ASN B CA 1
ATOM 4637 C C . ASN F 1 131 ? 126.709 108.571 104.829 1.00 102.93 106 ASN B C 1
ATOM 4638 O O . ASN F 1 131 ? 127.319 109.500 104.289 1.00 101.64 106 ASN B O 1
ATOM 4643 N N . ALA F 1 132 ? 125.855 108.772 105.835 1.00 100.69 107 ALA B N 1
ATOM 4644 C CA . ALA F 1 132 ? 125.632 110.117 106.354 1.00 89.93 107 ALA B CA 1
ATOM 4645 C C . ALA F 1 132 ? 126.899 110.685 106.977 1.00 88.43 107 ALA B C 1
ATOM 4646 O O . ALA F 1 132 ? 127.213 111.866 106.795 1.00 93.17 107 ALA B O 1
ATOM 4648 N N . ALA F 1 133 ? 127.639 109.859 107.720 1.00 80.64 108 ALA B N 1
ATOM 4649 C CA . ALA F 1 133 ? 128.896 110.319 108.298 1.00 78.27 108 ALA B CA 1
ATOM 4650 C C . ALA F 1 133 ? 129.918 110.640 107.216 1.00 88.24 108 ALA B C 1
ATOM 4651 O O . ALA F 1 133 ? 130.639 111.638 107.310 1.00 99.83 108 ALA B O 1
ATOM 4653 N N . THR F 1 134 ? 129.997 109.803 106.179 1.00 82.07 109 THR B N 1
ATOM 4654 C CA . THR F 1 134 ? 130.945 110.057 105.098 1.00 78.95 109 THR B CA 1
ATOM 4655 C C . THR F 1 134 ? 130.576 111.313 104.320 1.00 79.99 109 THR B C 1
ATOM 4656 O O . THR F 1 134 ? 131.449 112.117 103.973 1.00 78.77 109 THR B O 1
ATOM 4660 N N . ILE F 1 135 ? 129.287 111.498 104.033 1.00 88.75 110 ILE B N 1
ATOM 4661 C CA . ILE F 1 135 ? 128.858 112.653 103.250 1.00 82.12 110 ILE B CA 1
ATOM 4662 C C . ILE F 1 135 ? 129.005 113.938 104.054 1.00 87.78 110 ILE B C 1
ATOM 4663 O O . ILE F 1 135 ? 129.435 114.969 103.524 1.00 81.48 110 ILE B O 1
ATOM 4668 N N . LEU F 1 136 ? 128.656 113.903 105.341 1.00 80.56 111 LEU B N 1
ATOM 4669 C CA . LEU F 1 136 ? 128.763 115.106 106.161 1.00 61.09 111 LEU B CA 1
ATOM 4670 C C . LEU F 1 136 ? 130.213 115.549 106.308 1.00 72.21 111 LEU B C 1
ATOM 4671 O O . LEU F 1 136 ? 130.495 116.750 106.361 1.00 88.92 111 LEU B O 1
ATOM 4676 N N . VAL F 1 137 ? 131.145 114.597 106.380 1.00 74.67 112 VAL B N 1
ATOM 4677 C CA . VAL F 1 137 ? 132.562 114.952 106.377 1.00 77.31 112 VAL B CA 1
ATOM 4678 C C . VAL F 1 137 ? 132.941 115.586 105.046 1.00 82.85 112 VAL B C 1
ATOM 4679 O O . VAL F 1 137 ? 133.760 116.511 104.990 1.00 85.78 112 VAL B O 1
ATOM 4683 N N . PHE F 1 138 ? 132.341 115.106 103.954 1.00 83.74 113 PHE B N 1
ATOM 4684 C CA . PHE F 1 138 ? 132.654 115.646 102.635 1.00 77.61 113 PHE B CA 1
ATOM 4685 C C . PHE F 1 138 ? 132.286 117.122 102.535 1.00 80.30 113 PHE B C 1
ATOM 4686 O O . PHE F 1 138 ? 133.035 117.915 101.955 1.00 93.19 113 PHE B O 1
ATOM 4694 N N . PHE F 1 139 ? 131.133 117.510 103.088 1.00 80.13 114 PHE B N 1
ATOM 4695 C CA . PHE F 1 139 ? 130.733 118.913 103.036 1.00 82.67 114 PHE B CA 1
ATOM 4696 C C . PHE F 1 139 ? 131.631 119.792 103.896 1.00 84.16 114 PHE B C 1
ATOM 4697 O O . PHE F 1 139 ? 131.772 120.987 103.617 1.00 91.11 114 PHE B O 1
ATOM 4705 N N . THR F 1 140 ? 132.238 119.231 104.945 1.00 82.07 115 THR B N 1
ATOM 4706 C CA . THR F 1 140 ? 133.207 119.999 105.720 1.00 79.19 115 THR B CA 1
ATOM 4707 C C . THR F 1 140 ? 134.468 120.260 104.908 1.00 82.41 115 THR B C 1
ATOM 4708 O O . THR F 1 140 ? 135.099 121.313 105.047 1.00 82.51 115 THR B O 1
ATOM 4712 N N . VAL F 1 141 ? 134.856 119.305 104.062 1.00 87.71 116 VAL B N 1
ATOM 4713 C CA . VAL F 1 141 ? 135.984 119.522 103.161 1.00 87.83 116 VAL B CA 1
ATOM 4714 C C . VAL F 1 141 ? 135.654 120.618 102.156 1.00 84.82 116 VAL B C 1
ATOM 4715 O O . VAL F 1 141 ? 136.492 121.473 101.846 1.00 83.75 116 VAL B O 1
ATOM 4719 N N . VAL F 1 142 ? 134.426 120.611 101.634 1.00 78.48 117 VAL B N 1
ATOM 4720 C CA . VAL F 1 142 ? 134.019 121.616 100.656 1.00 84.46 117 VAL B CA 1
ATOM 4721 C C . VAL F 1 142 ? 133.981 123.001 101.290 1.00 90.43 117 VAL B C 1
ATOM 4722 O O . VAL F 1 142 ? 134.462 123.979 100.706 1.00 91.74 117 VAL B O 1
ATOM 4726 N N . ILE F 1 143 ? 133.410 123.107 102.491 1.00 80.34 118 ILE B N 1
ATOM 4727 C CA . ILE F 1 143 ? 133.306 124.404 103.155 1.00 71.03 118 ILE B CA 1
ATOM 4728 C C . ILE F 1 143 ? 134.687 124.964 103.469 1.00 83.38 118 ILE B C 1
ATOM 4729 O O . ILE F 1 143 ? 134.946 126.158 103.276 1.00 88.17 118 ILE B O 1
ATOM 4734 N N . ASN F 1 144 ? 135.596 124.115 103.955 1.00 92.05 119 ASN B N 1
ATOM 4735 C CA . ASN F 1 144 ? 136.924 124.583 104.338 1.00 88.98 119 ASN B CA 1
ATOM 4736 C C . ASN F 1 144 ? 137.659 125.205 103.157 1.00 93.71 119 ASN B C 1
ATOM 4737 O O . ASN F 1 144 ? 138.449 126.140 103.331 1.00 92.53 119 ASN B O 1
ATOM 4742 N N . VAL F 1 145 ? 137.418 124.695 101.948 1.00 90.68 120 VAL B N 1
ATOM 4743 C CA . VAL F 1 145 ? 138.027 125.287 100.761 1.00 89.40 120 VAL B CA 1
ATOM 4744 C C . VAL F 1 145 ? 137.496 126.697 100.539 1.00 87.72 120 VAL B C 1
ATOM 4745 O O . VAL F 1 145 ? 138.255 127.619 100.220 1.00 94.93 120 VAL B O 1
ATOM 4749 N N . PHE F 1 146 ? 136.186 126.887 100.705 1.00 82.84 121 PHE B N 1
ATOM 4750 C CA . PHE F 1 146 ? 135.605 128.214 100.532 1.00 88.31 121 PHE B CA 1
ATOM 4751 C C . PHE F 1 146 ? 136.098 129.175 101.605 1.00 94.12 121 PHE B C 1
ATOM 4752 O O . PHE F 1 146 ? 136.310 130.363 101.334 1.00 89.22 121 PHE B O 1
ATOM 4760 N N . ILE F 1 147 ? 136.271 128.684 102.834 1.00 96.53 122 ILE B N 1
ATOM 4761 C CA . ILE F 1 147 ? 136.850 129.511 103.889 1.00 90.41 122 ILE B CA 1
ATOM 4762 C C . ILE F 1 147 ? 138.274 129.907 103.524 1.00 92.86 122 ILE B C 1
ATOM 4763 O O . ILE F 1 147 ? 138.667 131.072 103.660 1.00 90.74 122 ILE B O 1
ATOM 4768 N N . THR F 1 148 ? 139.065 128.944 103.046 1.00 92.38 123 THR B N 1
ATOM 4769 C CA . THR F 1 148 ? 140.427 129.243 102.622 1.00 92.81 123 THR B CA 1
ATOM 4770 C C . THR F 1 148 ? 140.439 130.205 101.441 1.00 99.95 123 THR B C 1
ATOM 4771 O O . THR F 1 148 ? 141.245 131.143 101.401 1.00 103.03 123 THR B O 1
ATOM 4775 N N . ALA F 1 149 ? 139.550 129.990 100.468 1.00 95.29 124 ALA B N 1
ATOM 4776 C CA . ALA F 1 149 ? 139.528 130.839 99.281 1.00 92.11 124 ALA B CA 1
ATOM 4777 C C . ALA F 1 149 ? 139.100 132.261 99.618 1.00 95.18 124 ALA B C 1
ATOM 4778 O O . ALA F 1 149 ? 139.647 133.226 99.073 1.00 98.83 124 ALA B O 1
ATOM 4780 N N . PHE F 1 150 ? 138.124 132.413 100.508 1.00 99.50 125 PHE B N 1
ATOM 4781 C CA . PHE F 1 150 ? 137.623 133.730 100.877 1.00 103.54 125 PHE B CA 1
ATOM 4782 C C . PHE F 1 150 ? 138.367 134.343 102.056 1.00 103.12 125 PHE B C 1
ATOM 4783 O O . PHE F 1 150 ? 138.055 135.473 102.445 1.00 99.39 125 PHE B O 1
ATOM 4791 N N . GLY F 1 151 ? 139.335 133.635 102.629 1.00 107.39 126 GLY B N 1
ATOM 4792 C CA . GLY F 1 151 ? 140.096 134.154 103.750 1.00 107.16 126 GLY B CA 1
ATOM 4793 C C . GLY F 1 151 ? 141.410 134.787 103.337 1.00 110.34 126 GLY B C 1
ATOM 4794 O O . GLY F 1 151 ? 141.461 135.967 102.993 1.00 111.57 126 GLY B O 1
#

Nearest PDB structures (foldseek):
  8szb-assembly1_A  TM=1.004E+00  e=3.236E-13  Homo sapiens
  8sza-assembly1_B  TM=9.775E-01  e=5.584E-08  Homo sapiens
  9bia-assembly1_C  TM=8.268E-01  e=1.408E-06  Mus musculus
  3jbi-assembly1_V  TM=5.864E-01  e=4.254E+00  Gallus gallus
  3h2v-assembly2_B  TM=5.801E-01  e=4.254E+00  Homo sapiens

Secondary structure (DSSP, 8-state):
--HHHHHHHHHHTS-HHHHHHHHHHHHHHHHT-TTSTTHHHHHHHHHHHHHHHHHHHHHHHHHHHHHHH--S--HHHHHHHHHHHHHHHHHHHHHHHHHHH-/--HHHHHHHHHHTS-HHHHHHHHHHHHHHHHT-TTSTTHHHHHHHHHHHHHHHHHHHHHHHHHHHHHHH--S--HHHHHHHHHHHHHHHHHHHHHHHHHHH-/--HHHHHHHHHHTS-HHHHHHHHHHHHHHHHT-TTSTTHHHHHHHHHHHHHHHHHHHHHHHHHHHHHHH--S--HHHHHHHHHHHHHHHHHHHHHHHHHHH-/--HHHHHHHHHHTS-HHHHHHHHHHHHHHHHT-TTSTTHHHHHHHHHHHHHHHHHHHHHHHHHHHHHHH--S--HHHHHHHHHHHHHHHHHHHHHHHHHHH-/--HHHHHHHHHTT--HHHHHHHHHHHHHHHHH-TTSTTHHHHHHHHHHHHHHHHHHHHHHHHHHHHHHH--S--HHHHHHHHHHHHHHHHHHHHHHHHHHH-/--HHHHHHHHHHTS-HHHHHHHHHHHHHHHHH-TTSTTHHHHHHHHHHHHHHHHHHHHHHHHHHHHHHH--S--HHHHHHHHHHHHHHHHHHHHHHHHHHH-

Sequence (612 aa):
NHYATKKSVAESMLDVALFMSNAMRLKAVLEQGPSSHYYTTLVTLISLSLLLQVVIGVLLVVIARLNLNEVEKQWRLNQLNNAATILVFFTVVINVFITAFGNHYATKKSVAESMLDVALFMSNAMRLKAVLEQGPSSHYYTTLVTLISLSLLLQVVIGVLLVVIARLNLNEVEKQWRLNQLNNAATILVFFTVVINVFITAFGNHYATKKSVAESMLDVALFMSNAMRLKAVLEQGPSSHYYTTLVTLISLSLLLQVVIGVLLVVIARLNLNEVEKQWRLNQLNNAATILVFFTVVINVFITAFGNHYATKKSVAESMLDVALFMSNAMRLKAVLEQGPSSHYYTTLVTLISLSLLLQVVIGVLLVVIARLNLNEVEKQWRLNQLNNAATILVFFTVVINVFITAFGNHYATKKSVAESMLDVALFMSNAMRLKAVLEQGPSSHYYTTLVTLISLSLLLQVVIGVLLVVIARLNLNEVEKQWRLNQLNNAATILVFFTVVINVFITAFGNHYATKKSVAESMLDVALFMSNAMRLKAVLEQGPSSHYYTTLVTLISLSLLLQVVIGVLLVVIARLNLNEVEKQWRLNQLNNAATILVFFTVVINVFITAFG

B-factor: mean 106.63, std 23.78, range [52.25, 189.1]

Foldseek 3Di:
DPVVVVVVVLVVQAPVVVLVVLVVVLVVLVVVDPVDPCNVVSNVLSVVLNVLRVVLSVLVVVLVVCPVVDDPDDVVSVVSVVVSVVSVVVSVVSVVVSVVVD/DVVVVVVCVLVVLAPCVVLVVLVVVLVVLVVVDPPDPCSVVLNVLSVVLNVLRVVLSVLVVVLVVCPPPPDPDDVVNVVSVVVSVVSVVVNVVSVVVNVVVD/DVVVVVVVLLPVLAPVVVLVVLVVVLVVLVVVDPPDPCSVVLNVLSVVLNVLRVVLSVLVVVLVVCPVVPDPDDPVNVVSVVVSVVSVVVSVVSVVVNVVRD/DPVVVVVVVLVVLAPVVVLVVLVVVLVVLVVVDPPDDPSPVLNVLSVVLNVLSVVLSVLVVVLVVCPVPPDPDDVVNVVSVVVNVVSVVVNVVSVVVNVVVD/DVVVVVVVVLVVQADVVVLVVLVVVLVVLVVVDPPDPCSVVLNVLSVVLNVLRVVLSVLVVVLVVCVVVDDPDDVVNVVSVVVSVVSVVVSVVSVVVNVVVD/DPVVVVVCVLVVQAPCVVLVVLVVVLVVLVVVDPPDPCSVVLNVLSVVLNVLRVVLSVLVVVLVVCPVVPDPDDPVNVVSVVVSVVSVVVNVVSVVVNVVRD

Organism: Homo sapiens (NCBI:txid9606)

Solvent-accessible surface area: 34336 Å² total; per-residue (Å²): 106,76,4,41,82,30,58,75,67,0,76,89,39,17,95,59,73,53,1,71,57,11,0,88,96,21,44,48,10,78,98,128,15,106,114,26,148,112,56,101,42,17,40,66,25,0,54,59,0,15,110,32,16,35,59,20,1,41,36,54,4,41,12,50,72,32,75,169,87,74,113,134,63,110,175,109,31,101,113,36,68,95,35,9,85,92,41,59,133,113,7,87,68,23,23,98,100,4,106,77,79,83,149,158,155,47,85,135,103,68,78,65,97,30,4,48,19,77,83,41,72,110,55,5,38,118,94,44,110,49,8,84,124,118,17,103,112,30,156,44,56,113,39,15,42,64,29,0,42,70,0,26,117,34,1,88,73,0,14,91,34,6,77,66,8,37,159,26,68,168,111,40,125,139,84,114,68,91,34,41,78,35,23,36,38,0,9,37,50,0,0,75,1,14,15,27,25,16,41,4,82,7,26,64,107,80,2,51,80,28,43,74,63,0,78,90,33,19,73,59,76,60,1,71,64,8,0,97,83,25,56,48,8,77,100,124,18,104,114,30,159,124,50,108,39,17,40,66,31,0,49,69,0,14,108,26,14,38,60,18,0,42,35,51,4,43,11,48,78,31,67,172,87,67,114,132,73,97,154,96,28,94,105,28,68,94,34,9,94,87,50,66,125,111,15,96,58,20,28,96,103,5,102,77,87,72,101,79,2,45,82,31,72,71,71,0,80,30,3,5,28,55,78,27,1,76,48,8,0,84,88,27,45,60,8,71,116,124,18,104,113,25,170,69,48,109,39,22,40,65,29,2,49,64,0,14,109,31,3,38,61,0,2,48,34,6,4,46,10,41,64,26,74,168,79,67,110,138,83,96,88,84,18,44,73,36,24,39,36,0,12,33,45,0,0,73,0,12,10,27,33,20,37,4,93,6,27,69,149,153,164,52,83,137,97,68,78,58,79,32,4,46,30,72,84,27,72,106,51,1,41,125,88,43,123,60,5,97,134,128,18,101,110,29,159,59,48,112,40,20,44,63,31,0,47,65,0,28,112,29,3,87,61,0,12,90,34,9,67,64,19,45,173,36,76,166,115,72,128,136,100,103,80,70,16,36,70,26,27,33,36,0,10,30,42,0,0,68,0,12,10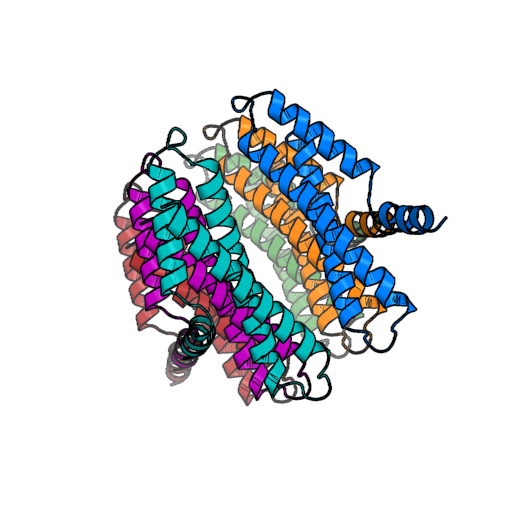,28,25,20,38,0,87,4,20,76,112,76,1,42,84,36,58,77,66,0,77,30,1,2,30,60,78,39,1,66,67,11,0,92,82,26,63,50,6,68,92,121,17,103,114,31,154,46,52,110,37,4,42,66,29,0,50,62,0,12,106,31,0,36,61,0,0,43,32,4,4,40,8,38,69,37,62,171,82,70,119,140,87,102,94,82,16,46,72,36,23,36,34,0,10,36,49,0,1,78,0,10,13,25,23,20,43,16,96,6,25,71

GO terms:
  GO:0015485 cholesterol binding (F, IDA)
  GO:0005886 plasma membrane (C, IDA)
  GO:0005886 plasma membrane (C, TAS)
  GO:0007158 neuron cell-cell adhesion (P, TAS)
  GO:0007399 nervous system development (P, TAS)
  GO:0005515 protein binding (F, IPI)

InterPro domains:
  IPR007007 Ninjurin [PF04923] (25-125)
  IPR007007 Ninjurin [PTHR12316] (11-135)

Radius of gyration: 28.24 Å; Cα contacts (8 Å, |Δi|>4): 461; chains: 6; bounding box: 50×58×80 Å